Protein AF-A0A1W9V9T1-F1 (afdb_monomer)

Structure (mmCIF, N/CA/C/O backbone):
data_AF-A0A1W9V9T1-F1
#
_entry.id   AF-A0A1W9V9T1-F1
#
loop_
_atom_site.group_PDB
_atom_site.id
_atom_site.type_symbol
_atom_site.label_atom_id
_atom_site.label_alt_id
_atom_site.label_comp_id
_atom_site.label_asym_id
_atom_site.label_entity_id
_atom_site.label_seq_id
_atom_site.pdbx_PDB_ins_code
_atom_site.Cartn_x
_atom_site.Cartn_y
_atom_site.Cartn_z
_atom_site.occupancy
_atom_site.B_iso_or_equiv
_atom_site.auth_seq_id
_atom_site.auth_comp_id
_atom_site.auth_asym_id
_atom_site.auth_atom_id
_atom_site.pdbx_PDB_model_num
ATOM 1 N N . MET A 1 1 ? 11.440 22.993 -21.275 1.00 30.59 1 MET A N 1
ATOM 2 C CA . MET A 1 1 ? 12.427 23.819 -20.555 1.00 30.59 1 MET A CA 1
ATOM 3 C C . MET A 1 1 ? 13.784 23.295 -20.959 1.00 30.59 1 MET A C 1
ATOM 5 O O . MET A 1 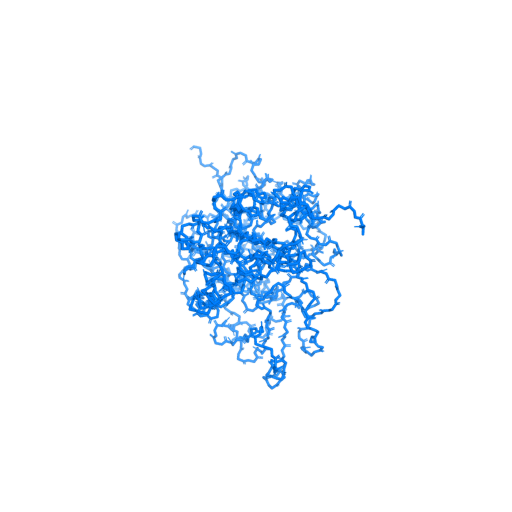1 ? 14.196 22.252 -20.489 1.00 30.59 1 MET A O 1
ATOM 9 N N . SER A 1 2 ? 14.377 23.957 -21.943 1.00 33.97 2 SER A N 1
ATOM 10 C CA . SER A 1 2 ? 15.694 23.659 -22.491 1.00 33.97 2 SER A CA 1
ATOM 11 C C . SER A 1 2 ? 16.789 24.065 -21.504 1.00 33.97 2 SER A C 1
ATOM 13 O O . SER A 1 2 ? 16.726 25.173 -20.968 1.00 33.97 2 SER A O 1
ATOM 15 N N . GLY A 1 3 ? 17.820 23.234 -21.350 1.00 32.28 3 GLY A N 1
ATOM 16 C CA . GLY A 1 3 ? 19.142 23.727 -20.944 1.00 32.28 3 GLY A CA 1
ATOM 17 C C . GLY A 1 3 ? 19.599 23.460 -19.511 1.00 32.28 3 GLY A C 1
ATOM 18 O O . GLY A 1 3 ? 20.442 24.204 -19.019 1.00 32.28 3 GLY A O 1
ATOM 19 N N . LYS A 1 4 ? 19.100 22.405 -18.862 1.00 32.72 4 LYS A N 1
ATOM 20 C CA . LYS A 1 4 ? 19.815 21.692 -17.784 1.00 32.72 4 LYS A CA 1
ATOM 21 C C . LYS A 1 4 ? 19.538 20.196 -17.936 1.00 32.72 4 LYS A C 1
ATOM 23 O O . LYS A 1 4 ? 18.850 19.589 -17.130 1.00 32.72 4 LYS A O 1
ATOM 28 N N . GLU A 1 5 ? 19.966 19.661 -19.072 1.00 40.91 5 GLU A N 1
ATOM 29 C CA . GLU A 1 5 ? 19.814 18.258 -19.453 1.00 40.91 5 GLU A CA 1
ATOM 30 C C . GLU A 1 5 ? 21.197 17.595 -19.422 1.00 40.91 5 GLU A C 1
ATOM 32 O O . GLU A 1 5 ? 22.155 18.161 -19.946 1.00 40.91 5 GLU A O 1
ATOM 37 N N . MET A 1 6 ? 21.260 16.390 -18.849 1.00 42.28 6 MET A N 1
ATOM 38 C CA . MET A 1 6 ? 22.374 15.432 -18.916 1.00 42.28 6 MET A CA 1
ATOM 39 C C . MET A 1 6 ? 23.690 15.827 -18.227 1.00 42.28 6 MET A C 1
ATOM 41 O O . MET A 1 6 ? 24.708 16.020 -18.893 1.00 42.28 6 MET A O 1
ATOM 45 N N . ILE A 1 7 ? 23.725 15.801 -16.894 1.00 50.09 7 ILE A N 1
ATOM 46 C CA . ILE A 1 7 ? 24.986 15.697 -16.152 1.00 50.09 7 ILE A CA 1
ATOM 47 C C . ILE A 1 7 ? 25.024 14.324 -15.473 1.00 50.09 7 ILE A C 1
ATOM 49 O O . ILE A 1 7 ? 24.504 14.159 -14.382 1.00 50.09 7 ILE A O 1
ATOM 53 N N . SER A 1 8 ? 25.665 13.322 -16.084 1.00 57.88 8 SER A N 1
ATOM 54 C CA . SER A 1 8 ? 26.577 12.471 -15.288 1.00 57.88 8 SER A CA 1
ATOM 55 C C . SER A 1 8 ? 27.394 11.466 -16.091 1.00 57.88 8 SER A C 1
ATOM 57 O O . SER A 1 8 ? 28.495 11.176 -15.651 1.00 57.88 8 SER A O 1
ATOM 59 N N . ILE A 1 9 ? 26.940 10.943 -17.239 1.00 54.28 9 ILE A N 1
ATOM 60 C CA . ILE A 1 9 ? 27.738 9.967 -18.018 1.00 54.28 9 ILE A CA 1
ATOM 61 C C . ILE A 1 9 ? 28.256 10.552 -19.321 1.00 54.28 9 ILE A C 1
ATOM 63 O O . ILE A 1 9 ? 29.457 10.518 -19.533 1.00 54.28 9 ILE A O 1
ATOM 67 N N . LYS A 1 10 ? 27.402 11.129 -20.175 1.00 56.88 10 LYS A N 1
ATOM 68 C CA . LYS A 1 10 ? 27.850 11.726 -21.445 1.00 56.88 10 LYS A CA 1
ATOM 69 C C . LYS A 1 10 ? 28.945 12.776 -21.227 1.00 56.88 10 LYS A C 1
ATOM 71 O O . LYS A 1 10 ? 29.985 12.684 -21.858 1.00 56.88 10 LYS A O 1
ATOM 76 N N . GLN A 1 11 ? 28.746 13.700 -20.284 1.00 59.97 11 GLN A N 1
ATOM 77 C CA . GLN A 1 11 ? 29.775 14.670 -19.899 1.00 59.97 11 GLN A CA 1
ATOM 78 C C . GLN A 1 11 ? 31.036 14.012 -19.334 1.00 59.97 11 GLN A C 1
ATOM 80 O O . GLN A 1 11 ? 32.119 14.424 -19.706 1.00 59.97 11 GLN A O 1
ATOM 85 N N . ARG A 1 12 ? 30.923 12.968 -18.498 1.00 62.25 12 ARG A N 1
ATOM 86 C CA . ARG A 1 12 ? 32.104 12.248 -17.986 1.00 62.25 12 ARG A CA 1
ATOM 87 C C . ARG A 1 12 ? 32.853 11.505 -19.087 1.00 62.25 12 ARG A C 1
ATOM 89 O O . ARG A 1 12 ? 34.071 11.493 -19.079 1.00 62.25 12 ARG A O 1
ATOM 96 N N . ILE A 1 13 ? 32.138 10.911 -20.040 1.00 61.09 13 ILE A N 1
ATOM 97 C CA . ILE A 1 13 ? 32.735 10.295 -21.225 1.00 61.09 13 ILE A CA 1
ATOM 98 C C . ILE A 1 13 ? 33.393 11.384 -22.086 1.00 61.09 13 ILE A C 1
ATOM 100 O O . ILE A 1 13 ? 34.494 11.177 -22.559 1.00 61.09 13 ILE A O 1
ATOM 104 N N . GLU A 1 14 ? 32.780 12.556 -22.263 1.00 62.50 14 GLU A N 1
ATOM 105 C CA . GLU A 1 14 ? 33.386 13.685 -22.991 1.00 62.50 14 GLU A CA 1
ATOM 106 C C . GLU A 1 14 ? 34.592 14.311 -22.247 1.00 62.50 14 GLU A C 1
ATOM 108 O O . GLU A 1 14 ? 35.510 14.812 -22.895 1.00 62.50 14 GLU A O 1
ATOM 113 N N . GLU A 1 15 ? 34.612 14.275 -20.910 1.00 66.19 15 GLU A N 1
ATOM 114 C CA . GLU A 1 15 ? 35.727 14.714 -20.052 1.00 66.19 15 GLU A CA 1
ATOM 115 C C . GLU A 1 15 ? 36.899 13.723 -20.080 1.00 66.19 15 GLU A C 1
ATOM 117 O O . GLU A 1 15 ? 38.046 14.134 -20.264 1.00 66.19 15 GLU A O 1
ATOM 122 N N . ASP A 1 16 ? 36.611 12.427 -19.929 1.00 62.62 16 ASP A N 1
ATOM 123 C CA . ASP A 1 16 ? 37.612 11.354 -19.922 1.00 62.62 16 ASP A CA 1
ATOM 124 C C . ASP A 1 16 ? 38.081 11.004 -21.353 1.00 62.62 16 ASP A C 1
ATOM 126 O O . ASP A 1 16 ? 39.196 10.509 -21.541 1.00 62.62 16 ASP A O 1
ATOM 130 N N . PHE A 1 17 ? 37.271 11.308 -22.378 1.00 61.75 17 PHE A N 1
ATOM 131 C CA . PHE A 1 17 ? 37.575 11.097 -23.798 1.00 61.75 17 PHE A CA 1
ATOM 132 C C . PHE A 1 17 ? 37.280 12.345 -24.656 1.00 61.75 17 PHE A C 1
ATOM 134 O O . PHE A 1 17 ? 36.207 12.449 -25.262 1.00 61.75 17 PHE A O 1
ATOM 141 N N . PRO A 1 18 ? 38.233 13.288 -24.769 1.00 57.56 18 PRO A N 1
ATOM 142 C CA . PRO A 1 18 ? 38.069 14.477 -25.600 1.00 57.56 18 PRO A CA 1
ATOM 143 C C . PRO A 1 18 ? 37.909 14.162 -27.105 1.00 57.56 18 PRO A C 1
ATOM 145 O O . PRO A 1 18 ? 38.215 13.076 -27.602 1.00 57.56 18 PRO A O 1
ATOM 148 N N . ALA A 1 19 ? 37.370 15.136 -27.852 1.00 52.47 19 ALA A N 1
ATOM 149 C CA . ALA A 1 19 ? 36.917 14.986 -29.242 1.00 52.47 19 ALA A CA 1
ATOM 150 C C . ALA A 1 19 ? 38.011 14.607 -30.268 1.00 52.47 19 ALA A C 1
ATOM 152 O O . ALA A 1 19 ? 37.704 14.258 -31.406 1.00 52.47 19 ALA A O 1
ATOM 153 N N . ASP A 1 20 ? 39.281 14.653 -29.881 1.00 52.47 20 ASP A N 1
ATOM 154 C CA . ASP A 1 20 ? 40.436 14.175 -30.644 1.00 52.47 20 ASP A CA 1
ATOM 155 C C . ASP A 1 20 ? 40.509 12.638 -30.750 1.00 52.47 20 ASP A C 1
ATOM 157 O O . ASP A 1 20 ? 41.223 12.118 -31.605 1.00 52.47 20 ASP A O 1
ATOM 161 N N . ILE A 1 21 ? 39.709 11.906 -29.968 1.00 51.25 21 ILE A N 1
ATOM 162 C CA . ILE A 1 21 ? 39.579 10.436 -30.025 1.00 51.25 21 ILE A CA 1
ATOM 163 C C . ILE A 1 21 ? 38.573 9.983 -31.116 1.00 51.25 21 ILE A C 1
ATOM 165 O O . ILE A 1 21 ? 38.539 8.816 -31.506 1.00 51.25 21 ILE A O 1
ATOM 169 N N . ILE A 1 22 ? 37.787 10.912 -31.679 1.00 48.97 22 ILE A N 1
ATOM 170 C CA . ILE A 1 22 ? 36.616 10.652 -32.549 1.00 48.97 22 ILE A CA 1
ATOM 171 C C . ILE A 1 22 ? 36.992 10.358 -34.027 1.00 48.97 22 ILE A C 1
ATOM 173 O O . ILE A 1 22 ? 36.139 10.060 -34.860 1.00 48.97 22 ILE A O 1
ATOM 177 N N . GLY A 1 23 ? 38.278 10.382 -34.391 1.00 43.75 23 GLY A N 1
ATOM 178 C CA . GLY A 1 23 ? 38.735 10.233 -35.784 1.00 43.75 23 GLY A CA 1
ATOM 179 C C . GLY A 1 23 ? 39.069 8.813 -36.268 1.00 43.75 23 GLY A C 1
ATOM 180 O O . GLY A 1 23 ? 39.580 8.661 -37.375 1.00 43.75 23 GLY A O 1
ATOM 181 N N . THR A 1 24 ? 38.868 7.775 -35.458 1.00 48.62 24 THR A N 1
ATOM 182 C CA . THR A 1 24 ? 39.633 6.516 -35.573 1.00 48.62 24 THR A CA 1
ATOM 183 C C . THR A 1 24 ? 38.778 5.326 -35.149 1.00 48.62 24 THR A C 1
ATOM 185 O O . THR A 1 24 ? 38.174 5.431 -34.094 1.00 48.62 24 THR A O 1
ATOM 188 N N . ILE A 1 25 ? 38.687 4.245 -35.948 1.00 50.78 25 ILE A N 1
ATOM 189 C CA . ILE A 1 25 ? 37.729 3.119 -35.802 1.00 50.78 25 ILE A CA 1
ATOM 190 C C . ILE A 1 25 ? 37.653 2.660 -34.335 1.00 50.78 25 ILE A C 1
ATOM 192 O O . ILE A 1 25 ? 38.528 1.904 -33.897 1.00 50.78 25 ILE A O 1
ATOM 196 N N . PRO A 1 26 ? 36.626 3.075 -33.573 1.00 52.84 26 PRO A N 1
ATOM 197 C CA . PRO A 1 26 ? 36.663 2.907 -32.139 1.00 52.84 26 PRO A CA 1
ATOM 198 C C . PRO A 1 26 ? 35.765 1.741 -31.731 1.00 52.84 26 PRO A C 1
ATOM 200 O O . PRO A 1 26 ? 34.593 1.684 -32.101 1.00 52.84 26 PRO A O 1
ATOM 203 N N . LEU A 1 27 ? 36.312 0.768 -31.009 1.00 54.12 27 LEU A N 1
ATOM 204 C CA . LEU A 1 27 ? 35.529 -0.327 -30.440 1.00 54.12 27 LEU A CA 1
ATOM 205 C C . LEU A 1 27 ? 35.064 0.078 -29.038 1.00 54.12 27 LEU A C 1
ATOM 207 O O . LEU A 1 27 ? 35.908 0.310 -28.182 1.00 54.12 27 LEU A O 1
ATOM 211 N N . SER A 1 28 ? 33.753 0.110 -28.795 1.00 59.25 28 SER A N 1
ATOM 212 C CA . SER A 1 28 ? 33.174 0.190 -27.454 1.00 59.25 28 SER A CA 1
ATOM 213 C C . SER A 1 28 ? 32.696 -1.182 -27.003 1.00 59.25 28 SER A C 1
ATOM 215 O O . SER A 1 28 ? 31.694 -1.693 -27.513 1.00 59.25 28 SER A O 1
ATOM 217 N N . ILE A 1 29 ? 33.393 -1.777 -26.039 1.00 56.59 29 ILE A N 1
ATOM 218 C CA . ILE A 1 29 ? 32.871 -2.939 -25.314 1.00 56.59 29 ILE A CA 1
ATOM 219 C C . ILE A 1 29 ? 32.039 -2.386 -24.178 1.00 56.59 29 ILE A C 1
ATOM 221 O O . ILE A 1 29 ? 32.578 -1.681 -23.324 1.00 56.59 29 ILE A O 1
ATOM 225 N N . ILE A 1 30 ? 30.741 -2.684 -24.189 1.00 56.75 30 ILE A N 1
ATOM 226 C CA . ILE A 1 30 ? 29.851 -2.220 -23.134 1.00 56.75 30 ILE A CA 1
ATOM 227 C C . ILE A 1 30 ? 29.423 -3.387 -22.252 1.00 56.75 30 ILE A C 1
ATOM 229 O O . ILE A 1 30 ? 28.767 -4.325 -22.713 1.00 56.75 30 ILE A O 1
ATOM 233 N N . GLN A 1 31 ? 29.791 -3.301 -20.977 1.00 57.94 31 GLN A N 1
ATOM 234 C CA . GLN A 1 31 ? 29.450 -4.272 -19.945 1.00 57.94 31 GLN A CA 1
ATOM 235 C C . GLN A 1 31 ? 28.762 -3.561 -18.778 1.00 57.94 31 GLN A C 1
ATOM 237 O O . GLN A 1 31 ? 29.353 -3.218 -17.759 1.00 57.94 31 GLN A O 1
ATOM 242 N N . THR A 1 32 ? 27.489 -3.260 -18.984 1.00 54.94 32 THR A N 1
ATOM 243 C CA . THR A 1 32 ? 26.614 -2.633 -17.993 1.00 54.94 32 THR A CA 1
ATOM 244 C C . THR A 1 32 ? 25.211 -3.208 -18.127 1.00 54.94 32 THR A C 1
ATOM 246 O O . THR A 1 32 ? 24.854 -3.752 -19.179 1.00 54.94 32 THR A O 1
ATOM 249 N N . SER A 1 33 ? 24.397 -3.095 -17.076 1.00 54.78 33 SER A N 1
ATOM 250 C CA . SER A 1 33 ? 22.979 -3.442 -17.155 1.00 54.78 33 SER A CA 1
ATOM 251 C C . SER A 1 33 ? 22.288 -2.733 -18.334 1.00 54.78 33 SER A C 1
ATOM 253 O O . SER A 1 33 ? 22.484 -1.540 -18.575 1.00 54.78 33 SER A O 1
ATOM 255 N N . GLN A 1 34 ? 21.420 -3.456 -19.051 1.00 56.28 34 GLN A N 1
ATOM 256 C CA . GLN A 1 34 ? 20.648 -2.902 -20.174 1.00 56.28 34 GLN A CA 1
ATOM 257 C C . GLN A 1 34 ? 19.858 -1.644 -19.769 1.00 56.28 34 GLN A C 1
ATOM 259 O O . GLN A 1 34 ? 19.741 -0.708 -20.550 1.00 56.28 34 GLN A O 1
ATOM 264 N N . SER A 1 35 ? 19.398 -1.585 -18.515 1.00 51.44 35 SER A N 1
ATOM 265 C CA . SER A 1 35 ? 18.729 -0.414 -17.945 1.00 51.44 35 SER A CA 1
ATOM 266 C C . SER A 1 35 ? 19.607 0.838 -17.998 1.00 51.44 35 SER A C 1
ATOM 268 O O . SER A 1 35 ? 19.140 1.883 -18.424 1.00 51.44 35 SER A O 1
ATOM 270 N N . VAL A 1 36 ? 20.889 0.755 -17.636 1.00 55.88 36 VAL A N 1
ATOM 271 C CA . VAL A 1 36 ? 21.811 1.901 -17.731 1.00 55.88 36 VAL A CA 1
ATOM 272 C C . VAL A 1 36 ? 22.017 2.306 -19.193 1.00 55.88 36 VAL A C 1
ATOM 274 O O . VAL A 1 36 ? 21.933 3.487 -19.518 1.00 55.88 36 VAL A O 1
ATOM 277 N N . LEU A 1 37 ? 22.224 1.344 -20.094 1.00 61.16 37 LEU A N 1
ATOM 278 C CA . LEU A 1 37 ? 22.388 1.629 -21.525 1.00 61.16 37 LEU A CA 1
ATOM 279 C C . LEU A 1 37 ? 21.212 2.408 -22.117 1.00 61.16 37 LEU A C 1
ATOM 281 O O . LEU A 1 37 ? 21.433 3.383 -22.838 1.00 61.16 37 LEU A O 1
ATOM 285 N N . ASP A 1 38 ? 19.993 1.976 -21.798 1.00 58.06 38 ASP A N 1
ATOM 286 C CA . ASP A 1 38 ? 18.756 2.550 -22.325 1.00 58.06 38 ASP A CA 1
ATOM 287 C C . ASP A 1 38 ? 18.451 3.920 -21.701 1.00 58.06 38 ASP A C 1
ATOM 289 O O . ASP A 1 38 ? 17.975 4.824 -22.383 1.00 58.06 38 ASP A O 1
ATOM 293 N N . ILE A 1 39 ? 18.756 4.103 -20.412 1.00 54.34 39 ILE A N 1
ATOM 294 C CA . ILE A 1 39 ? 18.526 5.359 -19.679 1.00 54.34 39 ILE A CA 1
ATOM 295 C C . ILE A 1 39 ? 19.371 6.507 -20.221 1.00 54.34 39 ILE A C 1
ATOM 297 O O . ILE A 1 39 ? 18.879 7.627 -20.353 1.00 54.34 39 ILE A O 1
ATOM 301 N N . PHE A 1 40 ? 20.652 6.248 -20.474 1.00 55.47 40 PHE A N 1
ATOM 302 C CA . PHE A 1 40 ? 21.611 7.291 -20.848 1.00 55.47 40 PHE A CA 1
ATOM 303 C C . PHE A 1 40 ? 21.783 7.446 -22.345 1.00 55.47 40 PHE A C 1
ATOM 305 O O . PHE A 1 40 ? 22.603 8.257 -22.776 1.00 55.47 40 PHE A O 1
ATOM 312 N N . ASP A 1 41 ? 21.058 6.639 -23.119 1.00 61.25 41 ASP A N 1
ATOM 313 C CA . ASP A 1 41 ? 21.217 6.542 -24.562 1.00 61.25 41 ASP A CA 1
ATOM 314 C C . ASP A 1 41 ? 22.699 6.386 -24.959 1.00 61.25 41 ASP A C 1
ATOM 316 O O . ASP A 1 41 ? 23.170 6.921 -25.964 1.00 61.25 41 ASP A O 1
ATOM 320 N N . ILE A 1 42 ? 23.470 5.665 -24.125 1.00 63.31 42 ILE A N 1
ATOM 321 C CA . ILE A 1 42 ? 24.923 5.485 -24.296 1.00 63.31 42 ILE A CA 1
ATOM 322 C C . ILE A 1 42 ? 25.188 4.866 -25.664 1.00 63.31 42 ILE A C 1
ATOM 324 O O . ILE A 1 42 ? 26.118 5.262 -26.359 1.00 63.31 42 ILE A O 1
ATOM 328 N N . ASN A 1 43 ? 24.326 3.939 -26.082 1.00 65.50 43 ASN A N 1
ATOM 329 C CA . ASN A 1 43 ? 24.423 3.293 -27.380 1.00 65.50 43 ASN A CA 1
ATOM 330 C C . ASN A 1 43 ? 24.290 4.289 -28.541 1.00 65.50 43 ASN A C 1
ATOM 332 O O . ASN A 1 43 ? 25.079 4.228 -29.483 1.00 65.50 43 ASN A O 1
ATOM 336 N N . ASP A 1 44 ? 23.311 5.193 -28.508 1.00 65.62 44 ASP A N 1
ATOM 337 C CA . ASP A 1 44 ? 23.135 6.188 -29.569 1.00 65.62 44 ASP A CA 1
ATOM 338 C C . ASP A 1 44 ? 24.217 7.267 -29.517 1.00 65.62 44 ASP A C 1
ATOM 340 O O . ASP A 1 44 ? 24.764 7.622 -30.560 1.00 65.62 44 ASP A O 1
ATOM 344 N N . PHE A 1 45 ? 24.604 7.726 -28.320 1.00 65.62 45 PHE A N 1
ATOM 345 C CA . PHE A 1 45 ? 25.727 8.646 -28.145 1.00 65.62 45 PHE A CA 1
ATOM 346 C C . PHE A 1 45 ? 27.007 8.075 -28.759 1.00 65.62 45 PHE A C 1
ATOM 348 O O . PHE A 1 45 ? 27.621 8.716 -29.608 1.00 65.62 45 PHE A O 1
ATOM 355 N N . LEU A 1 46 ? 27.381 6.849 -28.388 1.00 65.81 46 LEU A N 1
ATOM 356 C CA . LEU A 1 46 ? 28.581 6.193 -28.895 1.00 65.81 46 LEU A CA 1
ATOM 357 C C . LEU A 1 46 ? 28.498 5.978 -30.411 1.00 65.81 46 LEU A C 1
ATOM 359 O O . LEU A 1 46 ? 29.449 6.292 -31.121 1.00 65.81 46 LEU A O 1
ATOM 363 N N . ARG A 1 47 ? 27.347 5.546 -30.944 1.00 70.69 47 ARG A N 1
ATOM 364 C CA . ARG A 1 47 ? 27.151 5.412 -32.399 1.00 70.69 47 ARG A CA 1
ATOM 365 C C . ARG A 1 47 ? 27.287 6.746 -33.135 1.00 70.69 47 ARG A C 1
ATOM 367 O O . ARG A 1 47 ? 27.955 6.796 -34.166 1.00 70.69 47 ARG A O 1
ATOM 374 N N . LYS A 1 48 ? 26.686 7.826 -32.623 1.00 65.94 48 LYS A N 1
ATOM 375 C CA . LYS A 1 48 ? 26.803 9.186 -33.187 1.00 65.94 48 LYS A CA 1
ATOM 376 C C . LYS A 1 48 ? 28.229 9.724 -33.106 1.00 65.94 48 LYS A C 1
ATOM 378 O O . LYS A 1 48 ? 28.651 10.444 -34.006 1.00 65.94 48 LYS A O 1
ATOM 383 N N . SER A 1 49 ? 28.967 9.326 -32.076 1.00 62.84 49 SER A N 1
ATOM 384 C CA . SER A 1 49 ? 30.388 9.628 -31.890 1.00 62.84 49 SER A CA 1
ATOM 385 C C . SER A 1 49 ? 31.318 8.676 -32.661 1.00 62.84 49 SER A C 1
ATOM 387 O O . SER A 1 49 ? 32.528 8.731 -32.479 1.00 62.84 49 SER A O 1
ATOM 389 N N . GLY A 1 50 ? 30.782 7.808 -33.532 1.00 63.56 50 GLY A N 1
ATOM 390 C CA . GLY A 1 50 ? 31.560 6.961 -34.443 1.00 63.56 50 GLY A CA 1
ATOM 391 C C . GLY A 1 50 ? 32.012 5.610 -33.880 1.00 63.56 50 GLY A C 1
ATOM 392 O O . GLY A 1 50 ? 32.706 4.877 -34.582 1.00 63.56 50 GLY A O 1
ATOM 393 N N . PHE A 1 51 ? 31.614 5.247 -32.657 1.00 65.38 51 PHE A N 1
ATOM 394 C CA . PHE A 1 51 ? 31.995 3.993 -32.001 1.00 65.38 51 PHE A CA 1
ATOM 395 C C . PHE A 1 51 ? 31.199 2.789 -32.522 1.00 65.38 51 PHE A C 1
ATOM 397 O O . PHE A 1 51 ? 29.979 2.827 -32.706 1.00 65.38 51 PHE A O 1
ATOM 404 N N . THR A 1 52 ? 31.901 1.673 -32.709 1.00 66.75 52 THR A N 1
ATOM 405 C CA . THR A 1 52 ? 31.326 0.352 -32.968 1.00 66.75 52 THR A CA 1
ATOM 406 C C . THR A 1 52 ? 31.035 -0.330 -31.640 1.00 66.75 52 THR A C 1
ATOM 408 O O . THR A 1 52 ? 31.943 -0.557 -30.849 1.00 66.75 52 THR A O 1
ATOM 411 N N . LEU A 1 53 ? 29.775 -0.683 -31.401 1.00 69.19 53 LEU A N 1
ATOM 412 C CA . LEU A 1 53 ? 29.356 -1.324 -30.157 1.00 69.19 53 LEU A CA 1
ATOM 413 C C . LEU A 1 53 ? 29.452 -2.847 -30.260 1.00 69.19 53 LEU A C 1
ATOM 415 O O . LEU A 1 53 ? 28.811 -3.451 -31.127 1.00 69.19 53 LEU A O 1
ATOM 419 N N . LEU A 1 54 ? 30.187 -3.468 -29.339 1.00 70.06 54 LEU A N 1
ATOM 420 C CA . LEU A 1 54 ? 30.126 -4.907 -29.102 1.00 70.06 54 LEU A CA 1
ATOM 421 C C . LEU A 1 54 ? 29.492 -5.170 -27.734 1.00 70.06 54 LEU A C 1
ATOM 423 O O . LEU A 1 54 ? 30.083 -4.894 -26.693 1.00 70.06 54 LEU A O 1
ATOM 427 N N . ASN A 1 55 ? 28.287 -5.738 -27.749 1.00 66.75 55 ASN A N 1
ATOM 428 C CA . ASN A 1 55 ? 27.632 -6.210 -26.532 1.00 66.75 55 ASN A CA 1
ATOM 429 C C . ASN A 1 55 ? 28.308 -7.497 -26.062 1.00 66.75 55 ASN A C 1
ATOM 431 O O . ASN A 1 55 ? 28.451 -8.423 -26.860 1.00 66.75 55 ASN A O 1
ATOM 435 N N . ALA A 1 56 ? 28.634 -7.585 -24.772 1.00 64.31 56 ALA A N 1
ATOM 436 C CA . ALA A 1 56 ? 29.260 -8.765 -24.166 1.00 64.31 56 ALA A CA 1
ATOM 437 C C . ALA A 1 56 ? 28.358 -10.022 -24.162 1.00 64.31 56 ALA A C 1
ATOM 439 O O . ALA A 1 56 ? 28.824 -11.131 -23.902 1.00 64.31 56 ALA A O 1
ATOM 440 N N . PHE A 1 57 ? 27.066 -9.875 -24.481 1.00 60.34 57 PHE A N 1
ATOM 441 C CA . PHE A 1 57 ? 26.086 -10.960 -24.481 1.00 60.34 57 PHE A CA 1
ATOM 442 C C . PHE A 1 57 ? 25.351 -11.070 -25.828 1.00 60.34 57 PHE A C 1
ATOM 444 O O . PHE A 1 57 ? 24.831 -10.064 -26.317 1.00 60.34 57 PHE A O 1
ATOM 451 N N . PRO A 1 58 ? 25.241 -12.279 -26.421 1.00 67.56 58 PRO A N 1
ATOM 452 C CA . PRO A 1 58 ? 25.850 -13.549 -26.001 1.00 67.56 58 PRO A CA 1
ATOM 453 C C . PRO A 1 58 ? 27.379 -13.571 -26.197 1.00 67.56 58 PRO A C 1
ATOM 455 O O . PRO A 1 58 ? 27.858 -13.190 -27.264 1.00 67.56 58 PRO A O 1
ATOM 458 N N . TYR A 1 59 ? 28.130 -14.100 -25.222 1.00 70.75 59 TYR A N 1
ATOM 459 C CA . TYR A 1 59 ? 29.606 -14.063 -25.212 1.00 70.75 59 TYR A CA 1
ATOM 460 C C . TYR A 1 59 ? 30.265 -14.686 -26.456 1.00 70.75 59 TYR A C 1
ATOM 462 O O . TYR A 1 59 ? 31.256 -14.169 -26.957 1.00 70.75 59 TYR A O 1
ATOM 470 N N . HIS A 1 60 ? 29.700 -15.763 -27.013 1.00 74.62 60 HIS A N 1
ATOM 471 C CA . HIS A 1 60 ? 30.252 -16.388 -28.224 1.00 74.62 6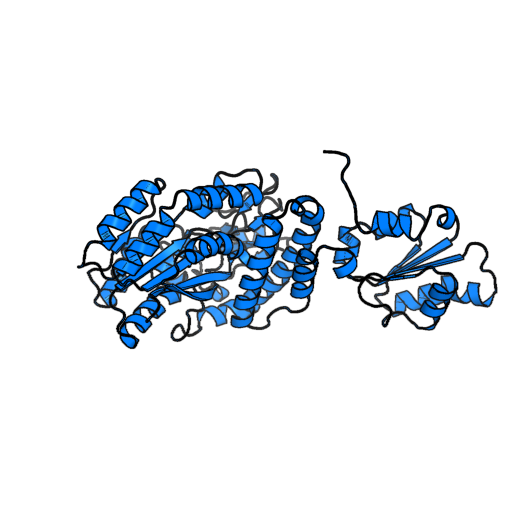0 HIS A CA 1
ATOM 472 C C . HIS A 1 60 ? 30.222 -15.437 -29.433 1.00 74.62 60 HIS A C 1
ATOM 474 O O . HIS A 1 60 ? 31.231 -15.280 -30.115 1.00 74.62 60 HIS A O 1
ATOM 480 N N . ASN A 1 61 ? 29.098 -14.744 -29.647 1.00 74.75 61 ASN A N 1
ATOM 481 C CA . ASN A 1 61 ? 28.941 -13.765 -30.725 1.00 74.75 61 ASN A CA 1
ATOM 482 C C . ASN A 1 61 ? 29.842 -12.549 -30.509 1.00 74.75 61 ASN A C 1
ATOM 484 O O . ASN A 1 61 ? 30.365 -11.973 -31.463 1.00 74.75 61 ASN A O 1
ATOM 488 N N . TYR A 1 62 ? 29.993 -12.146 -29.249 1.00 77.94 62 TYR A N 1
ATOM 489 C CA . TYR A 1 62 ? 30.908 -11.092 -28.841 1.00 77.94 62 TYR A CA 1
ATOM 490 C C . TYR A 1 62 ? 32.356 -11.442 -29.203 1.00 77.94 62 TYR A C 1
ATOM 492 O O . TYR A 1 62 ? 33.004 -10.692 -29.936 1.00 77.94 62 TYR A O 1
ATOM 500 N N . ARG A 1 63 ? 32.839 -12.605 -28.750 1.00 79.94 63 ARG A N 1
ATOM 501 C CA . ARG A 1 63 ? 34.226 -13.030 -28.942 1.00 79.94 63 ARG A CA 1
ATOM 502 C C . ARG A 1 63 ? 34.543 -13.242 -30.419 1.00 79.94 63 ARG A C 1
ATOM 504 O O . ARG A 1 63 ? 35.557 -12.745 -30.884 1.00 79.94 63 ARG A O 1
ATOM 511 N N . GLU A 1 64 ? 33.659 -13.879 -31.186 1.00 79.00 64 GLU A N 1
ATOM 512 C CA . GLU A 1 64 ? 33.858 -14.071 -32.631 1.00 79.00 64 GLU A CA 1
ATOM 513 C C . GLU A 1 64 ? 34.021 -12.737 -33.382 1.00 79.00 64 GLU A C 1
ATOM 515 O O . GLU A 1 64 ? 34.920 -12.583 -34.217 1.00 79.00 64 GLU A O 1
ATOM 520 N N . LYS A 1 65 ? 33.193 -11.738 -33.048 1.00 75.56 65 LYS A N 1
ATOM 521 C CA . LYS A 1 65 ? 33.309 -10.388 -33.615 1.00 75.56 65 LYS A CA 1
ATOM 522 C C . LYS A 1 65 ? 34.585 -9.683 -33.166 1.00 75.56 65 LYS A C 1
ATOM 524 O O . LYS A 1 65 ? 35.220 -9.041 -33.999 1.00 75.56 65 LYS A O 1
ATOM 529 N N . TYR A 1 66 ? 34.962 -9.807 -31.892 1.00 76.94 66 TYR A N 1
ATOM 530 C CA . TYR A 1 66 ? 36.207 -9.248 -31.366 1.00 76.94 66 TYR A CA 1
ATOM 531 C C . TYR A 1 66 ? 37.434 -9.803 -32.111 1.00 76.94 66 TYR A C 1
ATOM 533 O O . TYR A 1 66 ? 38.254 -9.047 -32.633 1.00 76.94 66 TYR A O 1
ATOM 541 N N . GLU A 1 67 ? 37.513 -11.126 -32.236 1.00 79.38 67 GLU A N 1
ATOM 542 C CA . GLU A 1 67 ? 38.600 -11.836 -32.916 1.00 79.38 67 GLU A CA 1
ATOM 543 C C . GLU A 1 67 ? 38.727 -11.405 -34.386 1.00 79.38 67 GLU A C 1
ATOM 545 O O . GLU A 1 67 ? 39.805 -11.027 -34.845 1.00 79.38 67 GLU A O 1
ATOM 550 N N . THR A 1 68 ? 37.603 -11.397 -35.109 1.00 74.38 68 THR A N 1
ATOM 551 C CA . THR A 1 68 ? 37.566 -11.116 -36.553 1.00 74.38 68 THR A CA 1
ATOM 552 C C . THR A 1 68 ? 37.876 -9.659 -36.878 1.00 74.38 68 THR A C 1
ATOM 554 O O . THR A 1 68 ? 38.592 -9.365 -37.832 1.00 74.38 68 THR A O 1
ATOM 557 N N . LEU A 1 69 ? 37.302 -8.722 -36.123 1.00 69.31 69 LEU A N 1
ATOM 558 C CA . LEU A 1 69 ? 37.377 -7.301 -36.461 1.00 69.31 69 LEU A CA 1
ATOM 559 C C . LEU A 1 69 ? 38.612 -6.617 -35.870 1.00 69.31 69 LEU A C 1
ATOM 561 O O . LEU A 1 69 ? 39.049 -5.598 -36.418 1.00 69.31 69 LEU A O 1
ATOM 565 N N . TYR A 1 70 ? 39.162 -7.159 -34.777 1.00 70.25 70 TYR A N 1
ATOM 566 C CA . TYR A 1 70 ? 40.114 -6.436 -33.936 1.00 70.25 70 TYR A CA 1
ATOM 567 C C . TYR A 1 70 ? 41.389 -7.218 -33.637 1.00 70.25 70 TYR A C 1
ATOM 569 O O . TYR A 1 70 ? 42.464 -6.721 -33.971 1.00 70.25 70 TYR A O 1
ATOM 577 N N . ARG A 1 71 ? 41.318 -8.445 -33.102 1.00 73.81 71 ARG A N 1
ATOM 578 C CA . ARG A 1 71 ? 42.539 -9.195 -32.744 1.00 73.81 71 ARG A CA 1
ATOM 579 C C . ARG A 1 71 ? 43.462 -9.424 -33.944 1.00 73.81 71 ARG A C 1
ATOM 581 O O . ARG A 1 71 ? 44.661 -9.183 -33.846 1.00 73.81 71 ARG A O 1
ATOM 588 N N . GLN A 1 72 ? 42.897 -9.759 -35.104 1.00 73.75 72 GLN A N 1
ATOM 589 C CA . GLN A 1 72 ? 43.666 -9.932 -36.344 1.00 73.75 72 GLN A CA 1
ATOM 590 C C . GLN A 1 72 ? 44.412 -8.664 -36.792 1.00 73.75 72 GLN A C 1
ATOM 592 O O . GLN A 1 72 ? 45.472 -8.766 -37.404 1.00 73.75 72 GLN A O 1
ATOM 597 N N . LYS A 1 73 ? 43.887 -7.465 -36.501 1.00 71.00 73 LYS A N 1
ATOM 598 C CA . LYS A 1 73 ? 44.558 -6.195 -36.834 1.00 71.00 73 LYS A CA 1
ATOM 599 C C . LYS A 1 73 ? 45.706 -5.885 -35.880 1.00 71.00 73 LYS A C 1
ATOM 601 O O . LYS A 1 73 ? 46.735 -5.375 -36.315 1.00 71.00 73 LYS A O 1
ATOM 606 N N . ILE A 1 74 ? 45.532 -6.227 -34.603 1.00 68.19 74 ILE A N 1
ATOM 607 C CA . ILE A 1 74 ? 46.563 -6.087 -33.569 1.00 68.19 74 ILE A CA 1
ATOM 608 C C . ILE A 1 74 ? 47.747 -7.003 -33.884 1.00 68.19 74 ILE A C 1
ATOM 610 O O . ILE A 1 74 ? 48.889 -6.560 -33.851 1.00 68.19 74 ILE A O 1
ATOM 614 N N . GLU A 1 75 ? 47.484 -8.253 -34.268 1.00 74.25 75 GLU A N 1
ATOM 615 C CA . GLU A 1 75 ? 48.528 -9.211 -34.666 1.00 74.25 75 GLU A CA 1
ATOM 616 C C . GLU A 1 75 ? 49.324 -8.763 -35.905 1.00 74.25 75 GLU A C 1
ATOM 618 O O . GLU A 1 75 ? 50.456 -9.199 -36.104 1.00 74.25 75 GLU A O 1
ATOM 623 N N . GLN A 1 76 ? 48.752 -7.882 -36.730 1.00 77.00 76 GLN A N 1
ATOM 624 C CA . GLN A 1 76 ? 49.395 -7.307 -37.916 1.00 77.00 76 GLN A CA 1
ATOM 625 C C . GLN A 1 76 ? 50.144 -5.993 -37.630 1.00 77.00 76 GLN A C 1
ATOM 627 O O . GLN A 1 76 ? 50.647 -5.382 -38.572 1.00 77.00 76 GLN A O 1
ATOM 632 N N . ASP A 1 77 ? 50.203 -5.555 -36.366 1.00 66.62 77 ASP A N 1
ATOM 633 C CA . ASP A 1 77 ? 50.819 -4.297 -35.910 1.00 66.62 77 ASP A CA 1
ATOM 634 C C . ASP A 1 77 ? 50.294 -3.051 -36.659 1.00 66.62 77 ASP A C 1
ATOM 636 O O . ASP A 1 77 ? 50.974 -2.041 -36.831 1.00 66.62 77 ASP A O 1
ATOM 640 N N . ASN A 1 78 ? 49.045 -3.129 -37.135 1.00 65.50 78 ASN A N 1
ATOM 641 C CA . ASN A 1 78 ? 48.358 -2.074 -37.874 1.00 65.50 78 ASN A CA 1
ATOM 642 C C . ASN A 1 78 ? 47.348 -1.379 -36.954 1.00 65.50 78 ASN A C 1
ATOM 644 O O . ASN A 1 78 ? 46.134 -1.588 -37.048 1.00 65.50 78 ASN A O 1
ATOM 648 N N . LEU A 1 79 ? 47.887 -0.603 -36.014 1.00 57.59 79 LEU A N 1
ATOM 649 C CA . LEU A 1 79 ? 47.130 0.103 -34.976 1.00 57.59 79 LEU A CA 1
ATOM 650 C C . LEU A 1 79 ? 46.797 1.554 -35.354 1.00 57.59 79 LEU A C 1
ATOM 652 O O . LEU A 1 79 ? 46.189 2.270 -34.556 1.00 57.59 79 LEU A O 1
ATOM 656 N N . ASP A 1 80 ? 47.169 1.990 -36.561 1.00 56.53 80 ASP A N 1
ATOM 657 C CA . ASP A 1 80 ? 46.903 3.346 -37.030 1.00 56.53 80 ASP A CA 1
ATOM 658 C C . ASP A 1 80 ? 45.396 3.604 -37.072 1.00 56.53 80 ASP A C 1
ATOM 660 O O . ASP A 1 80 ? 44.629 3.029 -37.848 1.00 56.53 80 ASP A O 1
ATOM 664 N N . GLY A 1 81 ? 44.972 4.492 -36.180 1.00 54.53 81 GLY A N 1
ATOM 665 C CA . GLY A 1 81 ? 43.579 4.842 -36.001 1.00 54.53 81 GLY A CA 1
ATOM 666 C C . GLY A 1 81 ? 42.723 3.771 -35.334 1.00 54.53 81 GLY A C 1
ATOM 667 O O . GLY A 1 81 ? 41.526 3.688 -35.622 1.00 54.53 81 GLY A O 1
ATOM 668 N N . PHE A 1 82 ? 43.309 2.986 -34.432 1.00 56.22 82 PHE A N 1
ATOM 669 C CA . PHE A 1 82 ? 42.589 2.051 -33.581 1.00 56.22 82 PHE A CA 1
ATOM 670 C C . PHE A 1 82 ? 42.525 2.543 -32.126 1.00 56.22 82 PHE A C 1
ATOM 672 O O . PHE A 1 82 ? 43.556 2.803 -31.514 1.00 56.22 82 PHE A O 1
ATOM 679 N N . SER A 1 83 ? 41.314 2.654 -31.568 1.00 57.84 83 SER A N 1
ATOM 680 C CA . SER A 1 83 ? 41.082 2.969 -30.148 1.00 57.84 83 SER A CA 1
ATOM 681 C C . SER A 1 83 ? 40.098 1.958 -29.551 1.00 57.84 83 SER A C 1
ATOM 683 O O . SER A 1 83 ? 38.969 1.832 -30.029 1.00 57.84 83 SER A O 1
ATOM 685 N N . LEU A 1 84 ? 40.507 1.233 -28.507 1.00 63.34 84 LEU A N 1
ATOM 686 C CA . LEU A 1 84 ? 39.639 0.322 -27.755 1.00 63.34 84 LEU A CA 1
ATOM 687 C C . LEU A 1 84 ? 39.110 1.035 -26.514 1.00 63.34 84 LEU A C 1
ATOM 689 O O . LEU A 1 84 ? 39.865 1.200 -25.569 1.00 63.34 84 LEU A O 1
ATOM 693 N N . VAL A 1 85 ? 37.838 1.429 -26.496 1.00 62.34 85 VAL A N 1
ATOM 694 C CA . VAL A 1 85 ? 37.208 2.032 -25.318 1.00 62.34 85 VAL A CA 1
ATOM 695 C C . VAL A 1 85 ? 36.372 0.988 -24.584 1.00 62.34 85 VAL A C 1
ATOM 697 O O . VAL A 1 85 ? 35.394 0.464 -25.110 1.00 62.34 85 VAL A O 1
ATOM 700 N N . ILE A 1 86 ? 36.744 0.668 -23.350 1.00 65.06 86 ILE A N 1
ATOM 701 C CA . ILE A 1 86 ? 35.979 -0.264 -22.511 1.00 65.06 86 ILE A CA 1
ATOM 702 C C . ILE A 1 86 ? 35.066 0.563 -21.610 1.00 65.06 86 ILE A C 1
ATOM 704 O O . ILE A 1 86 ? 35.567 1.368 -20.836 1.00 65.06 86 ILE A O 1
ATOM 708 N N . ILE A 1 87 ? 33.747 0.383 -21.708 1.00 64.00 87 ILE A N 1
ATOM 709 C CA . ILE A 1 87 ? 32.758 1.044 -20.846 1.00 64.00 87 ILE A CA 1
ATOM 710 C C . ILE A 1 87 ? 32.080 -0.031 -20.005 1.00 64.00 87 ILE A C 1
ATOM 712 O O . ILE A 1 87 ? 31.293 -0.829 -20.512 1.00 64.00 87 ILE A O 1
ATOM 716 N N . THR A 1 88 ? 32.360 -0.056 -18.708 1.00 63.91 88 THR A N 1
ATOM 717 C CA . THR A 1 88 ? 31.693 -0.967 -17.766 1.00 63.91 88 THR A CA 1
ATOM 718 C C . THR A 1 88 ? 31.079 -0.176 -16.618 1.00 63.91 88 THR A C 1
ATOM 720 O O . THR A 1 88 ? 31.637 0.847 -16.215 1.00 63.91 88 THR A O 1
ATOM 723 N N . THR A 1 89 ? 29.913 -0.619 -16.126 1.00 59.47 89 THR A N 1
ATOM 724 C CA . THR A 1 89 ? 29.346 -0.118 -14.854 1.00 59.47 89 THR A CA 1
ATOM 725 C C . THR A 1 89 ? 29.298 -1.151 -13.735 1.00 59.47 89 THR A C 1
ATOM 727 O O . THR A 1 89 ? 28.854 -0.825 -12.631 1.00 59.47 89 THR A O 1
ATOM 730 N N . ASP A 1 90 ? 29.671 -2.396 -14.037 1.00 61.84 90 ASP A N 1
ATOM 731 C CA . ASP A 1 90 ? 29.412 -3.543 -13.167 1.00 61.84 90 ASP A CA 1
ATOM 732 C C . ASP A 1 90 ? 30.720 -4.027 -12.524 1.00 61.84 90 ASP A C 1
ATOM 734 O O . ASP A 1 90 ? 30.877 -3.955 -11.306 1.00 61.84 90 ASP A O 1
ATOM 738 N N . SER A 1 91 ? 31.677 -4.486 -13.338 1.00 64.81 91 SER A N 1
ATOM 739 C CA . SER A 1 91 ? 33.065 -4.762 -12.936 1.00 64.81 91 SER A CA 1
ATOM 740 C C . SER A 1 91 ? 33.960 -4.928 -14.172 1.00 64.81 91 SER A C 1
ATOM 742 O O . SER A 1 91 ? 33.487 -5.359 -15.227 1.00 64.81 91 SER A O 1
ATOM 744 N N . LEU A 1 92 ? 35.256 -4.627 -14.035 1.00 68.81 92 LEU A N 1
ATOM 745 C CA . LEU A 1 92 ? 36.279 -5.006 -15.019 1.00 68.81 92 LEU A CA 1
ATOM 746 C C . LEU A 1 92 ? 36.635 -6.495 -14.942 1.00 68.81 92 LEU A C 1
ATOM 748 O O . LEU A 1 92 ? 37.081 -7.045 -15.939 1.00 68.81 92 LEU A O 1
ATOM 752 N N . ASP A 1 93 ? 36.381 -7.172 -13.817 1.00 69.69 93 ASP A N 1
ATOM 753 C CA . ASP A 1 93 ? 36.760 -8.583 -13.603 1.00 69.69 93 ASP A CA 1
ATOM 754 C C . ASP A 1 93 ? 36.101 -9.556 -14.594 1.00 69.69 93 ASP A C 1
ATOM 756 O O . ASP A 1 93 ? 36.506 -10.710 -14.716 1.00 69.69 93 ASP A O 1
ATOM 760 N N . GLN A 1 94 ? 35.036 -9.113 -15.262 1.00 68.50 94 GLN A N 1
ATOM 761 C CA . GLN A 1 94 ? 34.305 -9.901 -16.247 1.00 68.50 94 GLN A CA 1
ATOM 762 C C . GLN A 1 94 ? 34.761 -9.645 -17.693 1.00 68.50 94 GLN A C 1
ATOM 764 O O . GLN A 1 94 ? 34.217 -10.261 -18.611 1.00 68.50 94 GLN A O 1
ATOM 769 N N . VAL A 1 95 ? 35.712 -8.734 -17.905 1.00 72.94 95 VAL A N 1
ATOM 770 C CA . VAL A 1 95 ? 36.325 -8.480 -19.209 1.00 72.94 95 VAL A CA 1
ATOM 771 C C . VAL A 1 95 ? 37.520 -9.421 -19.364 1.00 72.94 95 VAL A C 1
ATOM 773 O O . VAL A 1 95 ? 38.301 -9.609 -18.431 1.00 72.94 95 VAL A O 1
ATOM 776 N N . ASP A 1 96 ? 37.672 -10.026 -20.543 1.00 79.06 96 ASP A N 1
ATOM 777 C CA . ASP A 1 96 ? 38.798 -10.923 -20.808 1.00 79.06 96 ASP A CA 1
ATOM 778 C C . ASP A 1 96 ? 40.141 -10.194 -20.618 1.00 79.06 96 ASP A C 1
ATOM 780 O O . ASP A 1 96 ? 40.313 -9.048 -21.038 1.00 79.06 96 ASP A O 1
ATOM 784 N N . PHE A 1 97 ? 41.112 -10.879 -20.010 1.00 79.88 97 PHE A N 1
ATOM 785 C CA . PHE A 1 97 ? 42.413 -10.304 -19.654 1.00 79.88 97 PHE A CA 1
ATOM 786 C C . PHE A 1 97 ? 43.143 -9.663 -20.842 1.00 79.88 97 PHE A C 1
ATOM 788 O O . PHE A 1 97 ? 43.683 -8.570 -20.711 1.00 79.88 97 PHE A O 1
ATOM 795 N N . ASP A 1 98 ? 43.129 -10.318 -22.006 1.00 75.06 98 ASP A N 1
ATOM 796 C CA . ASP A 1 98 ? 43.801 -9.817 -23.207 1.00 75.06 98 ASP A CA 1
ATOM 797 C C . ASP A 1 98 ? 43.195 -8.496 -23.698 1.00 75.06 98 ASP A C 1
ATOM 799 O O . ASP A 1 98 ? 43.903 -7.607 -24.163 1.00 75.06 98 ASP A O 1
ATOM 803 N N . ILE A 1 99 ? 41.886 -8.336 -23.531 1.00 76.38 99 ILE A N 1
ATOM 804 C CA . ILE A 1 99 ? 41.149 -7.124 -23.881 1.00 76.38 99 ILE A CA 1
ATOM 805 C C . ILE A 1 99 ? 41.448 -5.995 -22.888 1.00 76.38 99 ILE A C 1
ATOM 807 O O . ILE A 1 99 ? 41.675 -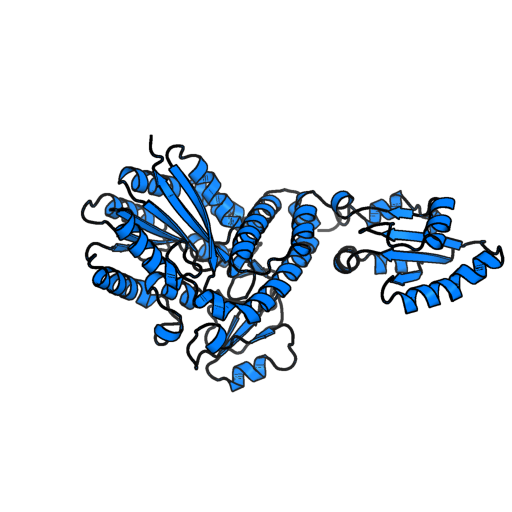4.858 -23.309 1.00 76.38 99 ILE A O 1
ATOM 811 N N . LEU A 1 100 ? 41.466 -6.304 -21.587 1.00 75.19 100 LEU A N 1
ATOM 812 C CA . LEU A 1 100 ? 41.813 -5.346 -20.534 1.00 75.19 100 LEU A CA 1
ATOM 813 C C . LEU A 1 100 ? 43.233 -4.813 -20.698 1.00 75.19 100 LEU A C 1
ATOM 815 O O . LEU A 1 100 ? 43.426 -3.603 -20.656 1.00 75.19 100 LEU A O 1
ATOM 819 N N . GLU A 1 101 ? 44.203 -5.694 -20.946 1.00 76.19 101 GLU A N 1
ATOM 820 C CA . GLU A 1 101 ? 45.609 -5.325 -21.125 1.00 76.19 101 GLU A CA 1
ATOM 821 C C . GLU A 1 101 ? 45.782 -4.295 -22.255 1.00 76.19 101 GLU A C 1
ATOM 823 O O . GLU A 1 101 ? 46.497 -3.303 -22.098 1.00 76.19 101 GLU A O 1
ATOM 828 N N . ILE A 1 102 ? 45.071 -4.477 -23.373 1.00 71.12 102 ILE A N 1
ATOM 829 C CA . ILE A 1 102 ? 45.083 -3.532 -24.499 1.00 71.12 102 ILE A CA 1
ATOM 830 C C . ILE A 1 102 ? 44.420 -2.203 -24.115 1.00 71.12 102 ILE A C 1
ATOM 832 O O . ILE A 1 102 ? 44.955 -1.138 -24.424 1.00 71.12 102 ILE A O 1
ATOM 836 N N . GLY A 1 103 ? 43.261 -2.250 -23.452 1.00 70.75 103 GLY A N 1
ATOM 837 C CA . GLY A 1 103 ? 42.533 -1.048 -23.042 1.00 70.75 103 GLY A CA 1
ATOM 838 C C . GLY A 1 103 ? 43.310 -0.198 -22.032 1.00 70.75 103 GLY A C 1
ATOM 839 O O . GLY A 1 103 ? 43.337 1.031 -22.145 1.00 70.75 103 GLY A O 1
ATOM 840 N N . GLU A 1 104 ? 43.964 -0.839 -21.060 1.00 72.06 104 GLU A N 1
ATOM 841 C CA . GLU A 1 104 ? 44.757 -0.173 -20.021 1.00 72.06 104 GLU A CA 1
ATOM 842 C C . GLU A 1 104 ? 46.030 0.463 -20.580 1.00 72.06 104 GLU A C 1
ATOM 844 O O . GLU A 1 104 ? 46.354 1.592 -20.204 1.00 72.06 104 GLU A O 1
ATOM 849 N N . ARG A 1 105 ? 46.724 -0.217 -21.506 1.00 70.50 105 ARG A N 1
ATOM 850 C CA . ARG A 1 105 ? 47.971 0.277 -22.115 1.00 70.50 105 ARG A CA 1
ATOM 851 C C . ARG A 1 105 ? 47.828 1.686 -22.693 1.00 70.50 105 ARG A C 1
ATOM 853 O O . ARG A 1 105 ? 48.738 2.500 -22.553 1.00 70.50 105 ARG A O 1
ATOM 860 N N . ASP A 1 106 ? 46.683 1.969 -23.308 1.00 65.69 106 ASP A N 1
ATOM 861 C CA . ASP A 1 106 ? 46.445 3.207 -24.049 1.00 65.69 106 ASP A CA 1
ATOM 862 C C . ASP A 1 106 ? 45.561 4.210 -23.263 1.00 65.69 106 ASP A C 1
ATOM 864 O O . ASP A 1 106 ? 45.110 5.213 -23.820 1.00 65.69 106 ASP A O 1
ATOM 868 N N . PHE A 1 107 ? 45.324 3.967 -21.961 1.00 57.38 107 PHE A N 1
ATOM 869 C CA . PHE A 1 107 ? 44.431 4.753 -21.087 1.00 57.38 107 PHE A CA 1
ATOM 870 C C . PHE A 1 107 ? 43.012 4.911 -21.659 1.00 57.38 107 PHE A C 1
ATOM 872 O O . PHE A 1 107 ? 42.410 5.986 -21.606 1.00 57.38 107 PHE A O 1
ATOM 879 N N . ARG A 1 108 ? 42.465 3.839 -22.242 1.00 67.62 108 ARG A N 1
ATOM 880 C CA . ARG A 1 108 ? 41.154 3.834 -22.906 1.00 67.62 108 ARG A CA 1
ATOM 881 C C . ARG A 1 108 ? 40.109 2.996 -22.158 1.00 67.62 108 ARG A C 1
ATOM 883 O O . ARG A 1 108 ? 39.249 2.358 -22.757 1.00 67.62 108 ARG A O 1
ATOM 890 N N . VAL A 1 109 ? 40.152 3.007 -20.828 1.00 65.38 109 VAL A N 1
ATOM 891 C CA . VAL A 1 109 ? 39.186 2.291 -19.981 1.00 65.38 109 VAL A CA 1
ATOM 892 C C . VAL A 1 109 ? 38.317 3.290 -19.226 1.00 65.38 109 VAL A C 1
ATOM 894 O O . VAL A 1 109 ? 38.796 4.005 -18.352 1.00 65.38 109 VAL A O 1
ATOM 897 N N . PHE A 1 110 ? 37.025 3.306 -19.540 1.00 64.50 110 PHE A N 1
ATOM 898 C CA . PHE A 1 110 ? 35.995 3.981 -18.759 1.00 64.50 110 PHE A CA 1
ATOM 899 C C . PHE A 1 110 ? 35.364 2.982 -17.792 1.00 64.50 110 PHE A C 1
ATOM 901 O O . PHE A 1 110 ? 34.377 2.305 -18.096 1.00 64.50 110 PHE A O 1
ATOM 908 N N . ASN A 1 111 ? 35.966 2.865 -16.615 1.00 66.38 111 ASN A N 1
ATOM 909 C CA . ASN A 1 111 ? 35.445 2.022 -15.552 1.00 66.38 111 ASN A CA 1
ATOM 910 C C . ASN A 1 111 ? 34.836 2.892 -14.459 1.00 66.38 111 ASN A C 1
ATOM 912 O O . ASN A 1 111 ? 35.554 3.525 -13.685 1.00 66.38 111 ASN A O 1
ATOM 916 N N . TYR A 1 112 ? 33.512 2.883 -14.387 1.00 63.31 112 TYR A N 1
ATOM 917 C CA . TYR A 1 112 ? 32.784 3.446 -13.263 1.00 63.31 112 TYR A CA 1
ATOM 918 C C . TYR A 1 112 ? 31.858 2.378 -12.698 1.00 63.31 112 TYR A C 1
ATOM 920 O O . TYR A 1 112 ? 31.628 1.347 -13.302 1.00 63.31 112 TYR A O 1
ATOM 928 N N . SER A 1 113 ? 31.314 2.609 -11.520 1.00 65.06 113 SER A N 1
ATOM 929 C CA . SER A 1 113 ? 30.254 1.796 -10.940 1.00 65.06 113 SER A CA 1
ATOM 930 C C . SER A 1 113 ? 28.989 2.635 -10.850 1.00 65.06 113 SER A C 1
ATOM 932 O O . SER A 1 113 ? 29.065 3.861 -10.730 1.00 65.06 113 SER A O 1
ATOM 934 N N . PHE A 1 114 ? 27.818 1.998 -10.864 1.00 68.06 114 PHE A N 1
ATOM 935 C CA . PHE A 1 114 ? 26.540 2.702 -10.694 1.00 68.06 114 PHE A CA 1
ATOM 936 C C . PHE A 1 114 ? 26.563 3.715 -9.513 1.00 68.06 114 PHE A C 1
ATOM 938 O O . PHE A 1 114 ? 26.186 4.870 -9.718 1.00 68.06 114 PHE A O 1
ATOM 945 N N . PRO A 1 115 ? 27.135 3.395 -8.326 1.00 68.44 115 PRO A N 1
ATOM 946 C CA . PRO A 1 115 ? 27.274 4.347 -7.215 1.00 68.44 115 PRO A CA 1
ATOM 947 C C . PRO A 1 115 ? 28.193 5.553 -7.436 1.00 68.44 115 PRO A C 1
ATOM 949 O O . PRO A 1 115 ? 28.084 6.528 -6.697 1.00 68.44 115 PRO A O 1
ATOM 952 N N . GLN A 1 116 ? 29.112 5.499 -8.400 1.00 67.81 116 GLN A N 1
ATOM 953 C CA . GLN A 1 116 ? 29.953 6.644 -8.769 1.00 67.81 116 GLN A CA 1
ATOM 954 C C . GLN A 1 116 ? 29.245 7.587 -9.752 1.00 67.81 116 GLN A C 1
ATOM 956 O O . GLN A 1 116 ? 29.629 8.751 -9.872 1.00 67.81 116 GLN A O 1
ATOM 961 N N . LEU A 1 117 ? 28.223 7.089 -10.451 1.00 67.25 117 LEU A N 1
ATOM 962 C CA . LEU A 1 117 ? 27.515 7.808 -11.510 1.00 67.25 117 LEU A CA 1
ATOM 963 C C . LEU A 1 117 ? 26.197 8.423 -11.031 1.00 67.25 117 LEU A C 1
ATOM 965 O O . LEU A 1 117 ? 25.736 9.396 -11.632 1.00 67.25 117 LEU A O 1
ATOM 969 N N . PHE A 1 118 ? 25.617 7.887 -9.952 1.00 74.00 118 PHE A N 1
ATOM 970 C CA . PHE A 1 118 ? 24.320 8.315 -9.429 1.00 74.00 118 PHE A CA 1
ATOM 971 C C . PHE A 1 118 ? 24.357 8.684 -7.955 1.00 74.00 118 PHE A C 1
ATOM 973 O O . PHE A 1 118 ? 25.127 8.099 -7.186 1.00 74.00 118 PHE A O 1
ATOM 980 N N . PRO A 1 119 ? 23.455 9.582 -7.514 1.00 79.12 119 PRO A N 1
ATOM 981 C CA . PRO A 1 119 ? 23.277 9.861 -6.100 1.00 79.12 119 PRO A CA 1
ATOM 982 C C . PRO A 1 119 ? 23.067 8.581 -5.290 1.00 79.12 119 PRO A C 1
ATOM 984 O O . PRO A 1 119 ? 22.497 7.587 -5.760 1.00 79.12 119 PRO A O 1
ATOM 987 N N . SER A 1 120 ? 23.475 8.626 -4.024 1.00 83.06 120 SER A N 1
ATOM 988 C CA . SER A 1 120 ? 23.407 7.481 -3.110 1.00 83.06 120 SER A CA 1
ATOM 989 C C . SER A 1 120 ? 22.004 6.870 -3.006 1.00 83.06 120 SER A C 1
ATOM 991 O O . SER A 1 120 ? 21.884 5.657 -2.849 1.00 83.06 120 SER A O 1
ATOM 993 N N . ARG A 1 121 ? 20.946 7.680 -3.150 1.00 84.44 121 ARG A N 1
ATOM 994 C CA . ARG A 1 121 ? 19.543 7.231 -3.123 1.00 84.44 121 ARG A CA 1
ATOM 995 C C . ARG A 1 121 ? 19.170 6.381 -4.339 1.00 84.44 121 ARG A C 1
ATOM 997 O O . ARG A 1 121 ? 18.637 5.292 -4.166 1.00 84.44 121 ARG A O 1
ATOM 1004 N N . ILE A 1 122 ? 19.495 6.842 -5.548 1.00 84.06 122 ILE A N 1
ATOM 1005 C CA . ILE A 1 122 ? 19.262 6.094 -6.796 1.00 84.06 122 ILE A CA 1
ATOM 1006 C C . ILE A 1 122 ? 20.065 4.792 -6.782 1.00 84.06 122 ILE A C 1
ATOM 1008 O O . ILE A 1 122 ? 19.530 3.724 -7.066 1.00 84.06 122 ILE A O 1
ATOM 1012 N N . SER A 1 123 ? 21.312 4.861 -6.324 1.00 82.50 123 SER A N 1
ATOM 1013 C CA . SER A 1 123 ? 22.177 3.691 -6.145 1.00 82.50 123 SER A CA 1
ATOM 1014 C C . SER A 1 123 ? 21.654 2.698 -5.107 1.00 82.50 123 SER A C 1
ATOM 1016 O O . SER A 1 123 ? 21.859 1.496 -5.236 1.00 82.50 123 SER A O 1
ATOM 1018 N N . ALA A 1 124 ? 20.968 3.169 -4.064 1.00 89.06 124 ALA A N 1
ATOM 1019 C CA . ALA A 1 124 ? 20.334 2.290 -3.088 1.00 89.06 124 ALA A CA 1
ATOM 1020 C C . ALA A 1 124 ? 19.108 1.569 -3.673 1.00 89.06 124 ALA A C 1
ATOM 1022 O O . ALA A 1 124 ? 18.916 0.391 -3.383 1.00 89.06 124 ALA A O 1
ATOM 1023 N N . ILE A 1 125 ? 18.312 2.241 -4.510 1.00 90.19 125 ILE A N 1
ATOM 1024 C CA . ILE A 1 125 ? 17.164 1.628 -5.198 1.00 90.19 125 ILE A CA 1
ATOM 1025 C C . ILE A 1 125 ? 17.641 0.615 -6.241 1.00 90.19 125 ILE A C 1
ATOM 1027 O O . ILE A 1 125 ? 17.091 -0.478 -6.330 1.00 90.19 125 ILE A O 1
ATOM 1031 N N . GLU A 1 126 ? 18.703 0.925 -6.981 1.00 86.44 126 GLU A N 1
ATOM 1032 C CA . GLU A 1 126 ? 19.313 -0.016 -7.924 1.00 86.44 126 GLU A CA 1
ATOM 1033 C C . GLU A 1 126 ? 19.765 -1.307 -7.225 1.00 86.44 126 GLU A C 1
ATOM 1035 O O . GLU A 1 126 ? 19.403 -2.402 -7.665 1.00 86.44 126 GLU A O 1
ATOM 1040 N N . LYS A 1 127 ? 20.408 -1.195 -6.056 1.00 86.31 127 LYS A N 1
ATOM 1041 C CA . LYS A 1 127 ? 20.792 -2.349 -5.226 1.00 86.31 127 LYS A CA 1
ATOM 1042 C C . LYS A 1 127 ? 19.608 -3.206 -4.782 1.00 86.31 127 LYS A C 1
ATOM 1044 O O . LYS A 1 127 ? 19.768 -4.420 -4.627 1.00 86.31 127 LYS A O 1
ATOM 1049 N N . LEU A 1 128 ? 18.431 -2.610 -4.575 1.00 89.00 128 LEU A N 1
ATOM 1050 C CA . LEU A 1 128 ? 17.211 -3.367 -4.279 1.00 89.00 128 LEU A CA 1
ATOM 1051 C C . LEU A 1 128 ? 16.786 -4.236 -5.469 1.00 89.00 128 LEU A C 1
ATOM 1053 O O . LEU A 1 128 ? 16.291 -5.340 -5.258 1.00 89.00 128 LEU A O 1
ATOM 1057 N N . THR A 1 129 ? 17.044 -3.807 -6.710 1.00 84.19 129 THR A N 1
ATOM 1058 C CA . THR A 1 129 ? 16.703 -4.598 -7.908 1.00 84.19 129 THR A CA 1
ATOM 1059 C C . THR A 1 129 ? 17.483 -5.912 -8.023 1.00 84.19 129 THR A C 1
ATOM 1061 O O . THR A 1 129 ? 17.042 -6.810 -8.739 1.00 84.19 129 THR A O 1
ATOM 1064 N N . HIS A 1 130 ? 18.604 -6.046 -7.306 1.00 79.56 130 HIS A N 1
ATOM 1065 C CA . HIS A 1 130 ? 19.430 -7.261 -7.267 1.00 79.56 130 HIS A CA 1
ATOM 1066 C C . HIS A 1 130 ? 19.110 -8.187 -6.089 1.00 79.56 130 HIS A C 1
ATOM 1068 O O . HIS A 1 130 ? 19.482 -9.355 -6.112 1.00 79.56 130 HIS A O 1
ATOM 1074 N N . ASN A 1 131 ? 18.414 -7.686 -5.065 1.00 83.56 131 ASN A N 1
ATOM 1075 C CA . ASN A 1 131 ? 18.119 -8.410 -3.824 1.00 83.56 131 ASN A CA 1
ATOM 1076 C C . ASN A 1 131 ? 16.608 -8.572 -3.642 1.00 83.56 131 ASN A C 1
ATOM 1078 O O . ASN A 1 131 ? 16.024 -8.092 -2.668 1.00 83.56 131 ASN A O 1
ATOM 1082 N N . LEU A 1 132 ? 15.964 -9.204 -4.623 1.00 85.94 132 LEU A N 1
ATOM 1083 C CA . LEU A 1 132 ? 14.510 -9.299 -4.651 1.00 85.94 132 LEU A CA 1
ATOM 1084 C C . LEU A 1 132 ? 13.988 -10.409 -3.724 1.00 85.94 132 LEU A C 1
ATOM 1086 O O . LEU A 1 132 ? 14.533 -11.517 -3.727 1.00 85.94 132 LEU A O 1
ATOM 1090 N N . PRO A 1 133 ? 12.925 -10.141 -2.947 1.00 91.50 133 PRO A N 1
ATOM 1091 C CA . PRO A 1 133 ? 12.364 -11.104 -2.007 1.00 91.50 133 PRO A CA 1
ATOM 1092 C C . PRO A 1 133 ? 11.794 -12.370 -2.656 1.00 91.50 133 PRO A C 1
ATOM 1094 O O . PRO A 1 133 ? 11.112 -12.321 -3.680 1.00 91.50 133 PRO A O 1
ATOM 1097 N N . GLY A 1 134 ? 11.990 -13.513 -1.991 1.00 88.56 134 GLY A N 1
ATOM 1098 C CA . GLY A 1 134 ? 11.354 -14.783 -2.364 1.00 88.56 134 GLY A CA 1
ATOM 1099 C C . GLY A 1 134 ? 10.042 -15.076 -1.625 1.00 88.56 134 GLY A C 1
ATOM 1100 O O . GLY A 1 134 ? 9.241 -15.883 -2.096 1.00 88.56 134 GLY A O 1
ATOM 1101 N N . ASN A 1 135 ? 9.796 -14.437 -0.476 1.00 90.50 135 ASN A N 1
ATOM 1102 C CA . ASN A 1 135 ? 8.644 -14.707 0.393 1.00 90.50 135 ASN A CA 1
ATOM 1103 C C . ASN A 1 135 ? 7.943 -13.421 0.865 1.00 90.50 135 ASN A C 1
ATOM 1105 O O . ASN A 1 135 ? 8.470 -12.320 0.728 1.00 90.50 135 ASN A O 1
ATOM 1109 N N . SER A 1 136 ? 6.746 -13.577 1.439 1.00 89.88 136 SER A N 1
ATOM 1110 C CA . SER A 1 136 ? 5.862 -12.468 1.821 1.00 89.88 136 SER A CA 1
ATOM 1111 C C . SER A 1 136 ? 6.453 -11.521 2.870 1.00 89.88 136 SER A C 1
ATOM 1113 O O . SER A 1 136 ? 6.265 -10.313 2.767 1.00 89.88 136 SER A O 1
ATOM 1115 N N . LYS A 1 137 ? 7.183 -12.038 3.866 1.00 90.56 137 LYS A N 1
ATOM 1116 C CA . LYS A 1 137 ? 7.754 -11.213 4.943 1.00 90.56 137 LYS A CA 1
ATOM 1117 C C . LYS A 1 137 ? 8.893 -10.343 4.436 1.00 90.56 137 LYS A C 1
ATOM 1119 O O . LYS A 1 137 ? 8.954 -9.165 4.771 1.00 90.56 137 LYS A O 1
ATOM 1124 N N . ASP A 1 138 ? 9.750 -10.910 3.598 1.00 94.81 138 ASP A N 1
ATOM 1125 C CA . ASP A 1 138 ? 10.854 -10.171 2.990 1.00 94.81 138 ASP A CA 1
ATOM 1126 C C . ASP A 1 138 ? 10.324 -9.063 2.063 1.00 94.81 138 ASP A C 1
ATOM 1128 O O . ASP A 1 138 ? 10.899 -7.977 2.005 1.00 94.81 138 ASP A O 1
ATOM 1132 N N . TRP A 1 139 ? 9.174 -9.287 1.412 1.00 97.19 139 TRP A N 1
ATOM 1133 C CA . TRP A 1 139 ? 8.463 -8.252 0.657 1.00 97.19 139 TRP A CA 1
ATOM 1134 C C . TRP A 1 139 ? 7.981 -7.082 1.526 1.00 97.19 139 TRP A C 1
ATOM 1136 O O . TRP A 1 139 ? 8.002 -5.947 1.056 1.00 97.19 139 TRP A O 1
ATOM 1146 N N . PHE A 1 140 ? 7.614 -7.307 2.791 1.00 96.94 140 PHE A N 1
ATOM 1147 C CA . PHE A 1 140 ? 7.261 -6.215 3.708 1.00 96.94 140 PHE A CA 1
ATOM 1148 C C . PHE A 1 140 ? 8.459 -5.328 4.029 1.00 96.94 140 PHE A C 1
ATOM 1150 O O . PHE A 1 140 ? 8.378 -4.110 3.875 1.00 96.94 140 PHE A O 1
ATOM 1157 N N . SER A 1 141 ? 9.587 -5.930 4.414 1.00 96.06 141 SER A N 1
ATOM 1158 C CA . SER A 1 141 ? 10.823 -5.183 4.672 1.00 96.06 141 SER A CA 1
ATOM 1159 C C . SER A 1 141 ? 11.328 -4.470 3.416 1.00 96.06 141 SER A C 1
ATOM 1161 O O . SER A 1 141 ? 11.810 -3.341 3.491 1.00 96.06 141 SER A O 1
ATOM 1163 N N . PHE A 1 142 ? 11.172 -5.099 2.249 1.00 97.50 142 PHE A N 1
ATOM 1164 C CA . PHE A 1 142 ? 11.491 -4.488 0.965 1.00 97.50 142 PHE A CA 1
ATOM 1165 C C . PHE A 1 142 ? 10.615 -3.263 0.674 1.00 97.50 142 PHE A C 1
ATOM 1167 O O . PHE A 1 142 ? 11.149 -2.210 0.334 1.00 97.50 142 PHE A O 1
ATOM 1174 N N . ALA A 1 143 ? 9.291 -3.374 0.822 1.00 97.88 143 ALA A N 1
ATOM 1175 C CA . ALA A 1 143 ? 8.355 -2.279 0.562 1.00 97.88 143 ALA A CA 1
ATOM 1176 C C . ALA A 1 143 ? 8.602 -1.085 1.489 1.00 97.88 143 ALA A C 1
ATOM 1178 O O . ALA A 1 143 ? 8.631 0.054 1.026 1.00 97.88 143 ALA A O 1
ATOM 1179 N N . GLN A 1 144 ? 8.868 -1.352 2.769 1.00 96.88 144 GLN A N 1
ATOM 1180 C CA . GLN A 1 144 ? 9.261 -0.334 3.737 1.00 96.88 144 GLN A CA 1
ATOM 1181 C C . GLN A 1 144 ? 10.544 0.383 3.292 1.00 96.88 144 GLN A C 1
ATOM 1183 O O . GLN A 1 144 ? 10.574 1.609 3.195 1.00 96.88 144 GLN A O 1
ATOM 1188 N N . LYS A 1 145 ? 11.590 -0.375 2.928 1.00 96.94 145 LYS A N 1
ATOM 1189 C CA . LYS A 1 145 ? 12.864 0.199 2.474 1.00 96.94 145 LYS A CA 1
ATOM 1190 C C . LYS A 1 145 ? 12.723 1.004 1.185 1.00 96.94 145 LYS A C 1
ATOM 1192 O O . LYS A 1 145 ? 13.323 2.072 1.062 1.00 96.94 145 LYS A O 1
ATOM 1197 N N . LEU A 1 146 ? 11.945 0.502 0.228 1.00 97.12 146 LEU A N 1
ATOM 1198 C CA . LEU A 1 146 ? 11.637 1.215 -1.005 1.00 97.12 146 LEU A CA 1
ATOM 1199 C C . LEU A 1 146 ? 10.893 2.520 -0.693 1.00 97.12 146 LEU A C 1
ATOM 1201 O O . LEU A 1 146 ? 11.280 3.566 -1.205 1.00 97.12 146 LEU A O 1
ATOM 1205 N N . GLY A 1 147 ? 9.893 2.478 0.191 1.00 96.00 147 GLY A N 1
ATOM 1206 C CA . GLY A 1 147 ? 9.142 3.653 0.629 1.00 96.00 147 GLY A CA 1
ATOM 1207 C C . GLY A 1 147 ? 10.023 4.731 1.262 1.00 96.00 147 GLY A C 1
ATOM 1208 O O . GLY A 1 147 ? 9.933 5.896 0.878 1.00 96.00 147 GLY A O 1
ATOM 1209 N N . GLU A 1 148 ? 10.948 4.351 2.149 1.00 95.38 148 GLU A N 1
ATOM 1210 C CA . GLU A 1 148 ? 11.940 5.273 2.723 1.00 95.38 148 GLU A CA 1
ATOM 1211 C C . GLU A 1 148 ? 12.796 5.957 1.646 1.00 95.38 148 GLU A C 1
ATOM 1213 O O . GLU A 1 148 ? 13.041 7.165 1.710 1.00 95.38 148 GLU A O 1
ATOM 1218 N N . LEU A 1 149 ? 13.275 5.193 0.658 1.00 94.44 149 LEU A N 1
ATOM 1219 C CA . LEU A 1 149 ? 14.120 5.710 -0.421 1.00 94.44 149 LEU A CA 1
ATOM 1220 C C . LEU A 1 149 ? 13.338 6.633 -1.365 1.00 94.44 149 LEU A C 1
ATOM 1222 O O . LEU A 1 149 ? 13.865 7.675 -1.761 1.00 94.44 149 LEU A O 1
ATOM 1226 N N . LEU A 1 150 ? 12.085 6.292 -1.676 1.00 92.94 150 LEU A N 1
ATOM 1227 C CA . LEU A 1 150 ? 11.183 7.124 -2.476 1.00 92.94 150 LEU A CA 1
ATOM 1228 C C . LEU A 1 150 ? 10.840 8.430 -1.757 1.00 92.94 150 LEU A C 1
ATOM 1230 O O . LEU A 1 150 ? 11.011 9.502 -2.333 1.00 92.94 150 LEU A O 1
ATOM 1234 N N . PHE A 1 151 ? 10.470 8.371 -0.475 1.00 92.38 151 PHE A N 1
ATOM 1235 C CA . PHE A 1 151 ? 10.251 9.562 0.350 1.00 92.38 151 PHE A CA 1
ATOM 1236 C C . PHE A 1 151 ? 11.457 10.505 0.307 1.00 92.38 151 PHE A C 1
ATOM 1238 O O . PHE A 1 151 ? 11.343 11.712 0.080 1.00 92.38 151 PHE A O 1
ATOM 1245 N N . GLN A 1 152 ? 12.639 9.937 0.515 1.00 89.94 152 GLN A N 1
ATOM 1246 C CA . GLN A 1 152 ? 13.893 10.665 0.497 1.00 89.94 152 GLN A CA 1
ATOM 1247 C C . GLN A 1 152 ? 14.199 11.308 -0.862 1.00 89.94 152 GLN A C 1
ATOM 1249 O O . GLN A 1 152 ? 14.723 12.423 -0.897 1.00 89.94 152 GLN A O 1
ATOM 1254 N N . PHE A 1 153 ? 13.884 10.615 -1.958 1.00 87.38 153 PHE A N 1
ATOM 1255 C CA . PHE A 1 153 ? 14.031 11.119 -3.318 1.00 87.38 153 PHE A CA 1
ATOM 1256 C C . PHE A 1 153 ? 13.069 12.280 -3.594 1.00 87.38 153 PHE A C 1
ATOM 1258 O O . PHE A 1 153 ? 13.512 13.363 -3.975 1.00 87.38 153 PHE A O 1
ATOM 1265 N N . HIS A 1 154 ? 11.776 12.108 -3.308 1.00 84.94 154 HIS A N 1
ATOM 1266 C CA . HIS A 1 154 ? 10.750 13.128 -3.556 1.00 84.94 154 HIS A CA 1
ATOM 1267 C C . HIS A 1 154 ? 10.939 14.403 -2.724 1.00 84.94 154 HIS A C 1
ATOM 1269 O O . HIS A 1 154 ? 10.471 15.470 -3.109 1.00 84.94 154 HIS A O 1
ATOM 1275 N N . LYS A 1 155 ? 11.654 14.320 -1.597 1.00 82.25 155 LYS A N 1
ATOM 1276 C CA . LYS A 1 155 ? 11.982 15.481 -0.760 1.00 82.25 155 LYS A CA 1
ATOM 1277 C C . LYS A 1 155 ? 13.180 16.296 -1.274 1.00 82.25 155 LYS A C 1
ATOM 1279 O O . LYS A 1 155 ? 13.362 17.429 -0.836 1.00 82.25 155 LYS A O 1
ATOM 1284 N N . SER A 1 156 ? 14.032 15.727 -2.126 1.00 74.06 156 SER A N 1
ATOM 1285 C CA . SER A 1 156 ? 15.232 16.410 -2.629 1.00 74.06 156 SER A CA 1
ATOM 1286 C C . SER A 1 156 ? 14.964 17.281 -3.861 1.00 74.06 156 SER A C 1
ATOM 1288 O O . SER A 1 156 ? 14.200 16.899 -4.749 1.00 74.06 156 SER A O 1
ATOM 1290 N N . ASP A 1 157 ? 15.670 18.412 -3.956 1.00 64.69 157 ASP A N 1
ATOM 1291 C CA . ASP A 1 157 ? 15.688 19.271 -5.154 1.00 64.69 157 ASP A CA 1
ATOM 1292 C C . ASP A 1 157 ? 16.330 18.571 -6.375 1.00 64.69 157 ASP A C 1
ATOM 1294 O O . ASP A 1 157 ? 16.070 18.948 -7.516 1.00 64.69 157 ASP A O 1
ATOM 1298 N N . GLU A 1 158 ? 17.117 17.513 -6.141 1.00 57.97 158 GLU A N 1
ATOM 1299 C CA . GLU A 1 158 ? 17.750 16.644 -7.153 1.00 57.97 158 GLU A CA 1
ATOM 1300 C C . GLU A 1 158 ? 16.757 15.705 -7.866 1.00 57.97 158 GLU A C 1
ATOM 1302 O O . GLU A 1 158 ? 17.123 15.009 -8.813 1.00 57.97 158 GLU A O 1
ATOM 1307 N N . SER A 1 159 ? 15.495 15.669 -7.424 1.00 63.06 159 SER A N 1
ATOM 1308 C CA . SER A 1 159 ? 14.489 14.725 -7.920 1.00 63.06 159 SER A CA 1
ATOM 1309 C C . SER A 1 159 ? 14.287 14.798 -9.433 1.00 63.06 159 SER A C 1
ATOM 1311 O O . SER A 1 159 ? 14.189 13.755 -10.068 1.00 63.06 159 SER A O 1
ATOM 1313 N N . TYR A 1 160 ? 14.283 15.991 -10.034 1.00 68.19 160 TYR A N 1
ATOM 1314 C CA . TYR A 1 160 ? 13.951 16.163 -11.455 1.00 68.19 160 TYR A CA 1
ATOM 1315 C C . TYR A 1 160 ? 14.961 15.539 -12.427 1.00 68.19 160 TYR A C 1
ATOM 1317 O O . TYR A 1 160 ? 14.562 15.097 -13.502 1.00 68.19 160 TYR A O 1
ATOM 1325 N N . GLU A 1 161 ? 16.246 15.484 -12.071 1.00 71.62 161 GLU A N 1
ATOM 1326 C CA . GLU A 1 161 ? 17.298 14.995 -12.973 1.00 71.62 161 GLU A CA 1
ATOM 1327 C C . GLU A 1 161 ? 17.250 13.472 -13.157 1.00 71.62 161 GLU A C 1
ATOM 1329 O O . GLU A 1 161 ? 17.516 12.962 -14.244 1.00 71.62 161 GLU A O 1
ATOM 1334 N N . TYR A 1 162 ? 16.846 12.742 -12.117 1.00 77.69 162 TYR A N 1
ATOM 1335 C CA . TYR A 1 162 ? 16.913 11.280 -12.086 1.00 77.69 162 TYR A CA 1
ATOM 1336 C C . TYR A 1 162 ? 15.535 10.597 -12.118 1.00 77.69 162 TYR A C 1
ATOM 1338 O O . TYR A 1 162 ? 15.450 9.390 -11.885 1.00 77.69 162 TYR A O 1
ATOM 1346 N N . VAL A 1 163 ? 14.451 11.331 -12.419 1.00 79.69 163 VAL A N 1
ATOM 1347 C CA . VAL A 1 163 ? 13.078 10.778 -12.454 1.00 79.69 163 VAL A CA 1
ATOM 1348 C C . VAL A 1 163 ? 12.962 9.607 -13.425 1.00 79.69 163 VAL A C 1
ATOM 1350 O O . VAL A 1 163 ? 12.375 8.586 -13.077 1.00 79.69 163 VAL A O 1
ATOM 1353 N N . SER A 1 164 ? 13.528 9.723 -14.632 1.00 77.69 164 SER A N 1
ATOM 1354 C CA . SER A 1 164 ? 13.430 8.660 -15.643 1.00 77.69 164 SER A CA 1
ATOM 1355 C C . SER A 1 164 ? 14.106 7.370 -15.174 1.00 77.69 164 SER A C 1
ATOM 1357 O O . SER A 1 164 ? 13.556 6.284 -15.342 1.00 77.69 164 SER A O 1
ATOM 1359 N N . ILE A 1 165 ? 15.265 7.495 -14.525 1.00 79.25 165 ILE A N 1
ATOM 1360 C CA . ILE A 1 165 ? 16.030 6.385 -13.948 1.00 79.25 165 ILE A CA 1
ATOM 1361 C C . ILE A 1 165 ? 15.230 5.708 -12.855 1.00 79.25 165 ILE A C 1
ATOM 1363 O O . ILE A 1 165 ? 15.069 4.489 -12.858 1.00 79.25 165 ILE A O 1
ATOM 1367 N N . LEU A 1 166 ? 14.730 6.515 -11.917 1.00 85.62 166 LEU A N 1
ATOM 1368 C CA . LEU A 1 166 ? 13.929 6.030 -10.813 1.00 85.62 166 LEU A CA 1
ATOM 1369 C C . LEU A 1 166 ? 12.727 5.248 -11.337 1.00 85.62 166 LEU A C 1
ATOM 1371 O O . LEU A 1 166 ? 12.484 4.132 -10.882 1.00 85.62 166 LEU A O 1
ATOM 1375 N N . PHE A 1 167 ? 12.018 5.817 -12.313 1.00 86.12 167 PHE A N 1
ATOM 1376 C CA . PHE A 1 167 ? 10.864 5.186 -12.932 1.00 86.12 167 PHE A CA 1
ATOM 1377 C C . PHE A 1 167 ? 11.222 3.811 -13.502 1.00 86.12 167 PHE A C 1
ATOM 1379 O O . PHE A 1 167 ? 10.560 2.834 -13.173 1.00 86.12 167 PHE A O 1
ATOM 1386 N N . GLN A 1 168 ? 12.307 3.694 -14.273 1.00 84.88 168 GLN A N 1
ATOM 1387 C CA . GLN A 1 168 ? 12.724 2.410 -14.846 1.00 84.88 168 GLN A CA 1
ATOM 1388 C C . GLN A 1 168 ? 13.134 1.373 -13.791 1.00 84.88 168 GLN A C 1
ATOM 1390 O O . GLN A 1 168 ? 12.776 0.198 -13.905 1.00 84.88 168 GLN A O 1
ATOM 1395 N N . LEU A 1 169 ? 13.863 1.787 -12.749 1.00 87.31 169 LEU A N 1
ATOM 1396 C CA . LEU A 1 169 ? 14.256 0.895 -11.654 1.00 87.31 169 LEU A CA 1
ATOM 1397 C C . LEU A 1 169 ? 13.030 0.369 -10.893 1.00 87.31 169 LEU A C 1
ATOM 1399 O O . LEU A 1 169 ? 12.923 -0.831 -10.635 1.00 87.31 169 LEU A O 1
ATOM 1403 N N . VAL A 1 170 ? 12.091 1.258 -10.564 1.00 92.31 170 VAL A N 1
ATOM 1404 C CA . VAL A 1 170 ? 10.839 0.912 -9.878 1.00 92.31 170 VAL A CA 1
ATOM 1405 C C . VAL A 1 170 ? 9.943 0.055 -10.771 1.00 92.31 170 VAL A C 1
ATOM 1407 O O . VAL A 1 170 ? 9.327 -0.892 -10.288 1.00 92.31 170 VAL A O 1
ATOM 1410 N N . ASP A 1 171 ? 9.899 0.320 -12.074 1.00 90.75 171 ASP A N 1
ATOM 1411 C CA . ASP A 1 171 ? 9.111 -0.471 -13.015 1.00 90.75 171 ASP A CA 1
ATOM 1412 C C . ASP A 1 171 ? 9.642 -1.905 -13.157 1.00 90.75 171 ASP A C 1
ATOM 1414 O O . ASP A 1 171 ? 8.873 -2.868 -13.129 1.00 90.75 171 ASP A O 1
ATOM 1418 N N . LYS A 1 172 ? 10.972 -2.073 -13.181 1.00 90.00 172 LYS A N 1
ATOM 1419 C CA . LYS A 1 172 ? 11.624 -3.391 -13.124 1.00 90.00 172 LYS A CA 1
ATOM 1420 C C . LYS A 1 172 ? 11.250 -4.152 -11.848 1.00 90.00 172 LYS A C 1
ATOM 1422 O O . LYS A 1 172 ? 10.942 -5.342 -11.916 1.00 90.00 172 LYS A O 1
ATOM 1427 N N . ILE A 1 173 ? 11.249 -3.474 -10.698 1.00 94.12 173 ILE A N 1
ATOM 1428 C CA . ILE A 1 173 ? 10.805 -4.050 -9.418 1.00 94.12 173 ILE A CA 1
ATOM 1429 C C . ILE A 1 173 ? 9.338 -4.490 -9.513 1.00 94.12 173 ILE A C 1
ATOM 1431 O O . ILE A 1 173 ? 9.018 -5.624 -9.158 1.00 94.12 173 ILE A O 1
ATOM 1435 N N . ASN A 1 174 ? 8.458 -3.632 -10.032 1.00 94.94 174 ASN A N 1
ATOM 1436 C CA . ASN A 1 174 ? 7.023 -3.903 -10.144 1.00 94.94 174 ASN A CA 1
ATOM 1437 C C . ASN A 1 174 ? 6.707 -5.064 -11.092 1.00 94.94 174 ASN A C 1
ATOM 1439 O O . ASN A 1 174 ? 5.849 -5.894 -10.787 1.00 94.94 174 ASN A O 1
ATOM 1443 N N . LEU A 1 175 ? 7.436 -5.195 -12.201 1.00 92.12 175 LEU A N 1
ATOM 1444 C CA . LEU A 1 175 ? 7.289 -6.341 -13.095 1.00 92.12 175 LEU A CA 1
ATOM 1445 C C . LEU A 1 175 ? 7.618 -7.662 -12.380 1.00 92.12 175 LEU A C 1
ATOM 1447 O O . LEU A 1 175 ? 6.910 -8.655 -12.537 1.00 92.12 175 LEU A O 1
ATOM 1451 N N . ILE A 1 176 ? 8.676 -7.686 -11.570 1.00 93.06 176 ILE A N 1
ATOM 1452 C CA . ILE A 1 176 ? 9.070 -8.897 -10.840 1.00 93.06 176 ILE A CA 1
ATOM 1453 C C . ILE A 1 176 ? 8.089 -9.183 -9.700 1.00 93.06 176 ILE A C 1
ATOM 1455 O O . ILE A 1 176 ? 7.664 -10.326 -9.521 1.00 93.06 176 ILE A O 1
ATOM 1459 N N . PHE A 1 177 ? 7.676 -8.146 -8.974 1.00 96.62 177 PHE A N 1
ATOM 1460 C CA . PHE A 1 177 ? 6.686 -8.253 -7.911 1.00 96.62 177 PHE A CA 1
ATOM 1461 C C . PHE A 1 177 ? 5.328 -8.756 -8.421 1.00 96.62 177 PHE A C 1
ATOM 1463 O O . PHE A 1 177 ? 4.764 -9.681 -7.841 1.00 96.62 177 PHE A O 1
ATOM 1470 N N . SER A 1 178 ? 4.824 -8.223 -9.538 1.00 95.62 178 SER A N 1
ATOM 1471 C CA . SER A 1 178 ? 3.550 -8.665 -10.120 1.00 95.62 178 SER A CA 1
ATOM 1472 C C . SER A 1 178 ? 3.582 -10.141 -10.529 1.00 95.62 178 SER A C 1
ATOM 1474 O O . SER A 1 178 ? 2.646 -10.880 -10.219 1.00 95.62 178 SER A O 1
ATOM 1476 N N . ASN A 1 179 ? 4.688 -10.615 -11.113 1.00 94.25 179 ASN A N 1
ATOM 1477 C CA . ASN A 1 179 ? 4.888 -12.039 -11.408 1.00 94.25 179 ASN A CA 1
ATOM 1478 C C . ASN A 1 179 ? 4.952 -12.900 -10.133 1.00 94.25 179 ASN A C 1
ATOM 1480 O O . ASN A 1 179 ? 4.401 -14.005 -10.092 1.00 94.25 179 ASN A O 1
ATOM 1484 N N . TRP A 1 180 ? 5.590 -12.397 -9.069 1.00 96.38 180 TRP A N 1
ATOM 1485 C CA . TRP A 1 180 ? 5.591 -13.068 -7.769 1.00 96.38 180 TRP A CA 1
ATOM 1486 C C . TRP A 1 180 ? 4.172 -13.163 -7.192 1.00 96.38 180 TRP A C 1
ATOM 1488 O O . TRP A 1 180 ? 3.772 -14.247 -6.760 1.00 96.38 180 TRP A O 1
ATOM 1498 N N . CYS A 1 181 ? 3.379 -12.088 -7.247 1.00 96.44 181 CYS A N 1
ATOM 1499 C CA . CYS A 1 181 ? 1.975 -12.097 -6.836 1.00 96.44 181 CYS A CA 1
ATOM 1500 C C . CYS A 1 181 ? 1.149 -13.105 -7.647 1.00 96.44 181 CYS A C 1
ATOM 1502 O O . CYS A 1 181 ? 0.374 -13.850 -7.053 1.00 96.44 181 CYS A O 1
ATOM 1504 N N . ASP A 1 182 ? 1.337 -13.191 -8.969 1.00 95.06 182 ASP A N 1
ATOM 1505 C CA . ASP A 1 182 ? 0.626 -14.169 -9.815 1.00 95.06 182 ASP A CA 1
ATOM 1506 C C . ASP A 1 182 ? 0.832 -15.624 -9.370 1.00 95.06 182 ASP A C 1
ATOM 1508 O O . ASP A 1 182 ? -0.050 -16.474 -9.538 1.00 95.06 182 ASP A O 1
ATOM 1512 N N . SER A 1 183 ? 2.005 -15.907 -8.803 1.00 95.19 183 SER A N 1
ATOM 1513 C CA . SER A 1 183 ? 2.411 -17.253 -8.401 1.00 95.19 183 SER A CA 1
ATOM 1514 C C . SER A 1 183 ? 2.124 -17.557 -6.928 1.00 95.19 183 SER A C 1
ATOM 1516 O O . SER A 1 183 ? 1.899 -18.713 -6.580 1.00 95.19 183 SER A O 1
ATOM 1518 N N . ASN A 1 184 ? 2.138 -16.544 -6.055 1.00 96.12 184 ASN A N 1
ATOM 1519 C CA . ASN A 1 184 ? 2.187 -16.750 -4.602 1.00 96.12 184 ASN A CA 1
ATOM 1520 C C . ASN A 1 184 ? 1.012 -16.140 -3.829 1.00 96.12 184 ASN A C 1
ATOM 1522 O O . ASN A 1 184 ? 0.776 -16.529 -2.685 1.00 96.12 184 ASN A O 1
ATOM 1526 N N . TYR A 1 185 ? 0.259 -15.199 -4.406 1.00 96.62 185 TYR A N 1
ATOM 1527 C CA . TYR A 1 185 ? -0.717 -14.411 -3.646 1.00 96.62 185 TYR A CA 1
ATOM 1528 C C . TYR A 1 185 ? -1.844 -15.259 -3.035 1.00 96.62 185 TYR A C 1
ATOM 1530 O O . TYR A 1 185 ? -2.251 -15.021 -1.899 1.00 96.62 185 TYR A O 1
ATOM 1538 N N . SER A 1 186 ? -2.283 -16.323 -3.713 1.00 96.00 186 SER A N 1
ATOM 1539 C CA . SER A 1 186 ? -3.289 -17.243 -3.165 1.00 96.00 186 SER A CA 1
ATOM 1540 C C . SER A 1 186 ? -2.842 -17.910 -1.860 1.00 96.00 186 SER A C 1
ATOM 1542 O O . SER A 1 186 ? -3.669 -18.160 -0.987 1.00 96.00 186 SER A O 1
ATOM 1544 N N . LEU A 1 187 ? -1.540 -18.176 -1.699 1.00 94.69 187 LEU A N 1
ATOM 1545 C CA . LEU A 1 187 ? -0.982 -18.703 -0.453 1.00 94.69 187 LEU A CA 1
ATOM 1546 C C . LEU A 1 187 ? -0.973 -17.627 0.639 1.00 94.69 187 LEU A C 1
ATOM 1548 O O . LEU A 1 187 ? -1.328 -17.913 1.783 1.00 94.69 187 LEU A O 1
ATOM 1552 N N . VAL A 1 188 ? -0.635 -16.386 0.279 1.00 95.31 188 VAL A N 1
ATOM 1553 C CA . VAL A 1 188 ? -0.644 -15.231 1.194 1.00 95.31 188 VAL A CA 1
ATOM 1554 C C . VAL A 1 188 ? -2.033 -15.019 1.807 1.00 95.31 188 VAL A C 1
ATOM 1556 O O . VAL A 1 188 ? -2.135 -14.817 3.015 1.00 95.31 188 VAL A O 1
ATOM 1559 N N . LEU A 1 189 ? -3.104 -15.168 1.018 1.00 95.50 189 LEU A N 1
ATOM 1560 C CA . LEU A 1 189 ? -4.495 -15.062 1.489 1.00 95.50 189 LEU A CA 1
ATOM 1561 C C . LEU A 1 189 ? -4.871 -16.087 2.573 1.00 95.50 189 LEU A C 1
ATOM 1563 O O . LEU A 1 189 ? -5.815 -15.863 3.328 1.00 95.50 189 LEU A O 1
ATOM 1567 N N . THR A 1 190 ? -4.146 -17.204 2.664 1.00 91.31 190 THR A N 1
ATOM 1568 C CA . THR A 1 190 ? -4.396 -18.266 3.656 1.00 91.31 190 THR A CA 1
ATOM 1569 C C . THR A 1 190 ? -3.523 -18.156 4.904 1.00 91.31 190 THR A C 1
ATOM 1571 O O . THR A 1 190 ? -3.608 -18.999 5.799 1.00 91.31 190 THR A O 1
ATOM 1574 N N . ALA A 1 191 ? -2.657 -17.145 4.972 1.00 91.75 191 ALA A N 1
ATOM 1575 C CA . ALA A 1 191 ? -1.679 -17.050 6.036 1.00 91.75 191 ALA A CA 1
ATOM 1576 C C . ALA A 1 191 ? -2.323 -16.721 7.403 1.00 91.75 191 ALA A C 1
ATOM 1578 O O . ALA A 1 191 ? -3.294 -15.961 7.471 1.00 91.75 191 ALA A O 1
ATOM 1579 N N . PRO A 1 192 ? -1.776 -17.248 8.517 1.00 89.88 192 PRO A N 1
ATOM 1580 C CA . PRO A 1 192 ? -2.309 -16.986 9.850 1.00 89.88 192 PRO A CA 1
ATOM 1581 C C . PRO A 1 192 ? -2.204 -15.513 10.256 1.00 89.88 192 PRO A C 1
ATOM 1583 O O . PRO A 1 192 ? -1.190 -14.862 10.016 1.00 89.88 192 PRO A O 1
ATOM 1586 N N . TYR A 1 193 ? -3.204 -15.029 10.992 1.00 91.00 193 TYR A N 1
ATOM 1587 C CA . TYR A 1 193 ? -3.262 -13.650 11.486 1.00 91.00 193 TYR A CA 1
ATOM 1588 C C . TYR A 1 193 ? -2.765 -13.475 12.926 1.00 91.00 193 TYR A C 1
ATOM 1590 O O . TYR A 1 193 ? -2.664 -12.359 13.412 1.00 91.00 193 TYR A O 1
ATOM 1598 N N . ILE A 1 194 ? -2.448 -14.559 13.638 1.00 90.50 194 ILE A N 1
ATOM 1599 C CA . ILE A 1 194 ? -2.169 -14.543 15.087 1.00 90.50 194 ILE A CA 1
ATOM 1600 C C . ILE A 1 194 ? -0.965 -13.666 15.474 1.00 90.50 194 ILE A C 1
ATOM 1602 O O . ILE A 1 194 ? -1.012 -12.954 16.480 1.00 90.50 194 ILE A O 1
ATOM 1606 N N . HIS A 1 195 ? 0.126 -13.735 14.710 1.00 85.56 195 HIS A N 1
ATOM 1607 C CA . HIS A 1 195 ? 1.348 -12.980 15.009 1.00 85.56 195 HIS A CA 1
ATOM 1608 C C . HIS A 1 195 ? 1.332 -11.594 14.368 1.00 85.56 195 HIS A C 1
ATOM 1610 O O . HIS A 1 195 ? 1.609 -10.613 15.049 1.00 85.56 195 HIS A O 1
ATOM 1616 N N . SER A 1 196 ? 0.982 -11.538 13.085 1.00 89.31 196 SER A N 1
ATOM 1617 C CA . SER A 1 196 ? 0.779 -10.321 12.303 1.00 89.31 196 SER A CA 1
ATOM 1618 C C . SER A 1 196 ? -0.145 -10.670 11.129 1.00 89.31 196 SER A C 1
ATOM 1620 O O . SER A 1 196 ? 0.069 -11.724 10.513 1.00 89.31 196 SER A O 1
ATOM 1622 N N . PRO A 1 197 ? -1.178 -9.864 10.830 1.00 94.69 197 PRO A N 1
ATOM 1623 C CA . PRO A 1 197 ? -2.051 -10.126 9.699 1.00 94.69 197 PRO A CA 1
ATOM 1624 C C . PRO A 1 197 ? -1.259 -9.932 8.401 1.00 94.69 197 PRO A C 1
ATOM 1626 O O . PRO A 1 197 ? -0.607 -8.914 8.211 1.00 94.69 197 PRO A O 1
ATOM 1629 N N . GLN A 1 198 ? -1.287 -10.924 7.506 1.00 95.19 198 GLN A N 1
ATOM 1630 C CA . GLN A 1 198 ? -0.599 -10.813 6.211 1.00 95.19 198 GLN A CA 1
ATOM 1631 C C . GLN A 1 198 ? -1.437 -10.074 5.165 1.00 95.19 198 GLN A C 1
ATOM 1633 O O . GLN A 1 198 ? -0.881 -9.567 4.199 1.00 95.19 198 GLN A O 1
ATOM 1638 N N . THR A 1 199 ? -2.757 -10.003 5.341 1.00 97.75 199 THR A N 1
ATOM 1639 C CA . THR A 1 199 ? -3.703 -9.449 4.365 1.00 97.75 199 THR A CA 1
ATOM 1640 C C . THR A 1 199 ? -4.799 -8.643 5.049 1.00 97.75 199 THR A C 1
ATOM 1642 O O . THR A 1 199 ? -5.163 -8.933 6.190 1.00 97.75 199 THR A O 1
ATOM 1645 N N . LEU A 1 200 ? -5.367 -7.658 4.351 1.00 98.38 200 LEU A N 1
ATOM 1646 C CA . LEU A 1 200 ? -6.361 -6.741 4.931 1.00 98.38 200 LEU A CA 1
ATOM 1647 C C . LEU A 1 200 ? -7.570 -7.430 5.578 1.00 98.38 200 LEU A C 1
ATOM 1649 O O . LEU A 1 200 ? -8.005 -7.015 6.651 1.00 98.38 200 LEU A O 1
ATOM 1653 N N . ASN A 1 201 ? -8.076 -8.517 4.984 1.00 97.88 201 ASN A N 1
ATOM 1654 C CA . ASN A 1 201 ? -9.207 -9.276 5.531 1.00 97.88 201 ASN A CA 1
ATOM 1655 C C . ASN A 1 201 ? -8.932 -9.881 6.917 1.00 97.88 201 ASN A C 1
ATOM 1657 O O . ASN A 1 201 ? -9.850 -10.295 7.610 1.00 97.88 201 ASN A O 1
ATOM 1661 N N . ASN A 1 202 ? -7.671 -9.955 7.332 1.00 97.75 202 ASN A N 1
ATOM 1662 C CA . ASN A 1 202 ? -7.274 -10.537 8.603 1.00 97.75 202 ASN A CA 1
ATOM 1663 C C . ASN A 1 202 ? -7.077 -9.497 9.720 1.00 97.75 202 ASN A C 1
ATOM 1665 O O . ASN A 1 202 ? -6.804 -9.887 10.857 1.00 97.75 202 ASN A O 1
ATOM 1669 N N . ILE A 1 203 ? -7.212 -8.194 9.435 1.00 98.38 203 ILE A N 1
ATOM 1670 C CA . ILE A 1 203 ? -6.947 -7.121 10.409 1.00 98.38 203 ILE A CA 1
ATOM 1671 C C . ILE A 1 203 ? -7.882 -7.215 11.616 1.00 98.38 203 ILE A C 1
ATOM 1673 O O . ILE A 1 203 ? -7.403 -7.252 12.749 1.00 98.38 203 ILE A O 1
ATOM 1677 N N . LEU A 1 204 ? -9.200 -7.294 11.408 1.00 98.19 204 LEU A N 1
ATOM 1678 C CA . LEU A 1 204 ? -10.141 -7.323 12.536 1.00 98.19 204 LEU A CA 1
ATOM 1679 C C . LEU A 1 204 ? -9.959 -8.577 13.392 1.00 98.19 204 LEU A C 1
ATOM 1681 O O . LEU A 1 204 ? -9.900 -8.484 14.616 1.00 98.19 204 LEU A O 1
ATOM 1685 N N . SER A 1 205 ? -9.769 -9.734 12.754 1.00 97.81 205 SER A N 1
ATOM 1686 C CA . SER A 1 205 ? -9.478 -11.002 13.432 1.00 97.81 205 SER A CA 1
ATOM 1687 C C . SER A 1 205 ? -8.188 -10.936 14.254 1.00 97.81 205 SER A C 1
ATOM 1689 O O . SER A 1 205 ? -8.134 -11.461 15.369 1.00 97.81 205 SER A O 1
ATOM 1691 N N . HIS A 1 206 ? -7.155 -10.259 13.741 1.00 97.88 206 HIS A N 1
ATOM 1692 C CA . HIS A 1 206 ? -5.923 -9.997 14.481 1.00 97.88 206 HIS A CA 1
ATOM 1693 C C . HIS A 1 206 ? -6.169 -9.115 15.708 1.00 97.88 206 HIS A C 1
ATOM 1695 O O . HIS A 1 206 ? -5.764 -9.487 16.811 1.00 97.88 206 HIS A O 1
ATOM 1701 N N . ILE A 1 207 ? -6.862 -7.985 15.536 1.00 97.88 207 ILE A N 1
ATOM 1702 C CA . ILE A 1 207 ? -7.167 -7.048 16.623 1.00 97.88 207 ILE A CA 1
ATOM 1703 C C . ILE A 1 207 ? -8.002 -7.739 17.708 1.00 97.88 207 ILE A C 1
ATOM 1705 O O . ILE A 1 207 ? -7.651 -7.683 18.885 1.00 97.88 207 ILE A O 1
ATOM 1709 N N . ALA A 1 208 ? -9.069 -8.447 17.332 1.00 97.38 208 ALA A N 1
ATOM 1710 C CA . ALA A 1 208 ? -9.924 -9.173 18.268 1.00 97.38 208 ALA A CA 1
ATOM 1711 C C . ALA A 1 208 ? -9.134 -10.234 19.057 1.00 97.38 208 ALA A C 1
ATOM 1713 O O . ALA A 1 208 ? -9.264 -10.342 20.280 1.00 97.38 208 ALA A O 1
ATOM 1714 N N . TYR A 1 209 ? -8.247 -10.975 18.380 1.00 96.94 209 TYR A N 1
ATOM 1715 C CA . TYR A 1 209 ? -7.349 -11.930 19.030 1.00 96.94 209 TYR A CA 1
ATOM 1716 C C . TYR A 1 209 ? -6.391 -11.255 20.023 1.00 96.94 209 TYR A C 1
ATOM 1718 O O . TYR A 1 209 ? -6.235 -11.742 21.145 1.00 96.94 209 TYR A O 1
ATOM 1726 N N . LYS A 1 210 ? -5.763 -10.138 19.637 1.00 95.56 210 LYS A N 1
ATOM 1727 C CA . LYS A 1 210 ? -4.844 -9.381 20.500 1.00 95.56 210 LYS A CA 1
ATOM 1728 C C . LYS A 1 210 ? -5.550 -8.841 21.736 1.00 95.56 210 LYS A C 1
ATOM 1730 O O . LYS A 1 210 ? -5.055 -9.077 22.833 1.00 95.56 210 LYS A O 1
ATOM 1735 N N . ARG A 1 211 ? -6.741 -8.254 21.579 1.00 94.81 211 ARG A N 1
ATOM 1736 C CA . ARG A 1 211 ? -7.582 -7.787 22.694 1.00 94.81 211 ARG A CA 1
ATOM 1737 C C . ARG A 1 211 ? -7.850 -8.882 23.717 1.00 94.81 211 ARG A C 1
ATOM 1739 O O . ARG A 1 211 ? -7.601 -8.683 24.898 1.00 94.81 211 ARG A O 1
ATOM 1746 N N . ARG A 1 212 ? -8.266 -10.071 23.267 1.00 94.25 212 ARG A N 1
ATOM 1747 C CA . ARG A 1 212 ? -8.499 -11.213 24.169 1.00 94.25 212 ARG A CA 1
ATOM 1748 C C . ARG A 1 212 ? -7.233 -11.699 24.866 1.00 94.25 212 ARG A C 1
ATOM 1750 O O . ARG A 1 212 ? -7.289 -12.083 26.025 1.00 94.25 212 ARG A O 1
ATOM 1757 N N . LYS A 1 213 ? -6.111 -11.759 24.145 1.00 93.62 213 LYS A N 1
ATOM 1758 C CA . LYS A 1 213 ? -4.870 -12.359 24.653 1.00 93.62 213 LYS A CA 1
ATOM 1759 C C . LYS A 1 213 ? -4.063 -11.424 25.555 1.00 93.62 213 LYS A C 1
ATOM 1761 O O . LYS A 1 213 ? -3.343 -11.911 26.419 1.00 93.62 213 LYS A O 1
ATOM 1766 N N . GLN A 1 214 ? -4.106 -10.126 25.284 1.00 90.88 214 GLN A N 1
ATOM 1767 C CA . GLN A 1 214 ? -3.296 -9.104 25.951 1.00 90.88 214 GLN A CA 1
ATOM 1768 C C . GLN A 1 214 ? -4.140 -8.171 26.825 1.00 90.88 214 GLN A C 1
ATOM 1770 O O . GLN A 1 214 ? -3.610 -7.179 27.304 1.00 90.88 214 GLN A O 1
ATOM 1775 N N . GLU A 1 215 ? -5.428 -8.481 27.006 1.00 87.06 215 GLU A N 1
ATOM 1776 C CA . GLU A 1 215 ? -6.367 -7.694 27.819 1.00 87.06 215 GLU A CA 1
ATOM 1777 C C . GLU A 1 215 ? -6.437 -6.217 27.380 1.00 87.06 215 GLU A C 1
ATOM 1779 O O . GLU A 1 215 ? -6.595 -5.314 28.192 1.00 87.06 215 GLU A O 1
ATOM 1784 N N . ILE A 1 216 ? -6.329 -5.964 26.068 1.00 91.94 216 ILE A N 1
ATOM 1785 C CA . ILE A 1 216 ? -6.429 -4.607 25.509 1.00 91.94 216 ILE A CA 1
ATOM 1786 C C . ILE A 1 216 ? -7.898 -4.179 25.521 1.00 91.94 216 ILE A C 1
ATOM 1788 O O . ILE A 1 216 ? -8.721 -4.718 24.771 1.00 91.94 216 ILE A O 1
ATOM 1792 N N . GLU A 1 217 ? -8.215 -3.183 26.345 1.00 93.25 217 GLU A N 1
ATOM 1793 C CA . GLU A 1 217 ? -9.585 -2.705 26.539 1.00 93.25 217 GLU A CA 1
ATOM 1794 C C . GLU A 1 217 ? -10.063 -1.773 25.422 1.00 93.25 217 GLU A C 1
ATOM 1796 O O . GLU A 1 217 ? -11.182 -1.932 24.927 1.00 93.25 217 GLU A O 1
ATOM 1801 N N . LYS A 1 218 ? -9.228 -0.821 24.990 1.00 97.38 218 LYS A N 1
ATOM 1802 C CA . LYS A 1 218 ? -9.594 0.222 24.022 1.00 97.38 218 LYS A CA 1
ATOM 1803 C C . LYS A 1 218 ? -8.724 0.136 22.763 1.00 97.38 218 LYS A C 1
ATOM 1805 O O . LYS A 1 218 ? -7.505 0.046 22.855 1.00 97.38 218 LYS A O 1
ATOM 1810 N N . VAL A 1 219 ? -9.341 0.113 21.575 1.00 98.12 219 VAL A N 1
ATOM 1811 C CA . VAL A 1 219 ? -8.630 0.031 20.282 1.00 98.12 219 VAL A CA 1
ATOM 1812 C C . VAL A 1 219 ? -9.204 0.999 19.251 1.00 98.12 219 VAL A C 1
ATOM 1814 O O . VAL A 1 219 ? -10.417 1.112 19.110 1.00 98.12 219 VAL A O 1
ATOM 1817 N N . ALA A 1 220 ? -8.343 1.673 18.494 1.00 98.56 220 ALA A N 1
ATOM 1818 C CA . ALA A 1 220 ? -8.731 2.489 17.350 1.00 98.56 220 ALA A CA 1
ATOM 1819 C C . ALA A 1 220 ? -8.062 1.975 16.071 1.00 98.56 220 ALA A C 1
ATOM 1821 O O . ALA A 1 220 ? -6.844 1.866 16.014 1.00 98.56 220 ALA A O 1
ATOM 1822 N N . LEU A 1 221 ? -8.850 1.683 15.037 1.00 98.75 221 LEU A N 1
ATOM 1823 C CA . LEU A 1 221 ? -8.387 1.363 13.690 1.00 98.75 221 LEU A CA 1
ATOM 1824 C C . LEU A 1 221 ? -8.575 2.582 12.780 1.00 98.75 221 LEU A C 1
ATOM 1826 O O . LEU A 1 221 ? -9.702 2.972 12.460 1.00 98.75 221 LEU A O 1
ATOM 1830 N N . LEU A 1 222 ? -7.459 3.164 12.353 1.00 98.25 222 LEU A N 1
ATOM 1831 C CA . LEU A 1 222 ? -7.384 4.319 11.468 1.00 98.25 222 LEU A CA 1
ATOM 1832 C C . LEU A 1 222 ? -6.903 3.859 10.083 1.00 98.25 222 LEU A C 1
ATOM 1834 O O . LEU A 1 222 ? -5.742 3.490 9.911 1.00 98.25 222 LEU A O 1
ATOM 1838 N N . VAL A 1 223 ? -7.786 3.870 9.088 1.00 98.50 223 VAL A N 1
ATOM 1839 C CA . VAL A 1 223 ? -7.457 3.458 7.713 1.00 98.50 223 VAL A CA 1
ATOM 1840 C C . VAL A 1 223 ? -7.265 4.697 6.844 1.00 98.50 223 VAL A C 1
ATOM 1842 O O . VAL A 1 223 ? -8.141 5.552 6.812 1.00 98.50 223 VAL A O 1
ATOM 1845 N N . PHE A 1 224 ? -6.155 4.813 6.126 1.00 97.56 224 PHE A N 1
ATOM 1846 C CA . PHE A 1 224 ? -5.928 5.871 5.141 1.00 97.56 224 PHE A CA 1
ATOM 1847 C C . PHE A 1 224 ? -6.237 5.352 3.737 1.00 97.56 224 PHE A C 1
ATOM 1849 O O . PHE A 1 224 ? -5.648 4.365 3.313 1.00 97.56 224 PHE A O 1
ATOM 1856 N N . ASP A 1 225 ? -7.151 6.015 3.030 1.00 96.19 225 ASP A N 1
ATOM 1857 C CA . ASP A 1 225 ? -7.519 5.645 1.658 1.00 96.19 225 ASP A CA 1
ATOM 1858 C C . ASP A 1 225 ? -6.382 6.026 0.700 1.00 96.19 225 ASP A C 1
ATOM 1860 O O . ASP A 1 225 ? -6.037 7.209 0.598 1.00 96.19 225 ASP A O 1
ATOM 1864 N N . GLY A 1 226 ? -5.760 5.035 0.061 1.00 95.56 226 GLY A N 1
ATOM 1865 C CA . GLY A 1 226 ? -4.725 5.245 -0.949 1.00 95.56 226 GLY A CA 1
ATOM 1866 C C . GLY A 1 226 ? -3.304 5.524 -0.441 1.00 95.56 226 GLY A C 1
ATOM 1867 O O . GLY A 1 226 ? -2.489 5.992 -1.230 1.00 95.56 226 GLY A O 1
ATOM 1868 N N . MET A 1 227 ? -2.961 5.272 0.827 1.00 97.12 227 MET A N 1
ATOM 1869 C CA . MET A 1 227 ? -1.622 5.556 1.382 1.00 97.12 227 MET A CA 1
ATOM 1870 C C . MET A 1 227 ? -0.586 4.440 1.138 1.00 97.12 227 MET A C 1
ATOM 1872 O O . MET A 1 227 ? -0.743 3.317 1.614 1.00 97.12 227 MET A O 1
ATOM 1876 N N . SER A 1 228 ? 0.548 4.777 0.512 1.00 96.81 228 SER A N 1
ATOM 1877 C CA . SER A 1 228 ? 1.741 3.913 0.431 1.00 96.81 228 SER A CA 1
ATOM 1878 C C . SER A 1 228 ? 2.828 4.285 1.458 1.00 96.81 228 SER A C 1
ATOM 1880 O O . SER A 1 228 ? 2.761 5.318 2.131 1.00 96.81 228 SER A O 1
ATOM 1882 N N . PHE A 1 229 ? 3.841 3.420 1.619 1.00 97.75 229 PHE A N 1
ATOM 1883 C CA . PHE A 1 229 ? 4.905 3.566 2.633 1.00 97.75 229 PHE A CA 1
ATOM 1884 C C . PHE A 1 229 ? 5.665 4.895 2.575 1.00 97.75 229 PHE A C 1
ATOM 1886 O O . PHE A 1 229 ? 5.993 5.484 3.599 1.00 97.75 229 PHE A O 1
ATOM 1893 N N . ASP A 1 230 ? 5.926 5.390 1.376 1.00 95.44 230 ASP A N 1
ATOM 1894 C CA . ASP A 1 230 ? 6.618 6.647 1.117 1.00 95.44 230 ASP A CA 1
ATOM 1895 C C . ASP A 1 230 ? 5.821 7.872 1.620 1.00 95.44 230 ASP A C 1
ATOM 1897 O O . ASP A 1 230 ? 6.422 8.873 2.020 1.00 95.44 230 ASP A O 1
ATOM 1901 N N . GLN A 1 231 ? 4.485 7.801 1.655 1.00 95.69 231 GLN A N 1
ATOM 1902 C CA . GLN A 1 231 ? 3.641 8.822 2.290 1.00 95.69 231 GLN A CA 1
ATOM 1903 C C . GLN A 1 231 ? 3.476 8.585 3.791 1.00 95.69 231 GLN A C 1
ATOM 1905 O O . GLN A 1 231 ? 3.407 9.550 4.553 1.00 95.69 231 GLN A O 1
ATOM 1910 N N . TRP A 1 232 ? 3.476 7.326 4.239 1.00 96.75 232 TRP A N 1
ATOM 1911 C CA . TRP A 1 232 ? 3.530 7.006 5.665 1.00 96.75 232 TRP A CA 1
ATOM 1912 C C . TRP A 1 232 ? 4.757 7.620 6.343 1.00 96.75 232 TRP A C 1
ATOM 1914 O O . TRP A 1 232 ? 4.622 8.159 7.435 1.00 96.75 232 TRP A O 1
ATOM 1924 N N . GLU A 1 233 ? 5.915 7.668 5.683 1.00 95.75 233 GLU A N 1
ATOM 1925 C CA . GLU A 1 233 ? 7.109 8.338 6.219 1.00 95.75 233 GLU A CA 1
ATOM 1926 C C . GLU A 1 233 ? 6.879 9.826 6.568 1.00 95.75 233 GLU A C 1
ATOM 1928 O O . GLU A 1 233 ? 7.489 10.352 7.505 1.00 95.75 233 GLU A O 1
ATOM 1933 N N . LEU A 1 234 ? 5.950 10.515 5.888 1.00 93.69 234 LEU A N 1
ATOM 1934 C CA . LEU A 1 234 ? 5.533 11.870 6.269 1.00 93.69 234 LEU A CA 1
ATOM 1935 C C . LEU A 1 234 ? 4.753 11.877 7.586 1.00 93.69 234 LEU A C 1
ATOM 1937 O O . LEU A 1 234 ? 5.028 12.699 8.458 1.00 93.69 234 LEU A O 1
ATOM 1941 N N . ILE A 1 235 ? 3.792 10.964 7.724 1.00 93.44 235 ILE A N 1
ATOM 1942 C CA . ILE A 1 235 ? 2.910 10.853 8.893 1.00 93.44 235 ILE A CA 1
ATOM 1943 C C . ILE A 1 235 ? 3.704 10.371 10.114 1.00 93.44 235 ILE A C 1
ATOM 1945 O O . ILE A 1 235 ? 3.605 10.946 11.196 1.00 93.44 235 ILE A O 1
ATOM 1949 N N . LYS A 1 236 ? 4.561 9.367 9.926 1.00 93.88 236 LYS A N 1
ATOM 1950 C CA . LYS A 1 236 ? 5.488 8.825 10.923 1.00 93.88 236 LYS A CA 1
ATOM 1951 C C . LYS A 1 236 ? 6.368 9.905 11.531 1.00 93.88 236 LYS A C 1
ATOM 1953 O O . LYS A 1 236 ? 6.559 9.933 12.745 1.00 93.88 236 LYS A O 1
ATOM 1958 N N . LYS A 1 237 ? 6.875 10.828 10.708 1.00 91.12 237 LYS A N 1
ATOM 1959 C CA . LYS A 1 237 ? 7.669 11.959 11.194 1.00 91.12 237 LYS A CA 1
ATOM 1960 C C . LYS A 1 237 ? 6.879 12.829 12.175 1.00 91.12 237 LYS A C 1
ATOM 1962 O O . LYS A 1 237 ? 7.441 13.258 13.176 1.00 91.12 237 LYS A O 1
ATOM 1967 N N . GLU A 1 238 ? 5.597 13.063 11.927 1.00 90.25 238 GLU A N 1
ATOM 1968 C CA . GLU A 1 238 ? 4.750 13.846 12.830 1.00 90.25 238 GLU A CA 1
ATOM 1969 C C . GLU A 1 238 ? 4.451 13.105 14.138 1.00 90.25 238 GLU A C 1
ATOM 1971 O O . GLU A 1 238 ? 4.541 13.690 15.218 1.00 90.25 238 GLU A O 1
ATOM 1976 N N . ILE A 1 239 ? 4.211 11.794 14.056 1.00 90.44 239 ILE A N 1
ATOM 1977 C CA . ILE A 1 239 ? 4.034 10.935 15.234 1.00 90.44 239 ILE A CA 1
ATOM 1978 C C . ILE A 1 239 ? 5.312 10.886 16.081 1.00 90.44 239 ILE A C 1
ATOM 1980 O O . ILE A 1 239 ? 5.225 10.855 17.305 1.00 90.44 239 ILE A O 1
ATOM 1984 N N . SER A 1 240 ? 6.500 10.943 15.466 1.00 89.12 240 SER A N 1
ATOM 1985 C CA . SER A 1 240 ? 7.784 10.887 16.185 1.00 89.12 240 SER A CA 1
ATOM 1986 C C . SER A 1 240 ? 8.010 12.042 17.170 1.00 89.12 240 SER A C 1
ATOM 1988 O O . SER A 1 240 ? 8.862 11.937 18.046 1.00 89.12 240 SER A O 1
ATOM 1990 N N . PHE A 1 241 ? 7.233 13.128 17.074 1.00 86.94 241 PHE A N 1
ATOM 1991 C CA . PHE A 1 241 ? 7.244 14.215 18.059 1.00 86.94 241 PHE A CA 1
ATOM 1992 C C . PHE A 1 241 ? 6.447 13.896 19.337 1.00 86.94 241 PHE A C 1
ATOM 1994 O O . PHE A 1 241 ? 6.410 14.707 20.265 1.00 86.94 241 PHE A O 1
ATOM 2001 N N . ILE A 1 242 ? 5.774 12.746 19.392 1.00 87.31 242 ILE A N 1
ATOM 2002 C CA . ILE A 1 242 ? 5.045 12.257 20.560 1.00 87.31 242 ILE A CA 1
ATOM 2003 C C . ILE A 1 242 ? 5.975 11.301 21.317 1.00 87.31 242 ILE A C 1
ATOM 2005 O O . ILE A 1 242 ? 6.000 10.107 21.059 1.00 87.31 242 ILE A O 1
ATOM 2009 N N . ASN A 1 243 ? 6.745 11.817 22.275 1.00 82.94 243 ASN A N 1
ATOM 2010 C CA . ASN A 1 243 ? 7.775 11.043 22.994 1.00 82.94 243 ASN A CA 1
ATOM 2011 C C . ASN A 1 243 ? 7.229 9.980 23.971 1.00 82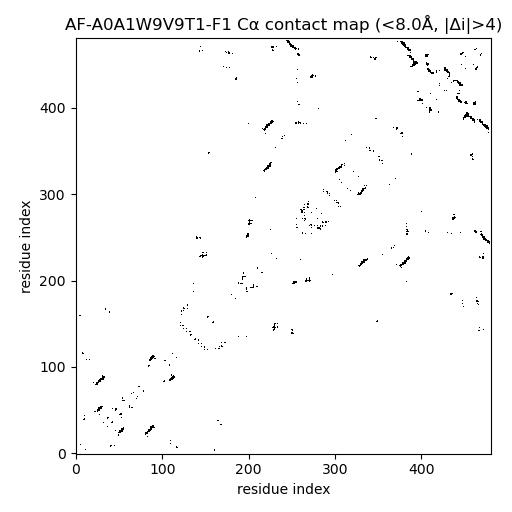.94 243 ASN A C 1
ATOM 2013 O O . ASN A 1 243 ? 7.991 9.446 24.762 1.00 82.94 243 ASN A O 1
ATOM 2017 N N . THR A 1 244 ? 5.919 9.737 23.995 1.00 87.06 244 THR A N 1
ATOM 2018 C CA . THR A 1 244 ? 5.247 8.851 24.962 1.00 87.06 244 THR A CA 1
ATOM 2019 C C . THR A 1 244 ? 4.637 7.623 24.295 1.00 87.06 244 THR A C 1
ATOM 2021 O O . THR A 1 244 ? 3.724 7.011 24.854 1.00 87.06 244 THR A O 1
ATOM 2024 N N . VAL A 1 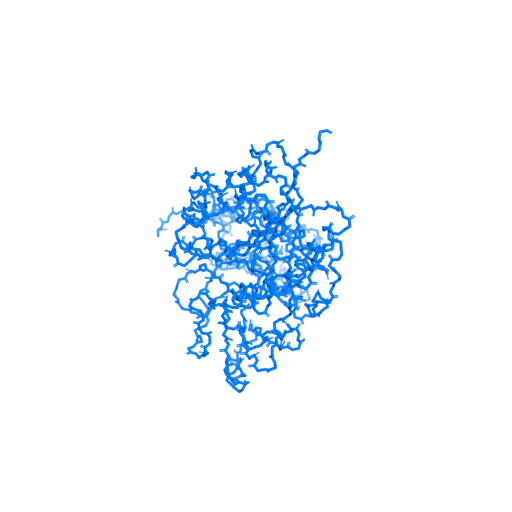245 ? 5.047 7.311 23.062 1.00 92.00 245 VAL A N 1
ATOM 2025 C CA . VAL A 1 245 ? 4.499 6.188 22.301 1.00 92.00 245 VAL A CA 1
ATOM 2026 C C . VAL A 1 245 ? 5.590 5.273 21.775 1.00 92.00 245 VAL A C 1
ATOM 2028 O O . VAL A 1 245 ? 6.647 5.715 21.333 1.00 92.00 245 VAL A O 1
ATOM 2031 N N . GLN A 1 246 ? 5.280 3.983 21.759 1.00 93.31 246 GLN A N 1
ATOM 2032 C CA . GLN A 1 246 ? 6.025 2.976 21.021 1.00 93.31 246 GLN A CA 1
ATOM 2033 C C . GLN A 1 246 ? 5.311 2.710 19.700 1.00 93.31 246 GLN A C 1
ATOM 2035 O O . GLN A 1 246 ? 4.089 2.556 19.673 1.00 93.31 246 GLN A O 1
ATOM 2040 N N . VAL A 1 247 ? 6.083 2.652 18.615 1.00 94.06 247 VAL A N 1
ATOM 2041 C CA . VAL A 1 247 ? 5.580 2.419 17.259 1.00 94.06 247 VAL A CA 1
ATOM 2042 C C . VAL A 1 247 ? 6.174 1.119 16.733 1.00 94.06 247 VAL A C 1
ATOM 2044 O O . VAL A 1 247 ? 7.386 1.007 16.556 1.00 94.06 247 VAL A O 1
ATOM 2047 N N . GLU A 1 248 ? 5.314 0.143 16.470 1.00 94.69 248 GLU A N 1
ATOM 2048 C CA . GLU A 1 248 ? 5.653 -1.085 15.758 1.00 94.69 248 GLU A CA 1
ATOM 2049 C C . GLU A 1 248 ? 5.173 -0.952 14.308 1.00 94.69 248 GLU A C 1
ATOM 2051 O O . GLU A 1 248 ? 4.004 -0.666 14.058 1.00 94.69 248 GLU A O 1
ATOM 2056 N N . GLU A 1 249 ? 6.077 -1.141 13.347 1.00 94.12 249 GLU A N 1
ATOM 2057 C CA . GLU A 1 249 ? 5.809 -0.948 11.919 1.00 94.12 249 GLU A CA 1
ATOM 2058 C C . GLU A 1 249 ? 6.066 -2.240 11.141 1.00 94.12 249 GLU A C 1
ATOM 2060 O O . GLU A 1 249 ? 7.106 -2.885 11.286 1.00 94.12 249 GLU A O 1
ATOM 2065 N N . THR A 1 250 ? 5.109 -2.619 10.297 1.00 95.69 250 THR A N 1
ATOM 2066 C CA . THR A 1 250 ? 5.253 -3.715 9.339 1.00 95.69 250 THR A CA 1
ATOM 2067 C C . THR A 1 250 ? 4.432 -3.440 8.077 1.00 95.69 250 THR A C 1
ATOM 2069 O O . THR A 1 250 ? 3.808 -2.387 7.945 1.00 95.69 250 THR A O 1
ATOM 2072 N N . GLY A 1 251 ? 4.461 -4.372 7.125 1.00 96.81 251 GLY A N 1
ATOM 2073 C CA . GLY A 1 251 ? 3.648 -4.329 5.913 1.00 96.81 251 GLY A CA 1
ATOM 2074 C C . GLY A 1 251 ? 2.499 -5.327 5.955 1.00 96.81 251 GLY A C 1
ATOM 2075 O O . GLY A 1 251 ? 2.543 -6.321 6.680 1.00 96.81 251 GLY A O 1
ATOM 2076 N N . ILE A 1 252 ? 1.481 -5.062 5.143 1.00 97.81 252 ILE A N 1
ATOM 2077 C CA . ILE A 1 252 ? 0.363 -5.967 4.898 1.00 97.81 252 ILE A CA 1
ATOM 2078 C C . ILE A 1 252 ? -0.032 -5.925 3.420 1.00 97.81 252 ILE A C 1
ATOM 2080 O O . ILE A 1 252 ? 0.110 -4.898 2.760 1.00 97.81 252 ILE A O 1
ATOM 2084 N N . PHE A 1 253 ? -0.521 -7.043 2.883 1.00 98.62 253 PHE A N 1
ATOM 2085 C CA . PHE A 1 253 ? -1.015 -7.109 1.511 1.00 98.62 253 PHE A CA 1
ATOM 2086 C C . PHE A 1 253 ? -2.455 -6.573 1.410 1.00 98.62 253 PHE A C 1
ATOM 2088 O O . PHE A 1 253 ? -3.388 -7.132 2.000 1.00 98.62 253 PHE A O 1
ATOM 2095 N N . ALA A 1 254 ? -2.633 -5.529 0.604 1.00 98.56 254 ALA A N 1
ATOM 2096 C CA . ALA A 1 254 ? -3.903 -5.074 0.058 1.00 98.56 254 ALA A CA 1
ATOM 2097 C C . ALA A 1 254 ? -4.561 -6.148 -0.813 1.00 98.56 254 ALA A C 1
ATOM 2099 O O . ALA A 1 254 ? -3.905 -7.098 -1.256 1.00 98.56 254 ALA A O 1
ATOM 2100 N N . MET A 1 255 ? -5.868 -6.009 -1.055 1.00 98.19 255 MET A N 1
ATOM 2101 C CA . MET A 1 255 ? -6.577 -6.885 -1.987 1.00 98.19 255 MET A CA 1
ATOM 2102 C C . MET A 1 255 ? -6.153 -6.572 -3.426 1.00 98.19 255 MET A C 1
ATOM 2104 O O . MET A 1 255 ? -5.837 -5.431 -3.753 1.00 98.19 255 MET A O 1
ATOM 2108 N N . ILE A 1 256 ? -6.140 -7.590 -4.290 1.00 97.69 256 ILE A N 1
ATOM 2109 C CA . ILE A 1 256 ? -5.874 -7.432 -5.725 1.00 97.69 256 ILE A CA 1
ATOM 2110 C C . ILE A 1 256 ? -7.181 -7.709 -6.493 1.00 97.69 256 ILE A C 1
ATOM 2112 O O . ILE A 1 256 ? -7.762 -8.781 -6.308 1.00 97.69 256 ILE A O 1
ATOM 2116 N N . PRO A 1 257 ? -7.650 -6.792 -7.363 1.00 96.12 257 PRO A N 1
ATOM 2117 C CA . PRO A 1 257 ? -7.034 -5.506 -7.699 1.00 96.12 257 PRO A CA 1
ATOM 2118 C C . PRO A 1 257 ? -7.120 -4.502 -6.544 1.00 96.12 257 PRO A C 1
ATOM 2120 O O . PRO A 1 257 ? -8.031 -4.574 -5.720 1.00 96.12 257 PRO A O 1
ATOM 2123 N N . THR A 1 258 ? -6.187 -3.550 -6.524 1.00 96.69 258 THR A N 1
ATOM 2124 C CA . THR A 1 258 ? -6.022 -2.535 -5.468 1.00 96.69 258 THR A CA 1
ATOM 2125 C C . THR A 1 258 ? -7.049 -1.407 -5.595 1.00 96.69 258 THR A C 1
ATOM 2127 O O . THR A 1 258 ? -6.709 -0.234 -5.699 1.00 96.69 258 THR A O 1
ATOM 2130 N N . LEU A 1 259 ? -8.330 -1.770 -5.660 1.00 95.69 259 LEU A N 1
ATOM 2131 C CA . LEU A 1 259 ? -9.464 -0.848 -5.697 1.00 95.69 259 LEU A CA 1
ATOM 2132 C C . LEU A 1 259 ? -10.000 -0.607 -4.286 1.00 95.69 259 LEU A C 1
ATOM 2134 O O . LEU A 1 259 ? -10.173 -1.559 -3.521 1.00 95.69 259 LEU A O 1
ATOM 2138 N N . THR A 1 260 ? -10.365 0.637 -3.987 1.00 95.50 260 THR A N 1
ATOM 2139 C CA . THR A 1 260 ? -10.953 1.084 -2.716 1.00 95.50 260 THR A CA 1
ATOM 2140 C C . THR A 1 260 ? -12.109 0.180 -2.268 1.00 95.50 260 THR A C 1
ATOM 2142 O O . THR A 1 260 ? -12.122 -0.349 -1.155 1.00 95.50 260 THR A O 1
ATOM 2145 N N . SER A 1 261 ? -13.066 -0.080 -3.167 1.00 94.56 261 SER A N 1
ATOM 2146 C CA . SER A 1 261 ? -14.247 -0.913 -2.888 1.00 94.56 261 SER A CA 1
ATOM 2147 C C . SER A 1 261 ? -13.926 -2.388 -2.610 1.00 94.56 261 SER A C 1
ATOM 2149 O O . SER A 1 261 ? -14.618 -3.025 -1.808 1.00 94.56 261 SER A O 1
ATOM 2151 N N . VAL A 1 262 ? -12.861 -2.917 -3.219 1.00 96.75 262 VAL A N 1
ATOM 2152 C CA . VAL A 1 262 ? -12.392 -4.289 -3.002 1.00 96.75 262 VAL A CA 1
ATOM 2153 C C . VAL A 1 262 ? -11.636 -4.370 -1.676 1.00 96.75 262 VAL A C 1
ATOM 2155 O O . VAL A 1 262 ? -11.962 -5.220 -0.853 1.00 96.75 262 VAL A O 1
ATOM 2158 N N . SER A 1 263 ? -10.675 -3.480 -1.427 1.00 97.88 263 SER A N 1
ATOM 2159 C CA . SER A 1 263 ? -9.813 -3.528 -0.243 1.00 97.88 263 SER A CA 1
ATOM 2160 C C . SER A 1 263 ? -10.493 -3.091 1.057 1.00 97.88 263 SER A C 1
ATOM 2162 O O . SER A 1 263 ? -10.391 -3.804 2.056 1.00 97.88 263 SER A O 1
ATOM 2164 N N . ARG A 1 264 ? -11.212 -1.960 1.093 1.00 96.56 264 ARG A N 1
ATOM 2165 C CA . ARG A 1 264 ? -11.797 -1.458 2.356 1.00 96.56 264 ARG A CA 1
ATOM 2166 C C . ARG A 1 264 ? -12.872 -2.373 2.907 1.00 96.56 264 ARG A C 1
ATOM 2168 O O . ARG A 1 264 ? -12.938 -2.587 4.115 1.00 96.56 264 ARG A O 1
ATOM 2175 N N . GLN A 1 265 ? -13.686 -2.968 2.038 1.00 97.12 265 GLN A N 1
ATOM 2176 C CA . GLN A 1 265 ? -14.660 -3.955 2.494 1.00 97.12 265 GLN A CA 1
ATOM 2177 C C . GLN A 1 265 ? -13.985 -5.189 3.089 1.00 97.12 265 GLN A C 1
ATOM 2179 O O . GLN A 1 265 ? -14.512 -5.718 4.064 1.00 97.12 265 GLN A O 1
ATOM 2184 N N . ALA A 1 266 ? -12.820 -5.617 2.587 1.00 98.44 266 ALA A N 1
ATOM 2185 C CA . ALA A 1 266 ? -12.060 -6.694 3.221 1.00 98.44 266 ALA A CA 1
ATOM 2186 C C . ALA A 1 266 ? -11.665 -6.314 4.654 1.00 98.44 266 ALA A C 1
ATOM 2188 O O . ALA A 1 266 ? -11.896 -7.102 5.570 1.00 98.44 266 ALA A O 1
ATOM 2189 N N . ILE A 1 267 ? -11.158 -5.088 4.858 1.00 98.62 267 ILE A N 1
ATOM 2190 C CA . ILE A 1 267 ? -10.816 -4.569 6.192 1.00 98.62 267 ILE A CA 1
ATOM 2191 C C . ILE A 1 267 ? -12.038 -4.629 7.106 1.00 98.62 267 ILE A C 1
ATOM 2193 O O . ILE A 1 267 ? -11.988 -5.279 8.141 1.00 98.62 267 ILE A O 1
ATOM 2197 N N . PHE A 1 268 ? -13.142 -3.977 6.735 1.00 98.44 268 PHE A N 1
ATOM 2198 C CA . PHE A 1 268 ? -14.272 -3.784 7.652 1.00 98.44 268 PHE A CA 1
ATOM 2199 C C . PHE A 1 268 ? -15.202 -4.995 7.781 1.00 98.44 268 PHE A C 1
ATOM 2201 O O . PHE A 1 268 ? -16.013 -5.030 8.698 1.00 98.44 268 PHE A O 1
ATOM 2208 N N . SER A 1 269 ? -15.083 -5.997 6.907 1.00 97.94 269 SER A N 1
ATOM 2209 C CA . SER A 1 269 ? -15.819 -7.263 7.036 1.00 97.94 269 SER A CA 1
ATOM 2210 C C . SER A 1 269 ? -15.023 -8.396 7.660 1.00 97.94 269 SER A C 1
ATOM 2212 O O . SER A 1 269 ? -15.629 -9.358 8.131 1.00 97.94 269 SER A O 1
ATOM 2214 N N . GLY A 1 270 ? -13.691 -8.318 7.637 1.00 97.75 270 GLY A N 1
ATOM 2215 C CA . GLY A 1 270 ? -12.834 -9.444 7.991 1.00 97.75 270 GLY A CA 1
ATOM 2216 C C . GLY A 1 270 ? -12.924 -10.621 7.003 1.00 97.75 270 GLY A C 1
ATOM 2217 O O . GLY A 1 270 ? -12.582 -11.748 7.358 1.00 97.75 270 GLY A O 1
ATOM 2218 N N . LYS A 1 271 ? -13.434 -10.395 5.783 1.00 97.81 271 LYS A N 1
ATOM 2219 C CA . LYS A 1 271 ? -13.715 -11.438 4.781 1.00 97.81 271 LYS A CA 1
ATOM 2220 C C . LYS A 1 271 ? -12.928 -11.231 3.493 1.00 97.81 271 LYS A C 1
ATOM 2222 O O . LYS A 1 271 ? -12.463 -10.131 3.203 1.00 97.81 271 LYS A O 1
ATOM 2227 N N . LEU A 1 272 ? -12.801 -12.290 2.698 1.00 98.12 272 LEU A N 1
ATOM 2228 C CA . LEU A 1 272 ? -12.239 -12.224 1.349 1.00 98.12 272 LEU A CA 1
ATOM 2229 C C . LEU A 1 272 ? -13.256 -11.648 0.342 1.00 98.12 272 LEU A C 1
ATOM 2231 O O . LEU A 1 272 ? -14.461 -11.847 0.522 1.00 98.12 272 LEU A O 1
ATOM 2235 N N . PRO A 1 273 ? -12.808 -11.034 -0.773 1.00 98.00 273 PRO A N 1
ATOM 2236 C CA . PRO A 1 273 ? -13.693 -10.421 -1.772 1.00 98.00 273 PRO A CA 1
ATOM 2237 C C . PRO A 1 273 ? -14.837 -11.290 -2.299 1.00 98.00 273 PRO A C 1
ATOM 2239 O O . PRO A 1 273 ? -15.963 -10.818 -2.473 1.00 98.00 273 PRO A O 1
ATOM 2242 N N . LYS A 1 274 ? -14.592 -12.584 -2.508 1.00 97.62 274 LYS A N 1
ATOM 2243 C CA . LYS A 1 274 ? -15.608 -13.556 -2.934 1.00 97.62 274 LYS A CA 1
ATOM 2244 C C . LYS A 1 274 ? -16.793 -13.673 -1.967 1.00 97.62 274 LYS A C 1
ATOM 2246 O O . LYS A 1 274 ? -17.883 -14.046 -2.391 1.00 97.62 274 LYS A O 1
ATOM 2251 N N . GLU A 1 275 ? -16.600 -13.353 -0.689 1.00 97.94 275 GLU A N 1
ATOM 2252 C CA . GLU A 1 275 ? -17.607 -13.503 0.368 1.00 97.94 275 GLU A CA 1
ATOM 2253 C C . GLU A 1 275 ? -18.547 -12.291 0.486 1.00 97.94 275 GLU A C 1
ATOM 2255 O O . GLU A 1 275 ? -19.615 -12.409 1.083 1.00 97.94 275 GLU A O 1
ATOM 2260 N N . TYR A 1 276 ? -18.194 -11.147 -0.110 1.00 97.06 276 TYR A N 1
ATOM 2261 C CA . TYR A 1 276 ? -19.052 -9.957 -0.231 1.00 97.06 276 TYR A CA 1
ATOM 2262 C C . TYR A 1 276 ? -19.309 -9.588 -1.699 1.00 97.06 276 TYR A C 1
ATOM 2264 O O . TYR A 1 276 ? -19.440 -8.421 -2.070 1.00 97.06 276 TYR A O 1
ATOM 2272 N N . SER A 1 277 ? -19.440 -10.610 -2.548 1.00 95.88 277 SER A N 1
ATOM 2273 C CA . SER A 1 277 ? -19.633 -10.484 -3.998 1.00 95.88 277 SER A CA 1
ATOM 2274 C C . SER A 1 277 ? -20.760 -9.527 -4.410 1.00 95.88 277 SER A C 1
ATOM 2276 O O . SER A 1 277 ? -20.638 -8.835 -5.417 1.00 95.88 277 SER A O 1
ATOM 2278 N N . GLN A 1 278 ? -21.835 -9.439 -3.623 1.00 94.75 278 GLN A N 1
ATOM 2279 C CA . GLN A 1 278 ? -22.982 -8.567 -3.901 1.00 94.75 278 GLN A CA 1
ATOM 2280 C C . GLN A 1 278 ? -22.679 -7.073 -3.727 1.00 94.75 278 GLN A C 1
ATOM 2282 O O . GLN A 1 278 ? -23.355 -6.243 -4.332 1.00 94.75 278 GLN A O 1
ATOM 2287 N N . SER A 1 279 ? -21.688 -6.721 -2.905 1.00 95.50 279 SER A N 1
ATOM 2288 C CA . SER A 1 279 ? -21.327 -5.334 -2.605 1.00 95.50 279 SER A CA 1
ATOM 2289 C C . SER A 1 279 ? -19.909 -4.966 -3.033 1.00 95.50 279 SER A C 1
ATOM 2291 O O . SER A 1 279 ? -19.512 -3.830 -2.814 1.00 95.50 279 SER A O 1
ATOM 2293 N N . ILE A 1 280 ? -19.160 -5.866 -3.683 1.00 94.25 280 ILE A N 1
ATOM 2294 C CA . ILE A 1 280 ? -17.734 -5.701 -4.038 1.00 94.25 280 ILE A CA 1
ATOM 2295 C C . ILE A 1 280 ? -17.387 -4.386 -4.760 1.00 94.25 280 ILE A C 1
ATOM 2297 O O . ILE A 1 280 ? -16.268 -3.910 -4.638 1.00 94.25 280 ILE A O 1
ATOM 2301 N N . ASN A 1 281 ? -18.345 -3.765 -5.452 1.00 91.94 281 ASN A N 1
ATOM 2302 C CA . ASN A 1 281 ? -18.145 -2.536 -6.230 1.00 91.94 281 ASN A CA 1
ATOM 2303 C C . ASN A 1 281 ? -18.523 -1.246 -5.478 1.00 91.94 281 ASN A C 1
ATOM 2305 O O . ASN A 1 281 ? -18.689 -0.197 -6.097 1.00 91.94 281 ASN A O 1
ATOM 2309 N N . THR A 1 282 ? -18.753 -1.302 -4.164 1.00 92.88 282 THR A N 1
ATOM 2310 C CA . THR A 1 282 ? -19.128 -0.132 -3.360 1.00 92.88 282 THR A CA 1
ATOM 2311 C C . THR A 1 282 ? -18.598 -0.221 -1.934 1.00 92.88 282 THR A C 1
ATOM 2313 O O . THR A 1 282 ? -18.423 -1.301 -1.396 1.00 92.88 282 THR A O 1
ATOM 2316 N N . THR A 1 283 ? -18.408 0.915 -1.273 1.00 93.50 283 THR A N 1
ATOM 2317 C CA . THR A 1 283 ? -18.023 1.006 0.147 1.00 93.50 283 THR A CA 1
ATOM 2318 C C . THR A 1 283 ? -19.230 1.128 1.090 1.00 93.50 283 THR A C 1
ATOM 2320 O O . THR A 1 283 ? -19.086 1.222 2.305 1.00 93.50 283 THR A O 1
ATOM 2323 N N . GLN A 1 284 ? -20.463 1.097 0.567 1.00 94.75 284 GLN A N 1
ATOM 2324 C CA . GLN A 1 284 ? -21.680 1.371 1.349 1.00 94.75 284 GLN A CA 1
ATOM 2325 C C . GLN A 1 284 ? -21.942 0.387 2.501 1.00 94.75 284 GLN A C 1
ATOM 2327 O O . GLN A 1 284 ? -22.619 0.750 3.465 1.00 94.75 284 GLN A O 1
ATOM 2332 N N . LYS A 1 285 ? -21.419 -0.841 2.411 1.00 96.62 285 LYS A N 1
ATOM 2333 C CA . LYS A 1 285 ? -21.630 -1.908 3.400 1.00 96.62 285 LYS A CA 1
ATOM 2334 C C . LYS A 1 285 ? -20.601 -1.935 4.533 1.00 96.62 285 LYS A C 1
ATOM 2336 O O . LYS A 1 285 ? -20.771 -2.714 5.460 1.00 96.62 285 LYS A O 1
ATOM 2341 N N . GLU A 1 286 ? -19.583 -1.074 4.519 1.00 96.12 286 GLU A N 1
ATOM 2342 C CA . GLU A 1 286 ? -18.501 -1.087 5.520 1.00 96.12 286 GLU A CA 1
ATOM 2343 C C . GLU A 1 286 ? -18.998 -0.972 6.959 1.00 96.12 286 GLU A C 1
ATOM 2345 O O . GLU A 1 286 ? -18.614 -1.780 7.798 1.00 96.12 286 GLU A O 1
ATOM 2350 N N . LYS A 1 287 ? -19.896 -0.016 7.240 1.00 97.25 287 LYS A N 1
ATOM 2351 C CA . LYS A 1 287 ? -20.464 0.139 8.586 1.00 97.25 287 LYS A CA 1
ATOM 2352 C C . LYS A 1 287 ? -21.220 -1.118 9.020 1.00 97.25 287 LYS A C 1
ATOM 2354 O O . LYS A 1 287 ? -21.057 -1.569 10.141 1.00 97.25 287 LYS A O 1
ATOM 2359 N N . GLU A 1 288 ? -22.053 -1.657 8.135 1.00 97.88 288 GLU A N 1
ATOM 2360 C CA . GLU A 1 288 ? -22.858 -2.848 8.420 1.00 97.88 288 GLU A CA 1
ATOM 2361 C C . GLU A 1 288 ? -21.963 -4.058 8.696 1.00 97.88 288 GLU A C 1
ATOM 2363 O O . GLU A 1 288 ? -22.181 -4.777 9.663 1.00 97.88 288 GLU A O 1
ATOM 2368 N N . TYR A 1 289 ? -20.919 -4.253 7.893 1.00 98.19 289 TYR A N 1
ATOM 2369 C CA . TYR A 1 289 ? -19.960 -5.329 8.102 1.00 98.19 289 TYR A CA 1
ATOM 2370 C C . TYR A 1 289 ? -19.137 -5.166 9.380 1.00 98.19 289 TYR A C 1
ATOM 2372 O O . TYR A 1 289 ? -18.923 -6.157 10.078 1.00 98.19 289 TYR A O 1
ATOM 2380 N N . TRP A 1 290 ? -18.739 -3.938 9.713 1.00 98.50 290 TRP A N 1
ATOM 2381 C CA . TRP A 1 290 ? -18.056 -3.634 10.965 1.00 98.50 290 TRP A CA 1
ATOM 2382 C C . TRP A 1 290 ? -18.929 -3.966 12.174 1.00 98.50 290 TRP A C 1
ATOM 2384 O O . TRP A 1 290 ? -18.468 -4.643 13.091 1.00 98.50 290 TRP A O 1
ATOM 2394 N N . ASP A 1 291 ? -20.189 -3.520 12.157 1.00 98.31 291 ASP A N 1
ATOM 2395 C CA . ASP A 1 291 ? -21.144 -3.789 13.232 1.00 98.31 291 ASP A CA 1
ATOM 2396 C C . ASP A 1 291 ? -21.345 -5.310 13.389 1.00 98.31 291 ASP A C 1
ATOM 2398 O O . ASP A 1 291 ? -21.173 -5.839 14.483 1.00 98.31 291 ASP A O 1
ATOM 2402 N N . ILE A 1 292 ? -21.587 -6.036 12.286 1.00 98.19 292 ILE A N 1
ATOM 2403 C CA . ILE A 1 292 ? -21.749 -7.502 12.291 1.00 98.19 292 ILE A CA 1
ATOM 2404 C C . ILE A 1 292 ? -20.520 -8.209 12.877 1.00 98.19 292 ILE A C 1
ATOM 2406 O O . ILE A 1 292 ? -20.666 -9.151 13.658 1.00 98.19 292 ILE A O 1
ATOM 2410 N N . PHE A 1 293 ? -19.310 -7.793 12.488 1.00 98.56 293 PHE A N 1
ATOM 2411 C CA . PHE A 1 293 ? -18.078 -8.405 12.980 1.00 98.56 293 PHE A CA 1
ATOM 2412 C C . PHE A 1 293 ? -17.943 -8.226 14.497 1.00 98.56 293 PHE A C 1
ATOM 2414 O O . PHE A 1 293 ? -17.726 -9.198 15.219 1.00 98.56 293 PHE A O 1
ATOM 2421 N N . TRP A 1 294 ? -18.098 -6.997 14.997 1.00 98.19 294 TRP A N 1
ATOM 2422 C CA . TRP A 1 294 ? -17.897 -6.721 16.420 1.00 98.19 294 TRP A CA 1
ATOM 2423 C C . TRP A 1 294 ? -19.038 -7.220 17.303 1.00 98.19 294 TRP A C 1
ATOM 2425 O O . TRP A 1 294 ? -18.776 -7.647 18.426 1.00 98.19 294 TRP A O 1
ATOM 2435 N N . GLU A 1 295 ? -20.271 -7.275 16.797 1.00 97.62 295 GLU A N 1
ATOM 2436 C CA . GLU A 1 295 ? -21.379 -7.961 17.469 1.00 97.62 295 GLU A CA 1
ATOM 2437 C C . GLU A 1 295 ? -21.081 -9.456 17.654 1.00 97.62 295 GLU A C 1
ATOM 2439 O O . GLU A 1 295 ? -21.279 -9.987 18.748 1.00 97.62 295 GLU A O 1
ATOM 2444 N N . ALA A 1 296 ? -20.531 -10.129 16.635 1.00 97.38 296 ALA A N 1
ATOM 2445 C CA . ALA A 1 296 ? -20.108 -11.529 16.741 1.00 97.38 296 ALA A CA 1
ATOM 2446 C C . ALA A 1 296 ? -18.956 -11.729 17.747 1.00 97.38 296 ALA A C 1
ATOM 2448 O O . ALA A 1 296 ? -18.851 -12.780 18.380 1.00 97.38 296 ALA A O 1
ATOM 2449 N N . GLU A 1 297 ? -18.129 -10.701 17.940 1.00 96.44 297 GLU A N 1
ATOM 2450 C CA . GLU A 1 297 ? -17.075 -10.632 18.957 1.00 96.44 297 GLU A CA 1
ATOM 2451 C C . GLU A 1 297 ? -17.574 -10.086 20.315 1.00 96.44 297 GLU A C 1
ATOM 2453 O O . GLU A 1 297 ? -16.766 -9.736 21.177 1.00 96.44 297 GLU A O 1
ATOM 2458 N N . ASN A 1 298 ? -18.894 -10.025 20.536 1.00 95.06 298 ASN A N 1
ATOM 2459 C CA . ASN A 1 298 ? -19.553 -9.548 21.762 1.00 95.06 298 ASN A CA 1
ATOM 2460 C C . ASN A 1 298 ? -19.188 -8.104 22.172 1.00 95.06 298 ASN A C 1
ATOM 2462 O O . ASN A 1 298 ? -19.139 -7.786 23.359 1.00 95.06 298 ASN A O 1
ATOM 2466 N N . ASN A 1 299 ? -18.934 -7.219 21.205 1.00 93.38 299 ASN A N 1
ATOM 2467 C CA . ASN A 1 299 ? -18.634 -5.801 21.425 1.00 93.38 299 ASN A CA 1
ATOM 2468 C C . ASN A 1 299 ? -19.670 -4.902 20.728 1.00 93.38 299 ASN A C 1
ATOM 2470 O O . ASN A 1 299 ? -19.475 -4.458 19.600 1.00 93.38 299 ASN A O 1
ATOM 2474 N N . THR A 1 300 ? -20.763 -4.583 21.427 1.00 91.19 300 THR A N 1
ATOM 2475 C CA . THR A 1 300 ? -21.839 -3.705 20.916 1.00 91.19 300 THR A CA 1
ATOM 2476 C C . THR A 1 300 ? -21.500 -2.213 20.971 1.00 91.19 300 THR A C 1
ATOM 2478 O O . THR A 1 300 ? -22.185 -1.389 20.363 1.00 91.19 300 THR A O 1
ATOM 2481 N N . GLU A 1 301 ? -20.438 -1.847 21.690 1.00 92.94 301 GLU A N 1
ATOM 2482 C CA . GLU A 1 301 ? -19.988 -0.458 21.827 1.00 92.94 301 GLU A CA 1
ATOM 2483 C C . GLU A 1 301 ? -18.956 -0.037 20.775 1.00 92.94 301 GLU A C 1
ATOM 2485 O O . GLU A 1 301 ? -18.512 1.113 20.769 1.00 92.94 301 GLU A O 1
ATOM 2490 N N . ALA A 1 302 ? -18.619 -0.925 19.835 1.00 97.06 302 ALA A N 1
ATOM 2491 C CA . ALA A 1 302 ? -17.788 -0.574 18.695 1.00 97.06 302 ALA A CA 1
ATOM 2492 C C . ALA A 1 302 ? -18.468 0.511 17.842 1.00 97.06 302 ALA A C 1
ATOM 2494 O O . ALA A 1 302 ? -19.652 0.418 17.508 1.00 97.06 302 ALA A O 1
ATOM 2495 N N . LYS A 1 303 ? -17.723 1.551 17.455 1.00 97.69 303 LYS A N 1
ATOM 2496 C CA . LYS A 1 303 ? -18.222 2.648 16.614 1.00 97.69 303 LYS A CA 1
ATOM 2497 C C . LYS A 1 303 ? -17.418 2.760 15.331 1.00 97.69 303 LYS A C 1
ATOM 2499 O O . LYS A 1 303 ? -16.209 2.969 15.350 1.00 97.69 303 LYS A O 1
ATOM 2504 N N . PHE A 1 304 ? -18.127 2.697 14.208 1.00 96.94 304 PHE A N 1
ATOM 2505 C CA . PHE A 1 304 ? -17.589 3.063 12.906 1.00 96.94 304 PHE A CA 1
ATOM 2506 C C . PHE A 1 304 ? -17.976 4.497 12.546 1.00 96.94 304 PHE A C 1
ATOM 2508 O O . PHE A 1 304 ? -19.161 4.853 12.525 1.00 96.94 304 PHE A O 1
ATOM 2515 N N . ILE A 1 305 ? -16.978 5.309 12.220 1.00 94.69 305 ILE A N 1
ATOM 2516 C CA . ILE A 1 305 ? -17.138 6.690 11.777 1.00 94.69 305 ILE A CA 1
ATOM 2517 C C . ILE A 1 305 ? -16.981 6.706 10.264 1.00 94.69 305 ILE A C 1
ATOM 2519 O O . ILE A 1 305 ? -15.934 6.359 9.719 1.00 94.69 305 ILE A O 1
ATOM 2523 N N . LYS A 1 306 ? -18.048 7.115 9.575 1.00 90.00 306 LYS A N 1
ATOM 2524 C CA . LYS A 1 306 ? -18.021 7.228 8.119 1.00 90.00 306 LYS A CA 1
ATOM 2525 C C . LYS A 1 306 ? -17.037 8.327 7.696 1.00 90.00 306 LYS A C 1
ATOM 2527 O O . LYS A 1 306 ? -17.095 9.408 8.290 1.00 90.00 306 LYS A O 1
ATOM 2532 N N . PRO A 1 307 ? -16.220 8.094 6.653 1.00 88.56 307 PRO A N 1
ATOM 2533 C CA . PRO A 1 307 ? -15.351 9.126 6.095 1.00 88.56 307 PRO A CA 1
ATOM 2534 C C . PRO A 1 307 ? -16.157 10.367 5.698 1.00 88.56 307 PRO A C 1
ATOM 2536 O O . PRO A 1 307 ? -17.291 10.250 5.224 1.00 88.56 307 PRO A O 1
ATOM 2539 N N . GLN A 1 308 ? -15.574 11.546 5.911 1.00 85.88 308 GLN A N 1
ATOM 2540 C CA . GLN A 1 308 ? -16.127 12.837 5.500 1.00 85.88 308 GLN A CA 1
ATOM 2541 C C . GLN A 1 308 ? -15.098 13.563 4.632 1.00 85.88 308 GLN A C 1
ATOM 2543 O O . GLN A 1 308 ? -13.907 13.487 4.914 1.00 85.88 308 GLN A O 1
ATOM 2548 N N . GLU A 1 309 ? -15.561 14.316 3.633 1.00 79.50 309 GLU A N 1
ATOM 2549 C CA . GLU A 1 309 ? -14.692 15.220 2.855 1.00 79.50 309 GLU A CA 1
ATOM 2550 C C . GLU A 1 309 ? -14.213 16.410 3.708 1.00 79.50 309 GLU A C 1
ATOM 2552 O O . GLU A 1 309 ? -13.129 16.960 3.519 1.00 79.50 309 GLU A O 1
ATOM 2557 N N . ASP A 1 310 ? -15.028 16.817 4.687 1.00 85.75 310 ASP A N 1
ATOM 2558 C CA . ASP A 1 310 ? -14.655 17.819 5.679 1.00 85.75 310 ASP A CA 1
ATOM 2559 C C . ASP A 1 310 ? -13.867 17.152 6.811 1.00 85.75 310 ASP A C 1
ATOM 2561 O O . ASP A 1 310 ? -14.427 16.662 7.800 1.00 85.75 310 ASP A O 1
ATOM 2565 N N . PHE A 1 311 ? -12.544 17.132 6.644 1.00 82.44 311 PHE A N 1
ATOM 2566 C CA . PHE A 1 311 ? -11.624 16.534 7.607 1.00 82.44 311 PHE A CA 1
ATOM 2567 C C . PHE A 1 311 ? -11.774 17.135 9.004 1.00 82.44 311 PHE A C 1
ATOM 2569 O O . PHE A 1 311 ? -11.691 16.400 9.984 1.00 82.44 311 PHE A O 1
ATOM 2576 N N . GLN A 1 312 ? -12.037 18.442 9.123 1.00 84.44 312 GLN A N 1
ATOM 2577 C CA . GLN A 1 312 ? -12.199 19.076 10.430 1.00 84.44 312 GLN A CA 1
ATOM 2578 C C . GLN A 1 312 ? -13.434 18.526 11.149 1.00 84.44 312 GLN A C 1
ATOM 2580 O O . GLN A 1 312 ? -13.329 18.127 12.308 1.00 84.44 312 GLN A O 1
ATOM 2585 N N . LYS A 1 313 ? -14.573 18.407 10.456 1.00 88.62 313 LYS A N 1
ATOM 2586 C CA . LYS A 1 313 ? -15.774 17.779 11.034 1.00 88.62 313 LYS A CA 1
ATOM 2587 C C . LYS A 1 313 ? -15.543 16.323 11.418 1.00 88.62 313 LYS A C 1
ATOM 2589 O O . LYS A 1 313 ? -16.045 15.875 12.448 1.00 88.62 313 LYS A O 1
ATOM 2594 N N . GLN A 1 314 ? -14.792 15.572 10.610 1.00 90.19 314 GLN A N 1
ATOM 2595 C CA . GLN A 1 314 ? -14.434 14.196 10.956 1.00 90.19 314 GLN A CA 1
ATOM 2596 C C . GLN A 1 314 ? -13.594 14.144 12.237 1.00 90.19 314 GLN A C 1
ATOM 2598 O O . GLN A 1 314 ? -13.845 13.301 13.097 1.00 90.19 314 GLN A O 1
ATOM 2603 N N . PHE A 1 315 ? -12.633 15.057 12.382 1.00 90.25 315 PHE A N 1
ATOM 2604 C CA . PHE A 1 315 ? -11.795 15.163 13.572 1.00 90.25 315 PHE A CA 1
ATOM 2605 C C . PHE A 1 315 ? -12.578 15.578 14.820 1.00 90.25 315 PHE A C 1
ATOM 2607 O O . PHE A 1 315 ? -12.386 14.980 15.875 1.00 90.25 315 PHE A O 1
ATOM 2614 N N . GLU A 1 316 ? -13.486 16.546 14.712 1.00 90.94 316 GLU A N 1
ATOM 2615 C CA . GLU A 1 316 ? -14.379 16.940 15.810 1.00 90.94 316 GLU A CA 1
ATOM 2616 C C . GLU A 1 316 ? -15.243 15.755 16.259 1.00 90.94 316 GLU A C 1
ATOM 2618 O O . GLU A 1 316 ? -15.291 15.434 17.446 1.00 90.94 316 GLU A O 1
ATOM 2623 N N . ARG A 1 317 ? -15.824 15.016 15.306 1.00 92.56 317 ARG A N 1
ATOM 2624 C CA . ARG A 1 317 ? -16.618 13.821 15.607 1.00 92.56 317 ARG A CA 1
ATOM 2625 C C . ARG A 1 317 ? -15.797 12.698 16.243 1.00 92.56 317 ARG A C 1
ATOM 2627 O O . ARG A 1 317 ? -16.308 11.981 17.100 1.00 92.56 317 ARG A O 1
ATOM 2634 N N . LEU A 1 318 ? -14.547 12.522 15.813 1.00 94.69 318 LEU A N 1
ATOM 2635 C CA . LEU A 1 318 ? -13.614 11.580 16.430 1.00 94.69 318 LEU A CA 1
ATOM 2636 C C . LEU A 1 318 ? -13.352 11.954 17.889 1.00 94.69 318 LEU A C 1
ATOM 2638 O O . LEU A 1 318 ? -13.477 11.083 18.740 1.00 94.69 318 LEU A O 1
ATOM 2642 N N . LYS A 1 319 ? -13.059 13.227 18.188 1.00 93.81 319 LYS A N 1
ATOM 2643 C CA . LYS A 1 319 ? -12.829 13.692 19.568 1.00 93.81 319 LYS A CA 1
ATOM 2644 C C . LYS A 1 319 ? -14.021 13.387 20.476 1.00 93.81 319 LYS A C 1
ATOM 2646 O O . LYS A 1 319 ? -13.830 12.772 21.517 1.00 93.81 319 LYS A O 1
ATOM 2651 N N . GLU A 1 320 ? -15.241 13.703 20.033 1.00 94.44 320 GLU A N 1
ATOM 2652 C CA . GLU A 1 320 ? -16.469 13.392 20.786 1.00 94.44 320 GLU A CA 1
ATOM 2653 C C . GLU A 1 320 ? -16.612 11.898 21.117 1.00 94.44 320 GLU A C 1
ATOM 2655 O O . GLU A 1 320 ? -17.099 11.540 22.183 1.00 94.44 320 GLU A O 1
ATOM 2660 N N . ILE A 1 321 ? -16.228 11.017 20.187 1.00 96.00 321 ILE A N 1
ATOM 2661 C CA . ILE A 1 321 ? -16.347 9.562 20.355 1.00 96.00 321 ILE A CA 1
ATOM 2662 C C . ILE A 1 321 ? -15.222 9.010 21.233 1.00 96.00 321 ILE A C 1
ATOM 2664 O O . ILE A 1 321 ? -15.463 8.090 22.008 1.00 96.00 321 ILE A O 1
ATOM 2668 N N . ILE A 1 322 ? -14.012 9.557 21.117 1.00 96.56 322 ILE A N 1
ATOM 2669 C CA . ILE A 1 322 ? -12.856 9.152 21.926 1.00 96.56 322 ILE A CA 1
ATOM 2670 C C . ILE A 1 322 ? -13.096 9.465 23.412 1.00 96.56 322 ILE A C 1
ATOM 2672 O O . ILE A 1 322 ? -12.692 8.679 24.265 1.00 96.56 322 ILE A O 1
ATOM 2676 N N . GLU A 1 323 ? -13.777 10.575 23.714 1.00 94.56 323 GLU A N 1
ATOM 2677 C CA . GLU A 1 323 ? -14.127 11.001 25.078 1.00 94.56 323 GLU A CA 1
ATOM 2678 C C . GLU A 1 323 ? -15.323 10.236 25.691 1.00 94.56 323 GLU A C 1
ATOM 2680 O O . GLU A 1 323 ? -15.593 10.377 26.883 1.00 94.56 323 GLU A O 1
ATOM 2685 N N . ASP A 1 324 ? -16.049 9.421 24.916 1.00 95.12 324 ASP A N 1
ATOM 2686 C CA . ASP A 1 324 ? -17.130 8.574 25.436 1.00 95.12 324 ASP A CA 1
ATOM 2687 C C . ASP A 1 324 ? -16.561 7.259 25.986 1.00 95.12 324 ASP A C 1
ATOM 2689 O O . ASP A 1 324 ? -16.270 6.330 25.234 1.00 95.12 324 ASP A O 1
ATOM 2693 N N . ASP A 1 325 ? -16.459 7.152 27.313 1.00 91.38 325 ASP A N 1
ATOM 2694 C CA . ASP A 1 325 ? -15.898 5.985 28.013 1.00 91.38 325 ASP A CA 1
ATOM 2695 C C . ASP A 1 325 ? -16.579 4.646 27.705 1.00 91.38 325 ASP A 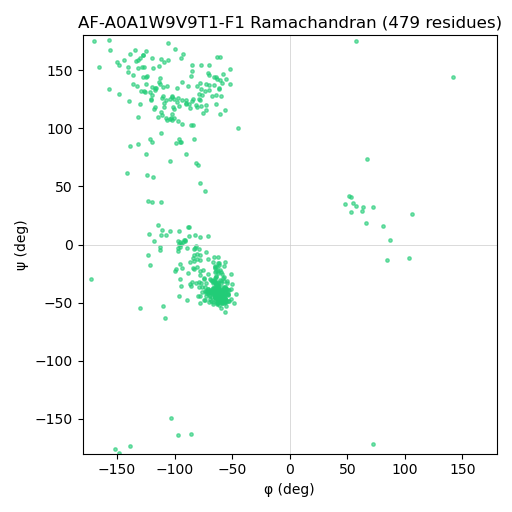C 1
ATOM 2697 O O . ASP A 1 325 ? -16.005 3.587 27.960 1.00 91.38 325 ASP A O 1
ATOM 2701 N N . ARG A 1 326 ? -17.800 4.664 27.159 1.00 93.94 326 ARG A N 1
ATOM 2702 C CA . ARG A 1 326 ? -18.496 3.437 26.747 1.00 93.94 326 ARG A CA 1
ATOM 2703 C C . ARG A 1 326 ? -17.903 2.859 25.470 1.00 93.94 326 ARG A C 1
ATOM 2705 O O . ARG A 1 326 ? -17.972 1.652 25.264 1.00 93.94 326 ARG A O 1
ATOM 2712 N N . VAL A 1 327 ? -17.344 3.708 24.610 1.00 96.69 327 VAL A N 1
ATOM 2713 C CA . VAL A 1 327 ? -16.750 3.296 23.343 1.00 96.69 327 VAL A CA 1
ATOM 2714 C C . VAL A 1 327 ? -15.380 2.698 23.622 1.00 96.69 327 VAL A C 1
ATOM 2716 O O . VAL A 1 327 ? -14.518 3.317 24.238 1.00 96.69 327 VAL A O 1
ATOM 2719 N N . ASN A 1 328 ? -15.185 1.466 23.160 1.00 96.62 328 ASN A N 1
ATOM 2720 C CA . ASN A 1 328 ? -13.953 0.713 23.379 1.00 96.62 328 ASN A CA 1
ATOM 2721 C C . ASN A 1 328 ? -13.288 0.249 22.074 1.00 96.62 328 ASN A C 1
ATOM 2723 O O . ASN A 1 328 ? -12.165 -0.259 22.085 1.00 96.62 328 ASN A O 1
ATOM 2727 N N . ILE A 1 329 ? -13.970 0.412 20.939 1.00 98.38 329 ILE A N 1
ATOM 2728 C CA . ILE A 1 329 ? -13.449 0.097 19.613 1.00 98.38 329 ILE A CA 1
ATOM 2729 C C . ILE A 1 329 ? -13.904 1.186 18.647 1.00 98.38 329 ILE A C 1
ATOM 2731 O O . ILE A 1 329 ? -15.101 1.417 18.482 1.00 98.38 329 ILE A O 1
ATOM 2735 N N . ILE A 1 330 ? -12.955 1.831 17.978 1.00 98.50 330 ILE A N 1
ATOM 2736 C CA . ILE A 1 330 ? -13.215 2.859 16.969 1.00 98.50 330 ILE A CA 1
ATOM 2737 C C . ILE A 1 330 ? -12.677 2.375 15.625 1.00 98.50 330 ILE A C 1
ATOM 2739 O O . ILE A 1 330 ? -11.559 1.878 15.547 1.00 98.50 330 ILE A O 1
ATOM 2743 N N . GLY A 1 331 ? -13.458 2.534 14.561 1.00 98.25 331 GLY A N 1
ATOM 2744 C CA . GLY A 1 331 ? -13.022 2.328 13.181 1.00 98.25 331 GLY A CA 1
ATOM 2745 C C . GLY A 1 331 ? -13.332 3.560 12.344 1.00 98.25 331 GLY A C 1
ATOM 2746 O O . GLY A 1 331 ? -14.445 4.079 12.406 1.00 98.25 331 GLY A O 1
ATOM 2747 N N . THR A 1 332 ? -12.374 4.051 11.565 1.00 97.31 332 THR A N 1
ATOM 2748 C CA . THR A 1 332 ? -12.588 5.199 10.670 1.00 97.31 332 THR A CA 1
ATOM 2749 C C . THR A 1 332 ? -11.697 5.114 9.436 1.00 97.31 332 THR A C 1
ATOM 2751 O O . THR A 1 332 ? -10.637 4.488 9.467 1.00 97.31 332 THR A O 1
ATOM 2754 N N . VAL A 1 333 ? -12.115 5.789 8.364 1.00 96.62 333 VAL A N 1
ATOM 2755 C CA . VAL A 1 333 ? -11.326 5.950 7.137 1.00 96.62 333 VAL A CA 1
ATOM 2756 C C . VAL A 1 333 ? -11.013 7.425 6.905 1.00 96.62 333 VAL A C 1
ATOM 2758 O O . VAL A 1 333 ? -11.915 8.256 6.982 1.00 96.62 333 VAL A O 1
ATOM 2761 N N . PHE A 1 334 ? -9.763 7.755 6.602 1.00 94.31 334 PHE A N 1
ATOM 2762 C CA . PHE A 1 334 ? -9.313 9.083 6.200 1.00 94.31 334 PHE A CA 1
ATOM 2763 C C . PHE A 1 334 ? -9.101 9.110 4.682 1.00 94.31 334 PHE A C 1
ATOM 2765 O O . PHE A 1 334 ? -8.110 8.554 4.208 1.00 94.31 334 PHE A O 1
ATOM 2772 N N . PRO A 1 335 ? -9.980 9.772 3.907 1.00 92.06 335 PRO A N 1
ATOM 2773 C CA . PRO A 1 335 ? -9.877 9.803 2.448 1.00 92.06 335 PRO A CA 1
ATOM 2774 C C . PRO A 1 335 ? -8.806 10.777 1.925 1.00 92.06 335 PRO A C 1
ATOM 2776 O O . PRO A 1 335 ? -8.722 11.012 0.727 1.00 92.06 335 PRO A O 1
ATOM 2779 N N . ILE A 1 336 ? -8.000 11.381 2.806 1.00 90.00 336 ILE A N 1
ATOM 2780 C CA . ILE A 1 336 ? -7.120 12.509 2.473 1.00 90.00 336 ILE A CA 1
ATOM 2781 C C . ILE A 1 336 ? -6.125 12.196 1.354 1.00 90.00 336 ILE A C 1
ATOM 2783 O O . ILE A 1 336 ? -5.953 13.026 0.466 1.00 90.00 336 ILE A O 1
ATOM 2787 N N . VAL A 1 337 ? -5.471 11.030 1.369 1.00 89.88 337 VAL A N 1
ATOM 2788 C CA . VAL A 1 337 ? -4.444 10.711 0.364 1.00 89.88 337 VAL A CA 1
ATOM 2789 C C . VAL A 1 337 ? -5.093 10.484 -1.001 1.00 89.88 337 VAL A C 1
ATOM 2791 O O . VAL A 1 337 ? -4.704 11.143 -1.964 1.00 89.88 337 VAL A O 1
ATOM 2794 N N . ASP A 1 338 ? -6.136 9.657 -1.069 1.00 88.88 338 ASP A N 1
ATOM 2795 C CA . ASP A 1 338 ? -6.937 9.446 -2.278 1.00 88.88 338 ASP A CA 1
ATOM 2796 C C . ASP A 1 338 ? -7.538 10.757 -2.833 1.00 88.88 338 ASP A C 1
ATOM 2798 O O . ASP A 1 338 ? -7.414 11.074 -4.018 1.00 88.88 338 ASP A O 1
ATOM 2802 N N . GLU A 1 339 ? -8.117 11.605 -1.980 1.00 88.25 339 GLU A N 1
ATOM 2803 C CA . GLU A 1 339 ? -8.649 12.900 -2.410 1.00 88.25 339 GLU A CA 1
ATOM 2804 C C . GLU A 1 339 ? -7.578 13.816 -3.008 1.00 88.25 339 GLU A C 1
ATOM 2806 O O . GLU A 1 339 ? -7.836 14.499 -4.007 1.00 88.25 339 GLU A O 1
ATOM 2811 N N . LEU A 1 340 ? -6.391 13.856 -2.400 1.00 86.62 340 LEU A N 1
ATOM 2812 C CA . LEU A 1 340 ? -5.265 14.635 -2.904 1.00 86.62 340 LEU A CA 1
ATOM 2813 C C . LEU A 1 340 ? -4.762 14.072 -4.237 1.00 86.62 340 LEU A C 1
ATOM 2815 O O . LEU A 1 340 ? -4.546 14.851 -5.165 1.00 86.62 340 LEU A O 1
ATOM 2819 N N . MET A 1 341 ? -4.668 12.748 -4.367 1.00 82.88 341 MET A N 1
ATOM 2820 C CA . MET A 1 341 ? -4.321 12.062 -5.614 1.00 82.88 341 MET A CA 1
ATOM 2821 C C . MET A 1 341 ? -5.234 12.491 -6.777 1.00 82.88 341 MET A C 1
ATOM 2823 O O . MET A 1 341 ? -4.739 12.794 -7.860 1.00 82.88 341 MET A O 1
ATOM 2827 N N . HIS A 1 342 ? -6.550 12.608 -6.566 1.00 75.44 342 HIS A N 1
ATOM 2828 C CA . HIS A 1 342 ? -7.486 13.001 -7.635 1.00 75.44 342 HIS A CA 1
ATOM 2829 C C . HIS A 1 342 ? -7.521 14.482 -7.969 1.00 75.44 342 HIS A C 1
ATOM 2831 O O . HIS A 1 342 ? -7.903 14.854 -9.081 1.00 75.44 342 HIS A O 1
ATOM 2837 N N . LYS A 1 343 ? -7.170 15.338 -7.012 1.00 77.56 343 LYS A N 1
ATOM 2838 C CA . LYS A 1 343 ? -7.193 16.792 -7.202 1.00 77.56 343 LYS A CA 1
ATOM 2839 C C . LYS A 1 343 ? -5.925 17.304 -7.894 1.00 77.56 343 LYS A C 1
ATOM 2841 O O . LYS A 1 343 ? -5.886 18.473 -8.276 1.00 77.56 343 LYS A O 1
ATOM 2846 N N . MET A 1 344 ? -4.900 16.465 -8.066 1.00 69.44 344 MET A N 1
ATOM 2847 C CA . MET A 1 344 ? -3.581 16.897 -8.526 1.00 69.44 344 MET A CA 1
ATOM 2848 C C . MET A 1 344 ? -3.267 16.515 -9.964 1.00 69.44 344 MET A C 1
ATOM 2850 O O . MET A 1 344 ? -3.471 15.389 -10.402 1.00 69.44 344 MET A O 1
ATOM 2854 N N . SER A 1 345 ? -2.696 17.481 -10.685 1.00 59.81 345 SER A N 1
ATOM 2855 C CA . SER A 1 345 ? -2.266 17.329 -12.075 1.00 59.81 345 SER A CA 1
ATOM 2856 C C . SER A 1 345 ? -0.744 17.385 -12.264 1.00 59.81 345 SER A C 1
ATOM 2858 O O . SER A 1 345 ? -0.297 17.284 -13.401 1.00 59.81 345 SER A O 1
ATOM 2860 N N . GLN A 1 346 ? 0.061 17.610 -11.210 1.00 58.09 346 GLN A N 1
ATOM 2861 C CA . GLN A 1 346 ? 1.528 17.772 -11.329 1.00 58.09 346 GLN A CA 1
ATOM 2862 C C . GLN A 1 346 ? 2.356 16.780 -10.484 1.00 58.09 346 GLN A C 1
ATOM 2864 O O . GLN A 1 346 ? 3.412 17.142 -9.964 1.00 58.09 346 GLN A O 1
ATOM 2869 N N . GLY A 1 347 ? 1.900 15.530 -10.374 1.00 74.12 347 GLY A N 1
ATOM 2870 C CA . GLY A 1 347 ? 2.725 14.421 -9.879 1.00 74.12 347 GLY A CA 1
ATOM 2871 C C . GLY A 1 347 ? 3.026 14.423 -8.375 1.00 74.12 347 GLY A C 1
ATOM 2872 O O . GLY A 1 347 ? 2.459 15.199 -7.597 1.00 74.12 347 GLY A O 1
ATOM 2873 N N . TYR A 1 348 ? 3.919 13.522 -7.954 1.00 79.31 348 TYR A N 1
ATOM 2874 C CA . TYR A 1 348 ? 4.181 13.220 -6.537 1.00 79.31 348 TYR A CA 1
ATOM 2875 C C . TYR A 1 348 ? 4.583 14.429 -5.684 1.00 79.31 348 TYR A C 1
ATOM 2877 O O . TYR A 1 348 ? 4.100 14.572 -4.561 1.00 79.31 348 TYR A O 1
ATOM 2885 N N . SER A 1 349 ? 5.422 15.335 -6.190 1.00 79.00 349 SER A N 1
ATOM 2886 C CA . SER A 1 349 ? 5.949 16.461 -5.401 1.00 79.00 349 SER A CA 1
ATOM 2887 C C . SER A 1 349 ? 4.844 17.358 -4.823 1.00 79.00 349 SER A C 1
ATOM 2889 O O . SER A 1 349 ? 4.944 17.823 -3.685 1.00 79.00 349 SER A O 1
ATOM 2891 N N . GLN A 1 350 ? 3.753 17.576 -5.564 1.00 81.56 350 GLN A N 1
ATOM 2892 C CA . GLN A 1 350 ? 2.603 18.328 -5.050 1.00 81.56 350 GLN A CA 1
ATOM 2893 C C . GLN A 1 350 ? 1.823 17.554 -3.988 1.00 81.56 350 GLN A C 1
ATOM 2895 O O . GLN A 1 350 ? 1.388 18.152 -2.997 1.00 81.56 350 GLN A O 1
ATOM 2900 N N . MET A 1 351 ? 1.675 16.239 -4.167 1.00 87.00 351 MET A N 1
ATOM 2901 C CA . MET A 1 351 ? 0.980 15.384 -3.207 1.00 87.00 351 MET A CA 1
ATOM 2902 C C . MET A 1 351 ? 1.710 15.383 -1.872 1.00 87.00 351 MET A C 1
ATOM 2904 O O . MET A 1 351 ? 1.104 15.659 -0.838 1.00 87.00 351 MET A O 1
ATOM 2908 N N . TYR A 1 352 ? 3.029 15.213 -1.910 1.00 88.38 352 TYR A N 1
ATOM 2909 C CA . TYR A 1 352 ? 3.897 15.293 -0.742 1.00 88.38 352 TYR A CA 1
ATOM 2910 C C . TYR A 1 352 ? 3.747 16.615 0.014 1.00 88.38 352 TYR A C 1
ATOM 2912 O O . TYR A 1 352 ? 3.534 16.618 1.228 1.00 88.38 352 TYR A O 1
ATOM 2920 N N . ASN A 1 353 ? 3.808 17.743 -0.697 1.00 87.69 353 ASN A N 1
ATOM 2921 C CA . ASN A 1 353 ? 3.653 19.064 -0.087 1.00 87.69 353 ASN A CA 1
ATOM 2922 C C . ASN A 1 353 ? 2.261 19.263 0.526 1.00 87.69 353 ASN A C 1
ATOM 2924 O O . ASN A 1 353 ? 2.133 19.876 1.585 1.00 87.69 353 ASN A O 1
ATOM 2928 N N . SER A 1 354 ? 1.223 18.722 -0.108 1.00 90.19 354 SER A N 1
ATOM 2929 C CA . SER A 1 354 ? -0.155 18.845 0.373 1.00 90.19 354 SER A CA 1
ATOM 2930 C C . SER A 1 354 ? -0.423 17.972 1.596 1.00 90.19 354 SER A C 1
ATOM 2932 O O . SER A 1 354 ? -1.039 18.448 2.546 1.00 90.19 354 SER A O 1
ATOM 2934 N N . ILE A 1 355 ? 0.104 16.742 1.627 1.00 91.12 355 ILE A N 1
ATOM 2935 C CA . ILE A 1 355 ? 0.059 15.876 2.815 1.00 91.12 355 ILE A CA 1
ATOM 2936 C C . ILE A 1 355 ? 0.819 16.541 3.968 1.00 91.12 355 ILE A C 1
ATOM 2938 O O . ILE A 1 355 ? 0.303 16.619 5.079 1.00 91.12 355 ILE A O 1
ATOM 2942 N N . GLN A 1 356 ? 2.014 17.086 3.713 1.00 90.75 356 GLN A N 1
ATOM 2943 C CA . GLN A 1 356 ? 2.775 17.820 4.731 1.00 90.75 356 GLN A CA 1
ATOM 2944 C C . GLN A 1 356 ? 2.026 19.047 5.255 1.00 90.75 356 GLN A C 1
ATOM 2946 O O . GLN A 1 356 ? 2.069 19.324 6.451 1.00 90.75 356 GLN A O 1
ATOM 2951 N N . LEU A 1 357 ? 1.363 19.806 4.380 1.00 90.19 357 LEU A N 1
ATOM 2952 C CA . LEU A 1 357 ? 0.566 20.958 4.791 1.00 90.19 357 LEU A CA 1
ATOM 2953 C C . LEU A 1 357 ? -0.625 20.525 5.653 1.00 90.19 357 LEU A C 1
ATOM 2955 O O . LEU A 1 357 ? -0.838 21.105 6.715 1.00 90.19 357 LEU A O 1
ATOM 2959 N N . TRP A 1 358 ? -1.344 19.478 5.237 1.00 90.62 358 TRP A N 1
ATOM 2960 C CA . TRP A 1 358 ? -2.439 18.884 6.005 1.00 90.62 358 TRP A CA 1
ATOM 2961 C C . TRP A 1 358 ? -1.981 18.452 7.405 1.00 90.62 358 TRP A C 1
ATOM 2963 O O . TRP A 1 358 ? -2.587 18.837 8.403 1.00 90.62 358 TRP A O 1
ATOM 2973 N N . LEU A 1 359 ? -0.855 17.742 7.487 1.00 90.88 359 LEU A N 1
ATOM 2974 C CA . LEU A 1 359 ? -0.249 17.310 8.745 1.00 90.88 359 LEU A CA 1
ATOM 2975 C C . LEU A 1 359 ? 0.134 18.481 9.665 1.00 90.88 359 LEU A C 1
ATOM 2977 O O . LEU A 1 359 ? -0.121 18.430 10.868 1.00 90.88 359 LEU A O 1
ATOM 2981 N N . LYS A 1 360 ? 0.680 19.571 9.107 1.00 89.31 360 LYS A N 1
ATOM 2982 C CA . LYS A 1 360 ? 1.065 20.778 9.862 1.00 89.31 360 LYS A CA 1
ATOM 2983 C C . LYS A 1 360 ? -0.106 21.501 10.526 1.00 89.31 360 LYS A C 1
ATOM 2985 O O . LYS A 1 360 ? 0.132 22.258 11.464 1.00 89.31 360 LYS A O 1
ATOM 2990 N N . HIS A 1 361 ? -1.348 21.276 10.089 1.00 87.12 361 HIS A N 1
ATOM 2991 C CA . HIS A 1 361 ? -2.520 21.785 10.808 1.00 87.12 361 HIS A CA 1
ATOM 2992 C C . HIS A 1 361 ? -2.702 21.128 12.187 1.00 87.12 361 HIS A C 1
ATOM 2994 O O . HIS A 1 361 ? -3.440 21.653 13.012 1.00 87.12 361 HIS A O 1
ATOM 3000 N N . GLY A 1 362 ? -2.023 20.009 12.463 1.00 86.06 362 GLY A N 1
ATOM 3001 C CA . GLY A 1 362 ? -1.902 19.431 13.802 1.00 86.06 362 GLY A CA 1
ATOM 3002 C C . GLY A 1 362 ? -3.061 18.535 14.240 1.00 86.06 362 GLY A C 1
ATOM 3003 O O . GLY A 1 362 ? -2.881 17.769 15.185 1.00 86.06 362 GLY A O 1
ATOM 3004 N N . TYR A 1 363 ? -4.201 18.544 13.539 1.00 86.94 363 TYR A N 1
ATOM 3005 C CA . TYR A 1 363 ? -5.383 17.748 13.906 1.00 86.94 363 TYR A CA 1
ATOM 3006 C C . TYR A 1 363 ? -5.083 16.257 14.084 1.00 86.94 363 TYR A C 1
ATOM 3008 O O . TYR A 1 363 ? -5.540 15.642 15.043 1.00 86.94 363 TYR A O 1
ATOM 3016 N N . PHE A 1 364 ? -4.277 15.678 13.191 1.00 89.69 364 PHE A N 1
ATOM 3017 C CA . PHE A 1 364 ? -3.914 14.268 13.284 1.00 89.69 364 PHE A CA 1
ATOM 3018 C C . PHE A 1 364 ? -3.108 13.969 14.560 1.00 89.69 364 PHE A C 1
ATOM 3020 O O . PHE A 1 364 ? -3.454 13.056 15.307 1.00 89.69 364 PHE A O 1
ATOM 3027 N N . ASN A 1 365 ? -2.102 14.792 14.871 1.00 90.81 365 ASN A N 1
ATOM 3028 C CA . ASN A 1 365 ? -1.314 14.659 16.100 1.00 90.81 365 ASN A CA 1
ATOM 3029 C C . ASN A 1 365 ? -2.179 14.832 17.359 1.00 90.81 365 ASN A C 1
ATOM 3031 O O . ASN A 1 365 ? -1.940 14.160 18.359 1.00 90.81 365 ASN A O 1
ATOM 3035 N N . GLU A 1 366 ? -3.182 15.714 17.327 1.00 91.75 366 GLU A N 1
ATOM 3036 C CA . GLU A 1 366 ? -4.138 15.870 18.429 1.00 91.75 366 GLU A CA 1
ATOM 3037 C C . GLU A 1 366 ? -4.986 14.614 18.644 1.00 91.75 366 GLU A C 1
ATOM 3039 O O . GLU A 1 366 ? -5.150 14.198 19.788 1.00 91.75 366 GLU A O 1
ATOM 3044 N N . ILE A 1 367 ? -5.474 13.976 17.573 1.00 93.88 367 ILE A N 1
ATOM 3045 C CA . ILE A 1 367 ? -6.213 12.709 17.684 1.00 93.88 367 ILE A CA 1
ATOM 3046 C C . ILE A 1 367 ? -5.345 11.610 18.281 1.00 93.88 367 ILE A C 1
ATOM 3048 O O . ILE A 1 367 ? -5.798 10.924 19.192 1.00 93.88 367 ILE A O 1
ATOM 3052 N N . ILE A 1 368 ? -4.106 11.446 17.806 1.00 95.31 368 ILE A N 1
ATOM 3053 C CA . ILE A 1 368 ? -3.202 10.426 18.352 1.00 95.31 368 ILE A CA 1
ATOM 3054 C C . ILE A 1 368 ? -2.959 10.678 19.844 1.00 95.31 368 ILE A C 1
ATOM 3056 O O . ILE A 1 368 ? -3.051 9.750 20.643 1.00 95.31 368 ILE A O 1
ATOM 3060 N N . LYS A 1 369 ? -2.719 11.931 20.249 1.00 94.31 369 LYS A N 1
ATOM 3061 C CA . LYS A 1 369 ? -2.543 12.283 21.667 1.00 94.31 369 LYS A CA 1
ATOM 3062 C C . LYS A 1 369 ? -3.786 11.992 22.504 1.00 94.31 369 LYS A C 1
ATOM 3064 O O . LYS A 1 369 ? -3.640 11.470 23.606 1.00 94.31 369 LYS A O 1
ATOM 3069 N N . GLU A 1 370 ? -4.980 12.312 22.008 1.00 95.06 370 GLU A N 1
ATOM 3070 C CA . GLU A 1 370 ? -6.218 12.062 22.753 1.00 95.06 370 GLU A CA 1
ATOM 3071 C C . GLU A 1 370 ? -6.522 10.561 22.852 1.00 95.06 370 GLU A C 1
ATOM 3073 O O . GLU A 1 370 ? -6.842 10.084 23.934 1.00 95.06 370 GLU A O 1
ATOM 3078 N N . LEU A 1 371 ? -6.311 9.788 21.781 1.00 96.50 371 LEU A N 1
ATOM 3079 C CA . LEU A 1 371 ? -6.415 8.324 21.815 1.00 96.50 371 LEU A CA 1
ATOM 3080 C C . LEU A 1 371 ? -5.487 7.717 22.875 1.00 96.50 371 LEU A C 1
ATOM 3082 O O . LEU A 1 371 ? -5.939 6.946 23.718 1.00 96.50 371 LEU A O 1
ATOM 3086 N N . ILE A 1 372 ? -4.209 8.110 22.886 1.00 95.56 372 ILE A N 1
ATOM 3087 C CA . ILE A 1 372 ? -3.235 7.626 23.876 1.00 95.56 372 ILE A CA 1
ATOM 3088 C C . ILE A 1 372 ? -3.612 8.056 25.299 1.00 95.56 372 ILE A C 1
ATOM 3090 O O . ILE A 1 372 ? -3.460 7.278 26.240 1.00 95.56 372 ILE A O 1
ATOM 3094 N N . LYS A 1 373 ? -4.118 9.284 25.474 1.00 94.00 373 LYS A N 1
ATOM 3095 C CA . LYS A 1 373 ? -4.605 9.788 26.766 1.00 94.00 373 LYS A CA 1
ATOM 3096 C C . LYS A 1 373 ? -5.786 8.971 27.294 1.00 94.00 373 LYS A C 1
ATOM 3098 O O . LYS A 1 373 ? -5.847 8.749 28.497 1.00 94.00 373 LYS A O 1
ATOM 3103 N N . GLN A 1 374 ? -6.665 8.509 26.407 1.00 95.31 374 GLN A N 1
ATOM 3104 C CA . GLN A 1 374 ? -7.795 7.631 26.725 1.00 95.31 374 GLN A CA 1
ATOM 3105 C C . GLN A 1 374 ? -7.434 6.135 26.679 1.00 95.31 374 GLN A C 1
ATOM 3107 O O . GLN A 1 374 ? -8.332 5.297 26.635 1.00 95.31 374 GLN A O 1
ATOM 3112 N N . GLU A 1 375 ? -6.137 5.803 26.682 1.00 94.75 375 GLU A N 1
ATOM 3113 C CA . GLU A 1 375 ? -5.603 4.434 26.765 1.00 94.75 375 GLU A CA 1
ATOM 3114 C C . GLU A 1 375 ? -5.989 3.520 25.590 1.00 94.75 375 GLU A C 1
ATOM 3116 O O . GLU A 1 375 ? -6.064 2.301 25.725 1.00 94.75 375 GLU A O 1
ATOM 3121 N N . TYR A 1 376 ? -6.205 4.103 24.409 1.00 97.44 376 TYR A N 1
ATOM 3122 C CA . TYR A 1 376 ? -6.389 3.338 23.181 1.00 97.44 376 TYR A CA 1
ATOM 3123 C C . TYR A 1 376 ? -5.061 2.806 22.638 1.00 97.44 376 TYR A C 1
ATOM 3125 O O . TYR A 1 376 ? -4.114 3.565 22.420 1.00 97.44 376 TYR A O 1
ATOM 3133 N N . ASP A 1 377 ? -5.057 1.528 22.268 1.00 97.38 377 ASP A N 1
ATOM 3134 C CA . ASP A 1 377 ? -4.111 0.984 21.297 1.00 97.38 377 ASP A CA 1
ATOM 3135 C C . ASP A 1 377 ? -4.542 1.398 19.885 1.00 97.38 377 ASP A C 1
ATOM 3137 O O . ASP A 1 377 ? -5.691 1.203 19.478 1.00 97.38 377 ASP A O 1
ATOM 3141 N N . ILE A 1 378 ? -3.625 1.973 19.111 1.00 98.25 378 ILE A N 1
ATOM 3142 C CA . ILE A 1 378 ? -3.940 2.552 17.803 1.00 98.25 378 ILE A CA 1
ATOM 3143 C C . ILE A 1 378 ? -3.331 1.680 16.710 1.00 98.25 378 ILE A C 1
ATOM 3145 O O . ILE A 1 378 ? -2.118 1.497 16.649 1.00 98.25 378 ILE A O 1
ATOM 3149 N N . TYR A 1 379 ? -4.169 1.187 15.806 1.00 98.50 379 TYR A N 1
ATOM 3150 C CA . TYR A 1 379 ? -3.752 0.553 14.565 1.00 98.50 379 TYR A CA 1
ATOM 3151 C C . TYR A 1 379 ? -3.932 1.530 13.406 1.00 98.50 379 TYR A C 1
ATOM 3153 O O . TYR A 1 379 ? -5.025 2.059 13.208 1.00 98.50 379 TYR A O 1
ATOM 3161 N N . ILE A 1 380 ? -2.877 1.753 12.623 1.00 98.62 380 ILE A N 1
ATOM 3162 C CA . ILE A 1 380 ? -2.925 2.561 11.398 1.00 98.62 380 ILE A CA 1
ATOM 3163 C C . ILE A 1 380 ? -2.607 1.671 10.204 1.00 98.62 380 ILE A C 1
ATOM 3165 O O . ILE A 1 380 ? -1.656 0.893 10.238 1.00 98.62 380 ILE A O 1
ATOM 3169 N N . THR A 1 381 ? -3.388 1.786 9.135 1.00 98.69 381 THR A N 1
ATOM 3170 C CA . THR A 1 381 ? -3.122 1.069 7.885 1.00 98.69 381 THR A CA 1
ATOM 3171 C C . THR A 1 381 ? -3.665 1.817 6.673 1.00 98.69 381 THR A C 1
ATOM 3173 O O . THR A 1 381 ? -4.189 2.922 6.818 1.00 98.69 381 THR A O 1
ATOM 3176 N N . ALA A 1 382 ? -3.557 1.221 5.489 1.00 98.62 382 ALA A N 1
ATOM 3177 C CA . ALA A 1 382 ? -4.215 1.684 4.277 1.00 98.62 382 ALA A CA 1
ATOM 3178 C C . ALA A 1 382 ? -5.014 0.551 3.626 1.00 98.62 382 ALA A C 1
ATOM 3180 O O . ALA A 1 382 ? -4.822 -0.624 3.933 1.00 98.62 382 ALA A O 1
ATOM 3181 N N . ASP A 1 383 ? -5.924 0.897 2.730 1.00 98.25 383 ASP A N 1
ATOM 3182 C CA . ASP A 1 383 ? -6.655 -0.061 1.901 1.00 98.25 383 ASP A CA 1
ATOM 3183 C C . ASP A 1 383 ? -5.900 -0.433 0.618 1.00 98.25 383 ASP A C 1
ATOM 3185 O O . ASP A 1 383 ? -5.925 -1.576 0.164 1.00 98.25 383 ASP A O 1
ATOM 3189 N N . HIS A 1 384 ? -5.193 0.521 0.045 1.00 97.88 384 HIS A N 1
ATOM 3190 C CA . HIS A 1 384 ? -4.205 0.345 -1.000 1.00 97.88 384 HIS A CA 1
ATOM 3191 C C . HIS A 1 384 ? -3.238 1.526 -0.949 1.00 97.88 384 HIS A C 1
ATOM 3193 O O . HIS A 1 384 ? -3.491 2.524 -0.281 1.00 97.88 384 HIS A O 1
ATOM 3199 N N . GLY A 1 385 ? -2.123 1.418 -1.659 1.00 97.25 385 GLY A N 1
ATOM 3200 C CA . GLY A 1 385 ? -1.281 2.570 -1.956 1.00 97.25 385 GLY A CA 1
ATOM 3201 C C . GLY A 1 385 ? -1.558 3.154 -3.336 1.00 97.25 385 GLY A C 1
ATOM 3202 O O . GLY A 1 385 ? -2.569 2.853 -3.975 1.00 97.25 385 GLY A O 1
ATOM 3203 N N . ASN A 1 386 ? -0.630 3.970 -3.819 1.00 95.19 386 ASN A N 1
ATOM 3204 C CA . ASN A 1 386 ? -0.699 4.600 -5.132 1.00 95.19 386 ASN A CA 1
ATOM 3205 C C . ASN A 1 386 ? 0.674 4.579 -5.818 1.00 95.19 386 ASN A C 1
ATOM 3207 O O . ASN A 1 386 ? 1.698 4.343 -5.174 1.00 95.19 386 ASN A O 1
ATOM 3211 N N . ILE A 1 387 ? 0.681 4.818 -7.129 1.00 93.25 387 ILE A N 1
ATOM 3212 C CA . ILE A 1 387 ? 1.886 5.132 -7.906 1.00 93.25 387 ILE A CA 1
ATOM 3213 C C . ILE A 1 387 ? 1.650 6.349 -8.802 1.00 93.25 387 ILE A C 1
ATOM 3215 O O . ILE A 1 387 ? 0.517 6.625 -9.195 1.00 93.25 387 ILE A O 1
ATOM 3219 N N . GLU A 1 388 ? 2.726 7.004 -9.226 1.00 90.00 388 GLU A N 1
ATOM 3220 C CA . GLU A 1 388 ? 2.722 7.831 -10.431 1.00 90.00 388 GLU A CA 1
ATOM 3221 C C . GLU A 1 388 ? 2.877 6.909 -11.642 1.00 90.00 388 GLU A C 1
ATOM 3223 O O . GLU A 1 388 ? 3.857 6.174 -11.769 1.00 90.00 388 GLU A O 1
ATOM 3228 N N . ALA A 1 389 ? 1.868 6.915 -12.505 1.00 90.00 389 ALA A N 1
ATOM 3229 C CA . ALA A 1 389 ? 1.774 6.059 -13.670 1.00 90.00 389 ALA A CA 1
ATOM 3230 C C . ALA A 1 389 ? 1.853 6.879 -14.957 1.00 90.00 389 ALA A C 1
ATOM 3232 O O . ALA A 1 389 ? 1.238 7.942 -15.084 1.00 90.00 389 ALA A O 1
ATOM 3233 N N . LEU A 1 390 ? 2.570 6.344 -15.942 1.00 89.31 390 LEU A N 1
ATOM 3234 C CA . LEU A 1 390 ? 2.655 6.910 -17.283 1.00 89.31 390 LEU A CA 1
ATOM 3235 C C . LEU A 1 390 ? 1.490 6.440 -18.166 1.00 89.31 390 LEU A C 1
ATOM 3237 O O . LEU A 1 390 ? 0.909 5.374 -17.930 1.00 89.31 390 LEU A O 1
ATOM 3241 N N . PRO A 1 391 ? 1.115 7.227 -19.189 1.00 88.25 391 PRO A N 1
ATOM 3242 C CA . PRO A 1 391 ? 0.049 6.841 -20.098 1.00 88.25 391 PRO A CA 1
ATOM 3243 C C . PRO A 1 391 ? 0.440 5.583 -20.875 1.00 88.25 391 PRO A C 1
ATOM 3245 O O . PRO A 1 391 ? 1.434 5.579 -21.598 1.00 88.25 391 PRO A O 1
ATOM 3248 N N . GLY A 1 392 ? -0.364 4.533 -20.734 1.00 86.12 392 GLY A N 1
ATOM 3249 C CA . GLY A 1 392 ? -0.260 3.310 -21.517 1.00 86.12 392 GLY A CA 1
ATOM 3250 C C . GLY A 1 392 ? -1.331 3.238 -22.606 1.00 86.12 392 GLY A C 1
ATOM 3251 O O . GLY A 1 392 ? -1.822 4.234 -23.149 1.00 86.12 392 GLY A O 1
ATOM 3252 N N . ARG A 1 393 ? -1.749 2.018 -22.939 1.00 81.75 393 ARG A N 1
ATOM 3253 C CA . ARG A 1 393 ? -2.841 1.811 -23.895 1.00 81.75 393 ARG A CA 1
ATOM 3254 C C . ARG A 1 393 ? -4.184 2.234 -23.303 1.00 81.75 393 ARG A C 1
ATOM 3256 O O . ARG A 1 393 ? -4.588 1.782 -22.236 1.00 81.75 393 ARG A O 1
ATOM 3263 N N . LYS A 1 394 ? -4.967 2.999 -24.064 1.00 82.62 394 LYS A N 1
ATOM 3264 C CA . LYS A 1 394 ? -6.365 3.270 -23.712 1.00 82.62 394 LYS A CA 1
ATOM 3265 C C . LYS A 1 394 ? -7.237 2.030 -23.927 1.00 82.62 394 LYS A C 1
ATOM 3267 O O . LYS A 1 394 ? -7.390 1.571 -25.059 1.00 82.62 394 LYS A O 1
ATOM 3272 N N . LEU A 1 395 ? -7.869 1.543 -22.863 1.00 80.44 395 LEU A N 1
ATOM 3273 C CA . LEU A 1 395 ? -8.988 0.602 -22.942 1.00 80.44 395 LEU A CA 1
ATOM 3274 C C . LEU A 1 395 ? -10.288 1.375 -22.686 1.00 80.44 395 LEU A C 1
ATOM 3276 O O . LEU A 1 395 ? -10.529 1.841 -21.572 1.00 80.44 395 LEU A O 1
ATOM 3280 N N . ASN A 1 396 ? -11.094 1.549 -23.741 1.00 67.31 396 ASN A N 1
ATOM 3281 C CA . ASN A 1 396 ? -12.378 2.268 -23.694 1.00 67.31 396 ASN A CA 1
ATOM 3282 C C . ASN A 1 396 ? -13.542 1.394 -23.181 1.00 67.31 396 ASN A C 1
ATOM 3284 O O . ASN A 1 396 ? -14.666 1.874 -23.086 1.00 67.31 396 ASN A O 1
ATOM 3288 N N . GLU A 1 397 ? -13.285 0.116 -22.898 1.00 65.81 397 GLU A N 1
ATOM 3289 C CA . GLU A 1 397 ? -14.275 -0.896 -22.522 1.00 65.81 397 GLU A CA 1
ATOM 3290 C C . GLU A 1 397 ? -14.063 -1.318 -21.056 1.00 65.81 397 GLU A C 1
ATOM 3292 O O . GLU A 1 397 ? -12.921 -1.409 -20.599 1.00 65.81 397 GLU A O 1
ATOM 3297 N N . GLY A 1 398 ? -15.152 -1.573 -20.325 1.00 58.28 398 GLY A N 1
ATOM 3298 C CA . GLY A 1 398 ? -15.159 -1.920 -18.896 1.00 58.28 398 GLY A CA 1
ATOM 3299 C C . GLY A 1 398 ? -16.338 -1.260 -18.172 1.00 58.28 398 GLY A C 1
ATOM 3300 O O . GLY A 1 398 ? -16.740 -0.157 -18.532 1.00 58.28 398 GLY A O 1
ATOM 3301 N N . ILE A 1 399 ? -16.933 -1.943 -17.193 1.00 55.03 399 ILE A N 1
ATOM 3302 C CA . ILE A 1 399 ? -18.162 -1.494 -16.505 1.00 55.03 399 ILE A CA 1
ATOM 3303 C C . ILE A 1 399 ? -17.848 -0.733 -15.232 1.00 55.03 399 ILE A C 1
ATOM 3305 O O . ILE A 1 399 ? -18.528 0.236 -14.902 1.00 55.03 399 ILE A O 1
ATOM 3309 N N . ILE A 1 400 ? -16.796 -1.150 -14.536 1.00 55.25 400 ILE A N 1
ATOM 3310 C CA . ILE A 1 400 ? -16.281 -0.407 -13.397 1.00 55.25 400 ILE A CA 1
ATOM 3311 C C . ILE A 1 400 ? -15.107 0.390 -13.930 1.00 55.25 400 ILE A C 1
ATOM 3313 O O . ILE A 1 400 ? -13.962 -0.058 -13.952 1.00 55.25 400 ILE A O 1
ATOM 3317 N N . VAL A 1 401 ? -15.435 1.574 -14.430 1.00 50.88 401 VAL A N 1
ATOM 3318 C CA . VAL A 1 401 ? -14.489 2.679 -14.455 1.00 50.88 401 VAL A CA 1
ATOM 3319 C C . VAL A 1 401 ? -14.722 3.401 -13.140 1.00 50.88 401 VAL A C 1
ATOM 3321 O O . VAL A 1 401 ? -15.422 4.410 -13.085 1.00 50.88 401 VAL A O 1
ATOM 3324 N N . GLU A 1 402 ? -14.195 2.846 -12.048 1.00 51.72 402 GLU A N 1
ATOM 3325 C CA . GLU A 1 402 ? -13.910 3.707 -10.908 1.00 51.72 402 GLU A CA 1
ATOM 3326 C C . GLU A 1 402 ? -12.989 4.784 -11.494 1.00 51.72 402 GLU A C 1
ATOM 3328 O O . GLU A 1 402 ? -11.935 4.467 -12.045 1.00 51.72 402 GLU A O 1
ATOM 3333 N N . THR A 1 403 ? -13.430 6.045 -11.516 1.00 51.97 403 THR A N 1
ATOM 3334 C CA . THR A 1 403 ? -12.699 7.150 -12.176 1.00 51.97 403 THR A CA 1
ATOM 3335 C C . THR A 1 403 ? -11.266 7.303 -11.642 1.00 51.97 403 THR A C 1
ATOM 3337 O O . THR A 1 403 ? -10.424 7.951 -12.270 1.00 51.97 403 THR A O 1
ATOM 3340 N N . LYS A 1 404 ? -11.019 6.655 -10.500 1.00 61.66 404 LYS A N 1
ATOM 3341 C CA . LYS A 1 404 ? -9.845 6.665 -9.645 1.00 61.66 404 LYS A CA 1
ATOM 3342 C C . LYS A 1 404 ? -8.868 5.503 -9.900 1.00 61.66 404 LYS A C 1
ATOM 3344 O O . LYS A 1 404 ? -7.671 5.748 -10.070 1.00 61.66 404 LYS A O 1
ATOM 3349 N N . GLY A 1 405 ? -9.381 4.276 -10.052 1.00 69.56 405 GLY A N 1
ATOM 3350 C CA . GLY A 1 405 ? -8.612 3.051 -10.311 1.00 69.56 405 GLY A CA 1
ATOM 3351 C C . GLY A 1 405 ? -8.235 2.881 -11.784 1.00 69.56 405 GLY A C 1
ATOM 3352 O O . GLY A 1 405 ? -8.773 2.031 -12.496 1.00 69.56 405 GLY A O 1
ATOM 3353 N N . GLN A 1 406 ? -7.321 3.710 -12.287 1.00 87.50 406 GLN A N 1
ATOM 3354 C CA . GLN A 1 406 ? -7.058 3.809 -13.726 1.00 87.50 406 GLN A CA 1
ATOM 3355 C C . GLN A 1 406 ? -6.154 2.695 -14.269 1.00 87.50 406 GLN A C 1
ATOM 3357 O O . GLN A 1 406 ? -6.033 2.563 -15.492 1.00 87.50 406 GLN A O 1
ATOM 3362 N N . ARG A 1 407 ? -5.572 1.869 -13.392 1.00 93.00 407 ARG A N 1
ATOM 3363 C CA . ARG A 1 407 ? -4.657 0.767 -13.741 1.00 93.00 407 ARG A CA 1
ATOM 3364 C C . ARG A 1 407 ? -5.316 -0.609 -13.817 1.00 93.00 407 ARG A C 1
ATOM 3366 O O . ARG A 1 407 ? -4.635 -1.591 -14.103 1.00 93.00 407 ARG A O 1
ATOM 3373 N N . VAL A 1 408 ? -6.632 -0.676 -13.626 1.00 93.25 408 VAL A N 1
ATOM 3374 C CA . VAL A 1 408 ? -7.446 -1.888 -13.789 1.00 93.25 408 VAL A CA 1
ATOM 3375 C C . VAL A 1 408 ? -8.683 -1.602 -14.637 1.00 93.25 408 VAL A C 1
ATOM 3377 O O . VAL A 1 408 ? -9.185 -0.476 -14.695 1.00 93.25 408 VAL A O 1
ATOM 3380 N N . ARG A 1 409 ? -9.176 -2.620 -15.340 1.00 91.19 409 ARG A N 1
ATOM 3381 C CA . ARG A 1 409 ? -10.498 -2.621 -15.973 1.00 91.19 409 ARG A CA 1
ATOM 3382 C C . ARG A 1 409 ? -11.247 -3.875 -15.574 1.00 91.19 409 ARG A C 1
ATOM 3384 O O . ARG A 1 409 ? -10.694 -4.968 -15.663 1.00 91.19 409 ARG A O 1
ATOM 3391 N N . VAL A 1 410 ? -12.502 -3.704 -15.167 1.00 91.06 410 VAL A N 1
ATOM 3392 C CA . VAL A 1 410 ? -13.413 -4.801 -14.818 1.00 91.06 410 VAL A CA 1
ATOM 3393 C C . VAL A 1 410 ? -14.540 -4.873 -15.846 1.00 91.06 410 VAL A C 1
ATOM 3395 O O . VAL A 1 410 ? -15.090 -3.846 -16.250 1.00 91.06 410 VAL A O 1
ATOM 3398 N N . TYR A 1 411 ? -14.899 -6.082 -16.255 1.00 90.19 411 TYR A N 1
ATOM 3399 C CA . TYR A 1 411 ? -15.846 -6.390 -17.324 1.00 90.19 411 TYR A CA 1
ATOM 3400 C C . TYR A 1 411 ? -17.044 -7.189 -16.782 1.00 90.19 411 TYR A C 1
ATOM 3402 O O . TYR A 1 411 ? -16.900 -7.945 -15.825 1.00 90.19 411 TYR A O 1
ATOM 3410 N N . ASP A 1 412 ? -18.220 -7.061 -17.412 1.00 86.44 412 ASP A N 1
ATOM 3411 C CA . ASP A 1 412 ? -19.400 -7.912 -17.126 1.00 86.44 412 ASP A CA 1
ATOM 3412 C C . ASP A 1 412 ? -19.197 -9.362 -17.546 1.00 86.44 412 ASP A C 1
ATOM 3414 O O . ASP A 1 412 ? -19.824 -10.271 -17.004 1.00 86.44 412 ASP A O 1
ATOM 3418 N N . ARG A 1 413 ? -18.417 -9.563 -18.606 1.00 88.94 413 ARG A N 1
ATOM 3419 C CA . ARG A 1 413 ? -18.331 -10.828 -19.320 1.00 88.94 413 ARG A CA 1
ATOM 3420 C C . ARG A 1 413 ? -16.884 -11.190 -19.561 1.00 88.94 413 ARG A C 1
ATOM 3422 O O . ARG A 1 413 ? -16.105 -10.384 -20.069 1.00 88.94 413 ARG A O 1
ATOM 3429 N N . GLU A 1 414 ? -16.580 -12.459 -19.325 1.00 92.00 414 GLU A N 1
ATOM 3430 C CA . GLU A 1 414 ? -15.276 -13.051 -19.609 1.00 92.00 414 GLU A CA 1
ATOM 3431 C C . GLU A 1 414 ? -14.820 -12.762 -21.042 1.00 92.00 414 GLU A C 1
ATOM 3433 O O . GLU A 1 414 ? -13.723 -12.268 -21.257 1.00 92.00 414 GLU A O 1
ATOM 3438 N N . THR A 1 415 ? -15.702 -12.949 -22.028 1.00 91.75 415 THR A N 1
ATOM 3439 C CA . THR A 1 415 ? -15.381 -12.688 -23.444 1.00 91.75 415 THR A CA 1
ATOM 3440 C C . THR A 1 415 ? -14.932 -11.251 -23.733 1.00 91.75 415 THR A C 1
ATOM 3442 O O . THR A 1 415 ? -14.160 -11.045 -24.667 1.00 91.75 415 THR A O 1
ATOM 3445 N N . ALA A 1 416 ? -15.389 -10.255 -22.965 1.00 89.31 416 ALA A N 1
ATOM 3446 C CA . ALA A 1 416 ? -14.931 -8.873 -23.102 1.00 89.31 416 ALA A CA 1
ATOM 3447 C C . ALA A 1 416 ? -13.532 -8.689 -22.490 1.00 89.31 416 ALA A C 1
ATOM 3449 O O . ALA A 1 416 ? -12.670 -8.081 -23.124 1.00 89.31 416 ALA A O 1
ATOM 3450 N N . ARG A 1 417 ? -13.274 -9.302 -21.324 1.00 91.38 417 ARG A N 1
ATOM 3451 C CA . ARG A 1 417 ? -11.933 -9.371 -20.719 1.00 91.38 417 ARG A CA 1
ATOM 3452 C C . ARG A 1 417 ? -10.931 -10.029 -21.671 1.00 91.38 417 ARG A C 1
ATOM 3454 O O . ARG A 1 417 ? -9.889 -9.447 -21.946 1.00 91.38 417 ARG A O 1
ATOM 3461 N N . GLU A 1 418 ? -11.264 -11.197 -22.225 1.00 90.56 418 GLU A N 1
ATOM 3462 C CA . GLU A 1 418 ? -10.376 -11.924 -23.147 1.00 90.56 418 GLU A CA 1
ATOM 3463 C C . GLU A 1 418 ? -10.062 -11.094 -24.402 1.00 90.56 418 GLU A C 1
ATOM 3465 O O . GLU A 1 418 ? -8.913 -11.036 -24.829 1.00 90.56 418 GLU A O 1
ATOM 3470 N N . LYS A 1 419 ? -11.048 -10.375 -24.962 1.00 88.62 419 LYS A N 1
ATOM 3471 C CA . LYS A 1 419 ? -10.823 -9.451 -26.089 1.00 88.62 419 LYS A CA 1
ATOM 3472 C C . LYS A 1 419 ? -9.873 -8.308 -25.738 1.00 88.62 419 LYS A C 1
ATOM 3474 O O . LYS A 1 419 ? -9.030 -7.961 -26.563 1.00 88.62 419 LYS A O 1
ATOM 3479 N N . ALA A 1 420 ? -9.994 -7.737 -24.540 1.00 85.19 420 ALA A N 1
ATOM 3480 C CA . ALA A 1 420 ? -9.114 -6.664 -24.081 1.00 85.19 420 ALA A CA 1
ATOM 3481 C C . ALA A 1 420 ? -7.652 -7.119 -23.930 1.00 85.19 420 ALA A C 1
ATOM 3483 O O . ALA A 1 420 ? -6.739 -6.311 -24.095 1.00 85.19 420 ALA A O 1
ATOM 3484 N N . MET A 1 421 ? -7.436 -8.409 -23.665 1.00 86.62 421 MET A N 1
ATOM 3485 C CA . MET A 1 421 ? -6.114 -9.018 -23.507 1.00 86.62 421 MET A CA 1
ATOM 3486 C C . MET A 1 421 ? -5.434 -9.417 -24.824 1.00 86.62 421 MET A C 1
ATOM 3488 O O . MET A 1 421 ? -4.231 -9.681 -24.831 1.00 86.62 421 MET A O 1
ATOM 3492 N N . VAL A 1 422 ? -6.161 -9.461 -25.946 1.00 83.62 422 VAL A N 1
ATOM 3493 C CA . VAL A 1 422 ? -5.580 -9.844 -27.242 1.00 83.62 422 VAL A CA 1
ATOM 3494 C C . VAL A 1 422 ? -4.449 -8.878 -27.619 1.00 83.62 422 VAL A C 1
ATOM 3496 O O . VAL A 1 422 ? -4.638 -7.658 -27.670 1.00 83.62 422 VAL A O 1
ATOM 3499 N N . ASN A 1 423 ? -3.282 -9.451 -27.935 1.00 68.19 423 ASN A N 1
ATOM 3500 C CA . ASN A 1 423 ? -2.045 -8.752 -28.297 1.00 68.19 423 ASN A CA 1
ATOM 3501 C C . ASN A 1 423 ? -1.448 -7.877 -27.177 1.00 68.19 423 ASN A C 1
ATOM 3503 O O . ASN A 1 423 ? -0.861 -6.837 -27.475 1.00 68.19 423 ASN A O 1
ATOM 3507 N N . TYR A 1 424 ? -1.605 -8.256 -25.902 1.00 72.38 424 TYR A N 1
ATOM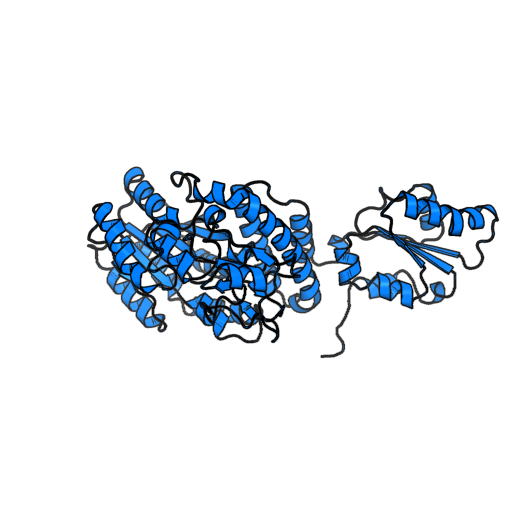 3508 C CA . TYR A 1 424 ? -0.976 -7.531 -24.791 1.00 72.38 424 TYR A CA 1
ATOM 3509 C C . TYR A 1 424 ? -0.403 -8.476 -23.725 1.00 72.38 424 TYR A C 1
ATOM 3511 O O . TYR A 1 424 ? -1.033 -8.772 -22.712 1.00 72.38 424 TYR A O 1
ATOM 3519 N N . GLU A 1 425 ? 0.827 -8.935 -23.957 1.00 71.94 425 GLU A N 1
ATOM 3520 C CA . GLU A 1 425 ? 1.561 -9.830 -23.042 1.00 71.94 425 GLU A CA 1
ATOM 3521 C C . GLU A 1 425 ? 1.889 -9.154 -21.691 1.00 71.94 425 GLU A C 1
ATOM 3523 O O . GLU A 1 425 ? 1.996 -9.809 -20.646 1.00 71.94 425 GLU A O 1
ATOM 3528 N N . ASP A 1 426 ? 1.945 -7.819 -21.692 1.00 79.25 426 ASP A N 1
ATOM 3529 C CA . ASP A 1 426 ? 2.280 -6.997 -20.527 1.00 79.25 426 ASP A CA 1
ATOM 3530 C C . ASP A 1 426 ? 1.088 -6.725 -19.582 1.00 79.25 426 ASP A C 1
ATOM 3532 O O . ASP A 1 426 ? 1.285 -6.157 -18.506 1.00 79.25 426 ASP A O 1
ATOM 3536 N N . LEU A 1 427 ? -0.137 -7.172 -19.908 1.00 88.06 427 LEU A N 1
ATOM 3537 C CA . LEU A 1 427 ? -1.265 -7.113 -18.965 1.00 88.06 427 LEU A CA 1
ATOM 3538 C C . LEU A 1 427 ? -1.290 -8.323 -18.040 1.00 88.06 427 LEU A C 1
ATOM 3540 O O . LEU A 1 427 ? -0.918 -9.443 -18.396 1.00 88.06 427 LEU A O 1
ATOM 3544 N N . MET A 1 428 ? -1.799 -8.092 -16.836 1.00 91.81 428 MET A N 1
ATOM 3545 C CA . MET A 1 428 ? -2.121 -9.134 -15.882 1.00 91.81 428 MET A CA 1
ATOM 3546 C C . MET A 1 428 ? -3.587 -9.532 -16.019 1.00 91.81 428 MET A C 1
ATOM 3548 O O . MET A 1 428 ? -4.484 -8.697 -15.870 1.00 91.81 428 MET A O 1
ATOM 3552 N N . LYS A 1 429 ? -3.834 -10.823 -16.241 1.00 93.56 429 LYS A N 1
ATOM 3553 C CA . LYS A 1 429 ? -5.165 -11.404 -16.082 1.00 93.56 429 LYS A CA 1
ATOM 3554 C C . LYS A 1 429 ? -5.446 -11.599 -14.599 1.00 93.56 429 LYS A C 1
ATOM 3556 O O . LYS A 1 429 ? -4.744 -12.360 -13.940 1.00 93.56 429 LYS A O 1
ATOM 3561 N N . ILE A 1 430 ? -6.476 -10.947 -14.075 1.00 93.62 430 ILE A N 1
ATOM 3562 C CA . ILE A 1 430 ? -6.897 -11.168 -12.694 1.00 93.62 430 ILE A CA 1
ATOM 3563 C C . ILE A 1 430 ? -7.844 -12.370 -12.683 1.00 93.62 430 ILE A C 1
ATOM 3565 O O . ILE A 1 430 ? -8.998 -12.267 -13.102 1.00 93.62 430 ILE A O 1
ATOM 3569 N N . GLU A 1 431 ? -7.333 -13.526 -12.258 1.00 93.00 431 GLU A N 1
ATOM 3570 C CA . GLU A 1 431 ? -8.114 -14.763 -12.156 1.00 93.00 431 GLU A CA 1
ATOM 3571 C C . GLU A 1 431 ? -8.762 -14.893 -10.777 1.00 93.00 431 GLU A C 1
ATOM 3573 O O . GLU A 1 431 ? -8.070 -14.948 -9.757 1.00 93.00 431 GLU A O 1
ATOM 3578 N N . SER A 1 432 ? -10.091 -15.006 -10.736 1.00 93.50 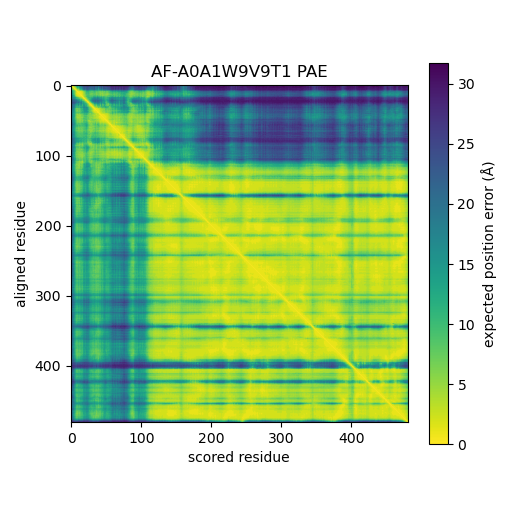432 SER A N 1
ATOM 3579 C CA . SER A 1 432 ? -10.861 -14.980 -9.488 1.00 93.50 432 SER A CA 1
ATOM 3580 C C . SER A 1 432 ? -10.387 -15.988 -8.442 1.00 93.50 432 SER A C 1
ATOM 3582 O O . SER A 1 432 ? -10.281 -15.653 -7.262 1.00 93.50 432 SER A O 1
ATOM 3584 N N . ALA A 1 433 ? -10.007 -17.193 -8.876 1.00 93.00 433 ALA A N 1
ATOM 3585 C CA . ALA A 1 433 ? -9.500 -18.242 -7.997 1.00 93.00 433 ALA A CA 1
ATOM 3586 C C . ALA A 1 433 ? -8.170 -17.878 -7.309 1.00 93.00 433 ALA A C 1
ATOM 3588 O O . ALA A 1 433 ? -7.959 -18.258 -6.158 1.00 93.00 433 ALA A O 1
ATOM 3589 N N . LYS A 1 434 ? -7.284 -17.128 -7.982 1.00 94.94 434 LYS A N 1
ATOM 3590 C CA . LYS A 1 434 ? -5.978 -16.724 -7.431 1.00 94.94 434 LYS A CA 1
ATOM 3591 C C . LYS A 1 434 ? -6.096 -15.576 -6.428 1.00 94.94 434 LYS A C 1
ATOM 3593 O O . LYS A 1 434 ? -5.332 -15.524 -5.468 1.00 94.94 434 LYS A O 1
ATOM 3598 N N . TYR A 1 435 ? -7.059 -14.682 -6.646 1.00 96.69 435 TYR A N 1
ATOM 3599 C CA . TYR A 1 435 ? -7.223 -13.440 -5.881 1.00 96.69 435 TYR A CA 1
ATOM 3600 C C . TYR A 1 435 ? -8.420 -13.453 -4.923 1.00 96.69 435 TYR A C 1
ATOM 3602 O O . TYR A 1 435 ? -8.752 -12.432 -4.332 1.00 96.69 435 TYR A O 1
ATOM 3610 N N . ALA A 1 436 ? -9.068 -14.612 -4.762 1.00 97.12 436 ALA A N 1
ATOM 3611 C CA . ALA A 1 436 ? -10.283 -14.786 -3.968 1.00 97.12 436 ALA A CA 1
ATOM 3612 C C . ALA A 1 436 ? -11.390 -13.777 -4.318 1.00 97.12 436 ALA A C 1
ATOM 3614 O O . ALA A 1 436 ? -12.071 -13.268 -3.429 1.00 97.12 436 ALA A O 1
ATOM 3615 N N . LEU A 1 437 ? -11.579 -13.518 -5.613 1.00 97.25 437 LEU A N 1
ATOM 3616 C CA . LEU A 1 437 ? -12.654 -12.681 -6.147 1.00 97.25 437 LEU A CA 1
ATOM 3617 C C . LEU A 1 437 ? -13.875 -13.542 -6.517 1.00 97.25 437 LEU A C 1
ATOM 3619 O O . LEU A 1 437 ? -13.753 -14.764 -6.629 1.00 97.25 437 LEU A O 1
ATOM 3623 N N . PRO A 1 438 ? -15.060 -12.940 -6.720 1.00 96.19 438 PRO A N 1
ATOM 3624 C CA . PRO A 1 438 ? -16.214 -13.649 -7.272 1.00 96.19 438 PRO A CA 1
ATOM 3625 C C . PRO A 1 438 ? -15.916 -14.247 -8.657 1.00 96.19 438 PRO A C 1
ATOM 3627 O O . PRO A 1 438 ? -15.214 -13.629 -9.458 1.00 96.19 438 PRO A O 1
ATOM 3630 N N . ASP A 1 439 ? -16.505 -15.398 -8.991 1.00 94.94 439 ASP A N 1
ATOM 3631 C CA . ASP A 1 439 ? -16.320 -16.048 -10.307 1.00 94.94 439 ASP A CA 1
ATOM 3632 C C . ASP A 1 439 ? -16.774 -15.165 -11.483 1.00 94.94 439 ASP A C 1
ATOM 3634 O O . ASP A 1 439 ? -16.298 -15.306 -12.604 1.00 94.94 439 ASP A O 1
ATOM 3638 N N . SER A 1 440 ? -17.676 -14.215 -11.222 1.00 90.94 440 SER A N 1
ATOM 3639 C CA . SER A 1 440 ? -18.155 -13.225 -12.188 1.00 90.94 440 SER A CA 1
ATOM 3640 C C . SER A 1 440 ? -17.298 -11.954 -12.261 1.00 90.94 440 SER A C 1
ATOM 3642 O O . SER A 1 440 ? -17.716 -10.975 -12.877 1.00 90.94 440 SER A O 1
ATOM 3644 N N . TYR A 1 441 ? -16.151 -11.908 -11.579 1.00 93.06 441 TYR A N 1
ATOM 3645 C CA . TYR A 1 441 ? -15.290 -10.729 -11.510 1.00 93.06 441 TYR A CA 1
ATOM 3646 C C . TYR A 1 441 ? -14.177 -10.810 -12.556 1.00 93.06 441 TYR A C 1
ATOM 3648 O O . TYR A 1 441 ? -13.077 -11.300 -12.306 1.00 93.06 441 TYR A O 1
ATOM 3656 N N . PHE A 1 442 ? -14.461 -10.321 -13.759 1.00 93.12 442 PHE A N 1
ATOM 3657 C CA . PHE A 1 442 ? -13.525 -10.393 -14.876 1.00 93.12 442 PHE A CA 1
ATOM 3658 C C . PHE A 1 442 ? -12.691 -9.116 -14.950 1.00 93.12 442 PHE A C 1
ATOM 3660 O O . PHE A 1 442 ? -13.191 -8.098 -15.421 1.00 93.12 442 PHE A O 1
ATOM 3667 N N . ALA A 1 443 ? -11.425 -9.149 -14.526 1.00 93.06 443 ALA A N 1
ATOM 3668 C CA . ALA A 1 443 ? -10.570 -7.961 -14.537 1.00 93.06 443 ALA A CA 1
ATOM 3669 C C . ALA A 1 443 ? -9.216 -8.158 -15.236 1.00 93.06 443 ALA A C 1
ATOM 3671 O O . ALA A 1 443 ? -8.669 -9.262 -15.286 1.00 93.06 443 ALA A O 1
ATOM 3672 N N . VAL A 1 444 ? -8.678 -7.055 -15.762 1.00 92.88 444 VAL A N 1
ATOM 3673 C CA . VAL A 1 444 ? -7.298 -6.936 -16.260 1.00 92.88 444 VAL A CA 1
ATOM 3674 C C . VAL A 1 444 ? -6.610 -5.774 -15.561 1.00 92.88 444 VAL A C 1
ATOM 3676 O O . VAL A 1 444 ? -7.217 -4.715 -15.402 1.00 92.88 444 VAL A O 1
ATOM 3679 N N . ALA A 1 445 ? -5.354 -5.954 -15.167 1.00 93.75 445 ALA A N 1
ATOM 3680 C CA . ALA A 1 445 ? -4.577 -4.928 -14.481 1.00 93.75 445 ALA A CA 1
ATOM 3681 C C . ALA A 1 445 ? -3.206 -4.715 -15.128 1.00 93.75 445 ALA A C 1
ATOM 3683 O O . ALA A 1 445 ? -2.693 -5.576 -15.847 1.00 93.75 445 ALA A O 1
ATOM 3684 N N . GLN A 1 446 ? -2.611 -3.561 -14.852 1.00 93.19 446 GLN A N 1
ATOM 3685 C CA . GLN A 1 446 ? -1.259 -3.216 -15.278 1.00 93.19 446 GLN A CA 1
ATOM 3686 C C . GLN A 1 446 ? -0.210 -3.882 -14.371 1.00 93.19 446 GLN A C 1
ATOM 3688 O O . GLN A 1 446 ? -0.285 -3.766 -13.145 1.00 93.19 446 GLN A O 1
ATOM 3693 N N . LYS A 1 447 ? 0.781 -4.557 -14.975 1.00 90.00 447 LYS A N 1
ATOM 3694 C CA . LYS A 1 447 ? 1.956 -5.132 -14.275 1.00 90.00 447 LYS A CA 1
ATOM 3695 C C . LYS A 1 447 ? 3.018 -4.078 -13.949 1.00 90.00 447 LYS A C 1
ATOM 3697 O O . LYS A 1 447 ? 3.727 -4.182 -12.954 1.00 90.00 447 LYS A O 1
ATOM 3702 N N . LYS A 1 448 ? 3.116 -3.078 -14.823 1.00 89.19 448 LYS A N 1
ATOM 3703 C CA . LYS A 1 448 ? 4.088 -1.981 -14.822 1.00 89.19 448 LYS A CA 1
ATOM 3704 C C . LYS A 1 448 ? 3.441 -0.673 -14.378 1.00 89.19 448 LYS A C 1
ATOM 3706 O O . LYS A 1 448 ? 2.217 -0.609 -14.220 1.00 89.19 448 LYS A O 1
ATOM 3711 N N . ALA A 1 449 ? 4.237 0.373 -14.198 1.00 90.62 449 ALA A N 1
ATOM 3712 C CA . ALA A 1 449 ? 3.835 1.722 -13.817 1.00 90.62 449 ALA A CA 1
ATOM 3713 C C . ALA A 1 449 ? 3.149 2.499 -14.963 1.00 90.62 449 ALA A C 1
ATOM 3715 O O . ALA A 1 449 ? 3.424 3.670 -15.217 1.00 90.62 449 ALA A O 1
ATOM 3716 N N . GLU A 1 450 ? 2.218 1.840 -15.649 1.00 91.06 450 GLU A N 1
ATOM 3717 C CA . GLU A 1 450 ? 1.345 2.415 -16.667 1.00 91.06 450 GLU A CA 1
ATOM 3718 C C . GLU A 1 450 ? -0.104 2.441 -16.176 1.00 91.06 450 GLU A C 1
ATOM 3720 O O . GLU A 1 450 ? -0.492 1.669 -15.292 1.00 91.06 450 GLU A O 1
ATOM 3725 N N . TYR A 1 451 ? -0.926 3.293 -16.789 1.00 91.62 451 TYR A N 1
ATOM 3726 C CA . TYR A 1 451 ? -2.379 3.284 -16.622 1.00 91.62 451 TYR A CA 1
ATOM 3727 C C . TYR A 1 451 ? -3.106 3.228 -17.968 1.00 91.62 451 TYR A C 1
ATOM 3729 O O . TYR A 1 451 ? -2.544 3.494 -19.031 1.00 91.62 451 TYR A O 1
ATOM 3737 N N . PHE A 1 452 ? -4.390 2.871 -17.936 1.00 90.31 452 PHE A N 1
ATOM 3738 C CA . PHE A 1 452 ? -5.215 2.750 -19.137 1.00 90.31 452 PHE A CA 1
ATOM 3739 C C . PHE A 1 452 ? -5.722 4.114 -19.634 1.00 90.31 452 PHE A C 1
ATOM 3741 O O . PHE A 1 452 ? -6.922 4.406 -19.597 1.00 90.31 452 PHE A O 1
ATOM 3748 N N . GLY A 1 453 ? -4.817 4.957 -20.122 1.00 87.25 453 GLY A N 1
ATOM 3749 C CA . GLY A 1 453 ? -5.131 6.269 -20.679 1.00 87.25 453 GLY A CA 1
ATOM 3750 C C . GLY A 1 453 ? -3.936 6.905 -21.379 1.00 87.25 453 GLY A C 1
ATOM 3751 O O . GLY A 1 453 ? -2.856 6.339 -21.413 1.00 87.25 453 GLY A O 1
ATOM 3752 N N . THR A 1 454 ? -4.157 8.063 -21.997 1.00 82.75 454 THR A N 1
ATOM 3753 C CA . THR A 1 454 ? -3.217 8.663 -22.964 1.00 82.75 454 THR A CA 1
ATOM 3754 C C . THR A 1 454 ? -2.745 10.061 -22.568 1.00 82.75 454 THR A C 1
ATOM 3756 O O . THR A 1 454 ? -2.174 10.766 -23.395 1.00 82.75 454 THR A O 1
ATOM 3759 N N . ALA A 1 455 ? -3.055 10.521 -21.356 1.00 80.62 455 ALA A N 1
ATOM 3760 C CA . ALA A 1 455 ? -2.979 11.931 -20.987 1.00 80.62 455 ALA A CA 1
ATOM 3761 C C . ALA A 1 455 ? -2.036 12.165 -19.805 1.00 80.62 455 ALA A C 1
ATOM 3763 O O . ALA A 1 455 ? -2.477 12.156 -18.665 1.00 80.62 455 ALA A O 1
ATOM 3764 N N . GLY A 1 456 ? -0.757 12.420 -20.091 1.00 82.00 456 GLY A N 1
ATOM 3765 C CA . GLY A 1 456 ? 0.246 12.777 -19.081 1.00 82.00 456 GLY A CA 1
ATOM 3766 C C . GLY A 1 456 ? 0.421 11.749 -17.947 1.00 82.00 456 GLY A C 1
ATOM 3767 O O . GLY A 1 456 ? -0.290 10.741 -17.900 1.00 82.00 456 GLY A O 1
ATOM 3768 N N . PRO A 1 457 ? 1.393 11.972 -17.049 1.00 84.44 457 PRO A N 1
ATOM 3769 C CA . PRO A 1 457 ? 1.509 11.210 -15.811 1.00 84.44 457 PRO A CA 1
ATOM 3770 C C . PRO A 1 457 ? 0.319 11.479 -14.885 1.00 84.44 457 PRO A C 1
ATOM 3772 O O . PRO A 1 457 ? -0.168 12.610 -14.810 1.00 84.44 457 PRO A O 1
ATOM 3775 N N . VAL A 1 458 ? -0.126 10.455 -14.161 1.00 87.44 458 VAL A N 1
ATOM 3776 C CA . VAL A 1 458 ? -1.199 10.557 -13.159 1.00 87.44 458 VAL A CA 1
ATOM 3777 C C . VAL A 1 458 ? -0.812 9.787 -11.905 1.00 87.44 458 VAL A C 1
ATOM 3779 O O . VAL A 1 458 ? -0.178 8.740 -12.003 1.00 87.44 458 VAL A O 1
ATOM 3782 N N . ILE A 1 459 ? -1.222 10.263 -10.731 1.00 90.69 459 ILE A N 1
ATOM 3783 C CA . ILE A 1 459 ? -1.171 9.446 -9.516 1.00 90.69 459 ILE A CA 1
ATOM 3784 C C . ILE A 1 459 ? -2.443 8.594 -9.496 1.00 90.69 459 ILE A C 1
ATOM 3786 O O . ILE A 1 459 ? -3.546 9.117 -9.662 1.00 90.69 459 ILE A O 1
ATOM 3790 N N . THR A 1 460 ? -2.302 7.278 -9.388 1.00 92.00 460 THR A N 1
ATOM 3791 C CA . THR A 1 460 ? -3.433 6.347 -9.484 1.00 92.00 460 THR A CA 1
ATOM 3792 C C . THR A 1 460 ? -3.128 5.013 -8.800 1.00 92.00 460 THR A C 1
ATOM 3794 O O . THR A 1 460 ? -2.020 4.773 -8.318 1.00 92.00 460 THR A O 1
ATOM 3797 N N . HIS A 1 461 ? -4.131 4.139 -8.776 1.00 94.25 461 HIS A N 1
ATOM 3798 C CA . HIS A 1 461 ? -4.102 2.816 -8.173 1.00 94.25 461 HIS A CA 1
ATOM 3799 C C . HIS A 1 461 ? -4.823 1.779 -9.069 1.00 94.25 461 HIS A C 1
ATOM 3801 O O . HIS A 1 461 ? -5.255 2.077 -10.195 1.00 94.25 461 HIS A O 1
ATOM 3807 N N . GLY A 1 462 ? -4.984 0.555 -8.564 1.00 93.88 462 GLY A N 1
ATOM 3808 C CA . GLY A 1 462 ? -5.695 -0.555 -9.203 1.00 93.88 462 GLY A CA 1
ATOM 3809 C C . GLY A 1 462 ? -4.778 -1.616 -9.817 1.00 93.88 462 GLY A C 1
ATOM 3810 O O . GLY A 1 462 ? -5.252 -2.691 -10.181 1.00 93.88 462 GLY A O 1
ATOM 3811 N N . GLY A 1 463 ? -3.480 -1.338 -9.937 1.00 94.69 463 GLY A N 1
ATOM 3812 C CA . GLY A 1 463 ? -2.490 -2.258 -10.48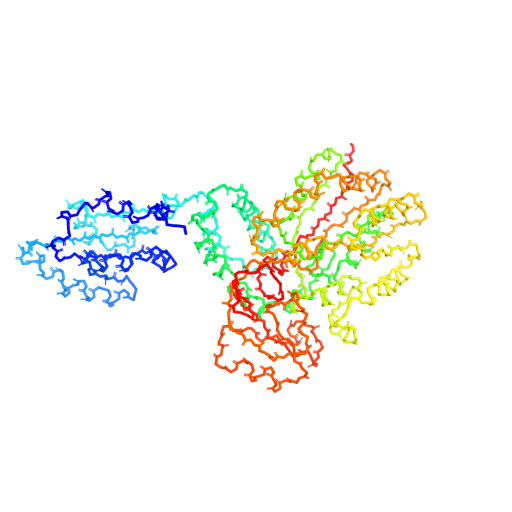2 1.00 94.69 463 GLY A CA 1
ATOM 3813 C C . GLY A 1 463 ? -1.926 -3.235 -9.450 1.00 94.69 463 GLY A C 1
ATOM 3814 O O . GLY A 1 463 ? -2.494 -3.461 -8.377 1.00 94.69 463 GLY A O 1
ATOM 3815 N N . ILE A 1 464 ? -0.791 -3.836 -9.818 1.00 96.25 464 ILE A N 1
ATOM 3816 C CA . ILE A 1 464 ? -0.027 -4.762 -8.972 1.00 96.25 464 ILE A CA 1
ATOM 3817 C C . ILE A 1 464 ? 1.413 -4.252 -8.830 1.00 96.25 464 ILE A C 1
ATOM 3819 O O . ILE A 1 464 ? 2.365 -4.904 -9.253 1.00 96.25 464 ILE A O 1
ATOM 3823 N N . SER A 1 465 ? 1.579 -3.044 -8.289 1.00 97.25 465 SER A N 1
ATOM 3824 C CA . SER A 1 465 ? 2.892 -2.530 -7.877 1.00 97.25 465 SER A CA 1
ATOM 3825 C C . SER A 1 465 ? 3.165 -2.797 -6.395 1.00 97.25 465 SER A C 1
ATOM 3827 O O . SER A 1 465 ? 2.238 -3.009 -5.608 1.00 97.25 465 SER A O 1
ATOM 3829 N N . VAL A 1 466 ? 4.441 -2.751 -5.999 1.00 97.88 466 VAL A N 1
ATOM 3830 C CA . VAL A 1 466 ? 4.841 -2.893 -4.588 1.00 97.88 466 VAL A CA 1
ATOM 3831 C C . VAL A 1 466 ? 4.153 -1.830 -3.734 1.00 97.88 466 VAL A C 1
ATOM 3833 O O . VAL A 1 466 ? 3.577 -2.159 -2.701 1.00 97.88 466 VAL A O 1
ATOM 3836 N N . GLN A 1 467 ? 4.173 -0.575 -4.189 1.00 97.69 467 GLN A N 1
ATOM 3837 C CA . GLN A 1 467 ? 3.607 0.557 -3.456 1.00 97.69 467 GLN A CA 1
ATOM 3838 C C . GLN A 1 467 ? 2.084 0.482 -3.315 1.00 97.69 467 GLN A C 1
ATOM 3840 O O . GLN A 1 467 ? 1.570 0.926 -2.298 1.00 97.69 467 GLN A O 1
ATOM 3845 N N . GLU A 1 468 ? 1.356 -0.069 -4.292 1.00 97.88 468 GLU A N 1
ATOM 3846 C CA . GLU A 1 468 ? -0.100 -0.225 -4.177 1.00 97.88 468 GLU A CA 1
ATOM 3847 C C . GLU A 1 468 ? -0.499 -1.402 -3.292 1.00 97.88 468 GLU A C 1
ATOM 3849 O O . GLU A 1 468 ? -1.456 -1.304 -2.525 1.00 97.88 468 GLU A O 1
ATOM 3854 N N . VAL A 1 469 ? 0.175 -2.541 -3.470 1.00 98.50 469 VAL A N 1
ATOM 3855 C CA . VAL A 1 469 ? -0.255 -3.820 -2.901 1.00 98.50 469 VAL A CA 1
ATOM 3856 C C . VAL A 1 469 ? 0.278 -4.007 -1.490 1.00 98.50 469 VAL A C 1
ATOM 3858 O O . VAL A 1 469 ? -0.398 -4.632 -0.684 1.00 98.50 469 VAL A O 1
ATOM 3861 N N . ILE A 1 470 ? 1.475 -3.515 -1.169 1.00 98.62 470 ILE A N 1
ATOM 3862 C CA . ILE A 1 470 ? 2.036 -3.642 0.176 1.00 98.62 470 ILE A CA 1
ATOM 3863 C C . ILE A 1 470 ? 1.911 -2.304 0.881 1.00 98.62 470 ILE A C 1
ATOM 3865 O O . ILE A 1 470 ? 2.636 -1.353 0.591 1.00 98.62 470 ILE A O 1
ATOM 3869 N N . VAL A 1 471 ? 0.994 -2.259 1.839 1.00 98.62 471 VAL A N 1
ATOM 3870 C CA . VAL A 1 471 ? 0.655 -1.045 2.574 1.00 98.62 471 VAL A CA 1
ATOM 3871 C C . VAL A 1 471 ? 1.144 -1.112 4.020 1.00 98.62 471 VAL A C 1
ATOM 3873 O O . VAL A 1 471 ? 1.345 -2.210 4.551 1.00 98.62 471 VAL A O 1
ATOM 3876 N N . PRO A 1 472 ? 1.344 0.041 4.680 1.00 98.31 472 PRO A N 1
ATOM 3877 C CA . PRO A 1 472 ? 1.742 0.082 6.081 1.00 98.31 472 PRO A CA 1
ATOM 3878 C C . PRO A 1 472 ? 0.708 -0.584 6.996 1.00 98.31 472 PRO A C 1
ATOM 3880 O O . PRO A 1 472 ? -0.500 -0.421 6.816 1.00 98.31 472 PRO A O 1
ATOM 3883 N N . PHE A 1 473 ? 1.181 -1.299 8.012 1.00 98.06 473 PHE A N 1
ATOM 3884 C CA . PHE A 1 473 ? 0.390 -1.754 9.152 1.00 98.06 473 PHE A CA 1
ATOM 3885 C C . PHE A 1 473 ? 1.155 -1.422 10.431 1.00 98.06 473 PHE A C 1
ATOM 3887 O O . PHE A 1 473 ? 2.220 -1.978 10.703 1.00 98.06 473 PHE A O 1
ATOM 3894 N N . ILE A 1 474 ? 0.630 -0.459 11.180 1.00 97.88 474 ILE A N 1
ATOM 3895 C CA . ILE A 1 474 ? 1.314 0.197 12.289 1.00 97.88 474 ILE A CA 1
ATOM 3896 C C . ILE A 1 474 ? 0.521 -0.042 13.560 1.00 97.88 474 ILE A C 1
ATOM 3898 O O . ILE A 1 474 ? -0.696 0.131 13.560 1.00 97.88 474 ILE A O 1
ATOM 3902 N N . HIS A 1 475 ? 1.207 -0.380 14.644 1.00 97.12 475 HIS A N 1
ATOM 3903 C CA . HIS A 1 475 ? 0.635 -0.440 15.983 1.00 97.12 475 HIS A CA 1
ATOM 3904 C C . HIS A 1 475 ? 1.340 0.586 16.866 1.00 97.12 475 HIS A C 1
ATOM 3906 O O . HIS A 1 475 ? 2.552 0.530 17.061 1.00 97.12 475 HIS A O 1
ATOM 3912 N N . ILE A 1 476 ? 0.575 1.551 17.365 1.00 96.56 476 ILE A N 1
ATOM 3913 C CA . ILE A 1 476 ? 1.032 2.586 18.285 1.00 96.56 476 ILE A CA 1
ATOM 3914 C C . ILE A 1 476 ? 0.397 2.312 19.642 1.00 96.56 476 ILE A C 1
ATOM 3916 O O . ILE A 1 476 ? -0.824 2.185 19.749 1.00 96.56 476 ILE A O 1
ATOM 3920 N N . LYS A 1 477 ? 1.230 2.261 20.675 1.00 93.56 477 LYS A N 1
ATOM 3921 C CA . LYS A 1 477 ? 0.812 2.086 22.068 1.00 93.56 477 LYS A CA 1
ATOM 3922 C C . LYS A 1 477 ? 1.533 3.081 22.959 1.00 93.56 477 LYS A C 1
ATOM 3924 O O . LYS A 1 477 ? 2.605 3.576 22.603 1.00 93.56 477 LYS A O 1
ATOM 3929 N N . LYS A 1 478 ? 0.959 3.368 24.123 1.00 91.81 478 LYS A N 1
ATOM 3930 C CA . LYS A 1 478 ? 1.623 4.183 25.142 1.00 91.81 478 LYS A CA 1
ATOM 3931 C C . LYS A 1 478 ? 2.907 3.482 25.593 1.00 91.81 478 LYS A C 1
ATOM 3933 O O . LYS A 1 478 ? 2.907 2.273 25.818 1.00 91.81 478 LYS A O 1
ATOM 3938 N N . GLU A 1 479 ? 4.000 4.229 25.698 1.00 85.38 479 GLU A N 1
ATOM 3939 C CA . GLU A 1 479 ? 5.234 3.703 26.277 1.00 85.38 479 GLU A CA 1
ATOM 3940 C C . GLU A 1 479 ? 4.994 3.367 27.757 1.00 85.38 479 GLU A C 1
ATOM 3942 O O . GLU A 1 479 ? 4.417 4.169 28.494 1.00 85.38 479 GLU A O 1
ATOM 3947 N N . GLN A 1 480 ? 5.353 2.148 28.167 1.00 71.81 480 GLN A N 1
ATOM 3948 C CA . GLN A 1 480 ? 5.277 1.736 29.569 1.00 71.81 480 GLN A CA 1
ATOM 3949 C C . GLN A 1 480 ? 6.493 2.320 30.300 1.00 71.81 480 GLN A C 1
ATOM 3951 O O . GLN A 1 480 ? 7.616 2.116 29.838 1.00 71.81 480 GLN A O 1
ATOM 3956 N N . GLU A 1 481 ? 6.253 3.068 31.384 1.00 53.75 481 GLU A N 1
ATOM 3957 C CA . GLU A 1 481 ? 7.305 3.625 32.258 1.00 53.75 481 GLU A CA 1
ATOM 3958 C C . GLU A 1 481 ? 8.143 2.547 32.957 1.00 53.75 481 GLU A C 1
ATOM 3960 O O . GLU A 1 481 ? 7.569 1.505 33.362 1.00 53.75 481 GLU A O 1
#

Mean predicted aligned error: 9.61 Å

Sequence (481 aa):
MSGKEMISIKQRIEEDFPADIIGTIPLSIIQTSQSVLDIFDINDFLRKSGFTLLNAFPYHNYREKYETLYRQKIEQDNLDGFSLVIITTDSLDQVDFDILEIGERDFRVFNYSFPQLFPSRISAIEKLTHNLPGNSKDWFSFAQKLGELLFQFHKSDESYEYVSILFQLVDKINLIFSNWCDSNYSLVLTAPYIHSPQTLNNILSHIAYKRRKQEIEKVALLVFDGMSFDQWELIKKEISFINTVQVEETGIFAMIPTLTSVSRQAIFSGKLPKEYSQSINTTQKEKEYWDIFWEAENNTEAKFIKPQEDFQKQFERLKEIIEDDRVNIIGTVFPIVDELMHKMSQGYSQMYNSIQLWLKHGYFNEIIKELIKQEYDIYITADHGNIEALPGRKLNEGIIVETKGQRVRVYDRETAREKAMVNYEDLMKIESAKYALPDSYFAVAQKKAEYFGTAGPVITHGGISVQEVIVPFIHIKKEQE

Secondary structure (DSSP, 8-state):
--S----SSHHHHHHHS-GGGTTS-EEEEEES-HHHHHHTTHHHHHHHTTPEEEESSSHHHHHHHHIIIIIHHHHTT--TT-EEEEEESS-STTS-HHHHHHHHHTT-EEE--HHHHS-HHHHHHHHHHHS--SSHHHHHHHHHHHHHHHHHHHTSGGGGTSHHHHHHHHHHHHHHHHHHHHHHHHHHTT---SSS-SBGGGHHHHHHHHHHHHT--EEEEEEETT--HHHHHHHHHHHTT-TTEEEEEEEEEPPSS--HHHHHHHHHHTS-GGGGTTTTT-STTHHHHHHHHHHHTT-TT-EEEPP-S-HHHHHHHHHHHHT-TT--EEEEEETHHHHHHHH-SSHHHHHHHHHHHHHHT-HHHHHHHHHHHTTEEEEEEES---EEEEE-------SB--SS-TTEEEESSHHHHHHHHTT-TTEEEE-HHHHT--TT-EEEEESSSEES-SSS-EEE-SS--HHHHEEEEEEEEEPP-

Nearest PDB structures (foldseek):
  8tef-assembly1_B  TM=6.373E-01  e=1.858E-23  Flavobacterium johnsoniae UW101
  8tfm-assembly1_A  TM=6.237E-01  e=1.146E-21  Flavobacterium johnsoniae UW101
  8tef-assembly2_C  TM=6.131E-01  e=9.146E-22  Flavobacterium johnsoniae UW101
  7pva-assembly2_D  TM=6.286E-01  e=9.263E-21  Porphyromonas gingivalis W83
  8thp-assembly1_A  TM=6.001E-01  e=3.801E-20  Flavobacterium johnsoniae UW101

Radius of gyration: 26.78 Å; Cα contacts (8 Å, |Δi|>4): 857; chains: 1; bounding box: 74×42×70 Å

pLDDT: mean 83.81, std 15.1, range [30.59, 98.75]

Solvent-accessible surface area (backbone atoms only — not comparable to full-atom values): 25450 Å² total; per-residue (Å²): 135,87,88,88,75,77,87,54,56,71,53,48,48,46,69,77,48,48,81,85,66,55,83,30,66,22,41,32,42,47,45,53,60,68,67,60,41,64,71,66,40,48,63,58,53,38,47,76,55,55,33,45,79,43,51,59,70,61,51,69,66,29,49,54,49,45,45,70,74,43,51,59,37,58,78,65,73,60,56,85,51,59,41,52,36,38,40,28,37,74,59,71,88,81,52,58,66,75,59,49,55,58,18,56,77,71,71,27,62,49,78,50,41,56,65,80,60,37,59,70,60,60,35,50,55,52,53,46,69,76,65,68,64,92,50,75,68,52,41,27,59,46,38,49,52,50,14,54,46,47,36,56,40,64,72,38,91,68,37,79,83,47,45,70,56,51,50,52,53,52,30,54,44,14,44,53,49,28,55,48,45,77,74,44,40,52,61,48,74,70,51,69,27,86,88,55,35,48,31,40,28,30,44,48,59,27,52,56,49,45,27,72,75,68,69,54,70,26,37,33,41,43,32,30,35,35,34,18,36,33,57,44,56,59,54,50,56,60,53,66,74,48,89,59,53,42,79,48,80,49,43,26,34,31,40,66,56,23,32,67,29,42,12,43,39,14,36,33,47,42,37,56,49,42,78,43,53,93,49,40,88,42,65,84,55,32,60,59,30,36,51,54,47,32,46,76,69,74,38,82,47,53,43,70,49,80,64,50,93,52,55,66,62,45,50,54,54,46,53,61,49,65,70,34,85,75,46,35,34,41,37,40,47,43,49,61,50,41,54,46,39,74,75,50,81,72,52,67,60,55,47,56,53,48,53,51,52,58,54,70,70,38,61,65,60,50,50,54,51,50,37,44,74,66,58,25,38,35,37,40,34,36,32,14,7,41,46,74,20,39,53,39,68,68,63,96,71,55,72,53,68,51,92,60,31,43,16,34,37,30,26,87,40,61,73,57,41,55,58,71,47,62,96,42,88,69,52,37,78,50,50,25,85,52,52,42,37,32,92,72,48,27,34,40,25,26,26,45,58,36,26,50,31,79,72,62,63,41,49,34,24,14,31,38,34,55,41,20,29,40,10,43,37,33,43,37,35,66,54,83,133

Foldseek 3Di:
DDDPADPFPLVVCCVLPPLVLLQFAEEEEEAEPVLVCVLRVVVVSCVVSNYDYQYCPPVVVSVVCCVVVPVVCVVVVNCVRYHYAYAYAPDPVPPDPVSVVVCVVVSRYHYHHPPNRDPPLLVVLLVCLVVDDPDLQVLWVSQLSNLQSVLVLLPDPCNVRCVVSNQSSQQSNLLVLLVSLLVCVLVLVVDDPQPHRQALLCQLVNVLNCCVPVVQQAAEEEAEEAAFNNLVVLVVVLLVVVPFKDKDKTKHFAFAQLDPLQQLCSNQQSDHQQVPQVRSLHPPCSQVSNCVSVVVSVQNLADEDEEDPPVVVSLVVLLVSLPPLSRRYYYYYYHLLLVLLVVDDPDDSSSSVSSNVVVVVVSVVVSVVSCQVSFYKYKYKYNWHKDWAFADAADPDADPPPVFAQFKGWHQDQVVLVVVCPPPPQKDFDCCSSRVHHNRTGMIGGSGRHGNHDDGIGIGGRHRGSRTTMMMIMIMGGDDD